Protein AF-0000000085157077 (afdb_homodimer)

Radius of gyration: 26.85 Å; Cα contacts (8 Å, |Δi|>4): 1158; chains: 2; bounding box: 66×74×63 Å

Sequence (680 aa):
MRDFTCPKCGQRLTFENSTCLNCGSALGFSIEQMALLVISEDETSGHAGFVPASEYQLCANLLLAECNWLVPVNEPRLLCASCVLTTERPNDADSVGLAEFARAEAAKRRLIAELHELRLPIVGRDQDPDYGLAFRLLSSAHENVLTGHQNGVITLDLAEGDDVHREQLRVEMDEPYRTLLGHFRHEIGHYYFYRLIAPHPDHLRRFNELFGDPDADYQQALDRHYSEGAPEGWQENFVSSYATMHASEDWAETFAHYLHIRDTLDTSAWCGLAPASATIDRPALGPSAFQTIIDTWLPLSWSLNMVNRSMGHDDLYPFVLPAAVLEKMQFIHAVVDGAGMRDFTCPKCGQRLTFENSTCLNCGSALGFSIEQMALLVISEDETSGHAGFVPASEYQLCANLLLAECNWLVPVNEPRLLCASCVLTTERPNDADSVGLAEFARAEAAKRRLIAELHELRLPIVGRDQDPDYGLAFRLLSSAHENVLTGHQNGVITLDLAEGDDVHREQLRVEMDEPYRTLLGHFRHEIGHYYFYRLIAPHPDHLRRFNELFGDPDADYQQALDRHYSEGAPEGWQENFVSSYATMHASEDWAETFAHYLHIRDTLDTSAWCGLAPASATIDRPALGPSAFQTIIDTWLPLSWSLNMVNRSMGHDDLYPFVLPAAVLEKMQFIHAVVDGAG

Solvent-accessible surface area (backbone atoms only — not comparable to full-atom values): 35948 Å² total; per-residue (Å²): 76,76,70,40,45,39,63,87,79,58,47,80,49,59,95,70,47,42,54,39,87,86,80,62,45,42,33,22,29,34,80,92,73,64,41,55,24,32,51,31,82,57,74,84,46,82,43,90,43,43,40,32,48,85,51,37,38,61,14,57,40,34,78,67,31,60,36,30,34,46,27,62,61,51,90,73,62,41,63,23,90,58,58,62,32,49,78,41,66,55,57,90,84,36,63,69,41,37,56,23,44,19,54,48,45,50,32,47,43,54,49,50,52,50,39,53,67,55,40,47,88,82,52,38,38,90,80,30,74,75,55,17,39,31,32,34,45,38,46,45,88,84,41,92,60,74,61,46,76,55,65,28,31,36,33,43,40,31,57,56,57,36,67,44,54,35,44,42,50,24,60,76,66,69,45,87,72,84,36,63,33,48,49,49,37,28,54,50,27,53,41,44,41,63,69,65,24,68,80,32,69,69,47,37,53,52,42,40,72,72,52,36,61,71,79,52,63,58,67,61,28,51,52,45,34,75,74,68,43,60,62,87,70,47,65,57,57,33,81,45,64,67,24,70,40,38,24,57,39,29,48,9,50,46,45,20,49,51,51,42,51,51,34,29,37,14,22,27,14,53,57,67,67,39,58,69,66,46,22,69,89,47,62,64,71,71,90,54,24,60,56,52,52,49,65,54,42,55,63,47,43,52,37,46,22,53,34,30,42,46,60,43,42,70,53,74,61,82,69,69,79,34,71,52,35,50,52,50,41,45,52,49,50,52,53,47,63,69,62,72,78,76,71,38,43,38,62,85,80,59,47,80,48,61,95,72,47,41,54,40,86,86,82,62,46,42,33,20,29,33,80,90,74,66,41,53,26,33,50,31,83,58,75,83,48,83,44,91,44,42,42,32,47,86,51,37,40,59,14,58,40,35,76,68,30,61,36,31,35,46,27,61,61,51,90,72,61,39,62,23,90,59,58,62,32,48,78,40,66,54,58,90,85,37,63,68,40,38,56,25,45,19,53,49,45,48,34,47,43,53,50,49,53,50,38,53,65,55,39,46,88,82,53,38,37,90,80,30,75,74,57,18,39,33,32,33,45,38,48,45,88,84,41,93,59,75,62,45,73,56,64,28,32,35,32,41,39,32,57,57,56,36,67,45,54,34,44,43,49,25,60,76,66,69,44,88,72,81,36,63,33,48,47,50,37,28,54,50,25,52,41,45,40,63,69,64,23,69,79,32,68,68,47,37,53,52,43,39,72,72,50,36,59,71,80,53,63,59,67,61,29,50,51,44,34,74,75,68,44,62,61,88,70,47,65,56,57,33,81,46,64,68,25,68,40,38,24,56,41,30,46,10,50,47,44,21,48,51,48,42,50,50,34,29,38,14,22,26,15,53,56,67,67,38,59,69,66,47,22,68,88,47,62,64,69,72,90,54,23,59,56,52,50,51,64,53,41,54,64,48,44,51,37,48,22,52,33,30,43,46,60,41,42,71,54,75,59,81,70,70,80,33,70,50,35,49,52,49,41,45,53,49,50,50,52,47,62,70,62,72

Structure (mmCIF, N/CA/C/O backbone):
data_AF-0000000085157077-model_v1
#
loop_
_entity.id
_entity.type
_entity.pdbx_description
1 polymer 'Zinc-ribbon domain-containing protein'
#
loop_
_atom_site.group_PDB
_atom_site.id
_atom_site.type_symbol
_atom_site.label_atom_id
_atom_site.label_alt_id
_atom_site.label_comp_id
_atom_site.label_asym_id
_atom_site.label_entity_id
_atom_site.label_seq_id
_atom_site.pdbx_PDB_ins_code
_atom_site.Cartn_x
_atom_site.Cartn_y
_atom_site.Cartn_z
_atom_site.occupancy
_atom_site.B_iso_or_equiv
_atom_site.auth_seq_id
_atom_site.auth_comp_id
_atom_site.auth_asym_id
_atom_site.auth_atom_id
_atom_site.pdbx_PDB_model_num
ATOM 1 N N . MET A 1 1 ? -2.258 7.496 13.258 1 76.94 1 MET A N 1
ATOM 2 C CA . MET A 1 1 ? -3.689 7.406 13.531 1 76.94 1 MET A CA 1
ATOM 3 C C . MET A 1 1 ? -3.977 6.344 14.586 1 76.94 1 MET A C 1
ATOM 5 O O . MET A 1 1 ? -3.111 5.523 14.898 1 76.94 1 MET A O 1
ATOM 9 N N . ARG A 1 2 ? -5.266 6.5 15.273 1 82.88 2 ARG A N 1
ATOM 10 C CA . ARG A 1 2 ? -5.676 5.723 16.438 1 82.88 2 ARG A CA 1
ATOM 11 C C . ARG A 1 2 ? -6.344 4.418 16.016 1 82.88 2 ARG A C 1
ATOM 13 O O . ARG A 1 2 ? -6.574 4.188 14.828 1 82.88 2 ARG A O 1
ATOM 20 N N . ASP A 1 3 ? -6.258 3.504 16.891 1 86.69 3 ASP A N 1
ATOM 21 C CA . ASP A 1 3 ? -7.117 2.328 16.781 1 86.69 3 ASP A CA 1
ATOM 22 C C . ASP A 1 3 ? -8.523 2.631 17.281 1 86.69 3 ASP A C 1
ATOM 24 O O . ASP A 1 3 ? -8.82 2.441 18.469 1 86.69 3 ASP A O 1
ATOM 28 N N . PHE A 1 4 ? -9.461 2.963 16.391 1 93.06 4 PHE A N 1
ATOM 29 C CA . PHE A 1 4 ? -10.797 3.41 16.766 1 93.06 4 PHE A CA 1
ATOM 30 C C . PHE A 1 4 ? -11.719 2.221 17 1 93.06 4 PHE A C 1
ATOM 32 O O . PHE A 1 4 ? -11.711 1.255 16.234 1 93.06 4 PHE A O 1
ATOM 39 N N . THR A 1 5 ? -12.469 2.328 18.094 1 94 5 THR A N 1
ATOM 40 C CA . THR A 1 5 ? -13.477 1.331 18.422 1 94 5 THR A CA 1
ATOM 41 C C . THR A 1 5 ? -14.789 2.004 18.844 1 94 5 THR A C 1
ATOM 43 O O . THR A 1 5 ? -14.773 3.061 19.469 1 94 5 THR A O 1
ATOM 46 N N . CYS A 1 6 ? -15.867 1.374 18.438 1 95.94 6 CYS A N 1
ATOM 47 C CA . CYS A 1 6 ? -17.172 1.894 18.844 1 95.94 6 CYS A CA 1
ATOM 48 C C . CYS A 1 6 ? -17.328 1.815 20.359 1 95.94 6 CYS A C 1
ATOM 50 O O . CYS A 1 6 ? -17.297 0.727 20.938 1 95.94 6 CYS A O 1
ATOM 52 N N . PRO A 1 7 ? -17.547 2.914 20.938 1 94.25 7 PRO A N 1
ATOM 53 C CA . PRO A 1 7 ? -17.672 2.904 22.391 1 94.25 7 PRO A CA 1
ATOM 54 C C . PRO A 1 7 ? -18.859 2.074 22.875 1 94.25 7 PRO A C 1
ATOM 56 O O . PRO A 1 7 ? -18.859 1.582 24.016 1 94.25 7 PRO A O 1
ATOM 59 N N . LYS A 1 8 ? -19.797 1.888 22.094 1 93.56 8 LYS A N 1
ATOM 60 C CA . LYS A 1 8 ? -21.016 1.189 22.5 1 93.56 8 LYS A CA 1
ATOM 61 C C . LYS A 1 8 ? -20.859 -0.322 22.344 1 93.56 8 LYS A C 1
ATOM 63 O O . LYS A 1 8 ? -21.188 -1.077 23.266 1 93.56 8 LYS A O 1
ATOM 68 N N . CYS A 1 9 ? -20.359 -0.799 21.266 1 96.31 9 CYS A N 1
ATOM 69 C CA . CYS A 1 9 ? -20.438 -2.236 21.016 1 96.31 9 CYS A CA 1
ATOM 70 C C . CYS A 1 9 ? -19.047 -2.83 20.828 1 96.31 9 CYS A C 1
ATOM 72 O O . CYS A 1 9 ? -18.891 -4.047 20.703 1 96.31 9 CYS A O 1
ATOM 74 N N . GLY A 1 10 ? -18.047 -1.995 20.656 1 94.38 10 GLY A N 1
ATOM 75 C CA . GLY A 1 10 ? -16.672 -2.488 20.578 1 94.38 10 GLY A CA 1
ATOM 76 C C . GLY A 1 10 ? -16.219 -2.766 19.156 1 94.38 10 GLY A C 1
ATOM 77 O O . GLY A 1 10 ? -15.07 -3.146 18.938 1 94.38 10 GLY A O 1
ATOM 78 N N . GLN A 1 11 ? -17.047 -2.514 18.203 1 94.31 11 GLN A N 1
ATOM 79 C CA . GLN A 1 11 ? -16.703 -2.723 16.797 1 94.31 11 GLN A CA 1
ATOM 80 C C . GLN A 1 11 ? -15.492 -1.875 16.391 1 94.31 11 GLN A C 1
ATOM 82 O O . GLN A 1 11 ? -15.398 -0.704 16.766 1 94.31 11 GLN A O 1
ATOM 87 N N . ARG A 1 12 ? -14.555 -2.461 15.625 1 93 12 ARG A N 1
ATOM 88 C CA . ARG A 1 12 ? -13.445 -1.686 15.078 1 93 12 ARG A CA 1
ATOM 89 C C . ARG A 1 12 ? -13.945 -0.675 14.047 1 93 12 ARG A C 1
ATOM 91 O O . ARG A 1 12 ? -14.805 -0.993 13.227 1 93 12 ARG A O 1
ATOM 98 N N . LEU A 1 13 ? -13.445 0.552 14.125 1 94.5 13 LEU A N 1
ATOM 99 C CA . LEU A 1 13 ? -13.852 1.651 13.258 1 94.5 13 LEU A CA 1
ATOM 100 C C . LEU A 1 13 ? -12.648 2.252 12.539 1 94.5 13 LEU A C 1
ATOM 102 O O . LEU A 1 13 ? -11.508 1.99 12.906 1 94.5 13 LEU A O 1
ATOM 106 N N . THR A 1 14 ? -12.945 2.934 11.492 1 93.75 14 THR A N 1
ATOM 107 C CA . THR A 1 14 ? -11.938 3.744 10.82 1 93.75 14 THR A CA 1
ATOM 108 C C . THR A 1 14 ? -12.164 5.23 11.086 1 93.75 14 THR A C 1
ATOM 110 O O . THR A 1 14 ? -13.242 5.621 11.547 1 93.75 14 THR A O 1
ATOM 113 N N . PHE A 1 15 ? -11.203 5.996 10.805 1 95 15 PHE A N 1
ATOM 114 C CA . PHE A 1 15 ? -11.148 7.43 11.078 1 95 15 PHE A CA 1
ATOM 115 C C . PHE A 1 15 ? -12.328 8.148 10.445 1 95 15 PHE A C 1
ATOM 117 O O . PHE A 1 15 ? -12.82 9.148 10.984 1 95 15 PHE A O 1
ATOM 124 N N . GLU A 1 16 ? -12.938 7.543 9.406 1 94.5 16 GLU A N 1
ATOM 125 C CA . GLU A 1 16 ? -13.922 8.25 8.594 1 94.5 16 GLU A CA 1
ATOM 126 C C . GLU A 1 16 ? -15.344 7.82 8.945 1 94.5 16 GLU A C 1
ATOM 128 O O . GLU A 1 16 ? -16.312 8.398 8.453 1 94.5 16 GLU A O 1
ATOM 133 N N . ASN A 1 17 ? -15.508 6.918 9.805 1 95.38 17 ASN A N 1
ATOM 134 C CA . ASN A 1 17 ? -16.828 6.383 10.086 1 95.38 17 ASN A CA 1
ATOM 135 C C . ASN A 1 17 ? -17.719 7.41 10.789 1 95.38 17 ASN A C 1
ATOM 137 O O . ASN A 1 17 ? -17.266 8.109 11.695 1 95.38 17 ASN A O 1
ATOM 141 N N . SER A 1 18 ? -18.938 7.473 10.312 1 97 18 SER A N 1
ATOM 142 C CA . SER A 1 18 ? -19.922 8.32 10.977 1 97 18 SER A CA 1
ATOM 143 C C . SER A 1 18 ? -21.047 7.484 11.586 1 97 18 SER A C 1
ATOM 145 O O . SER A 1 18 ? -21.922 8.016 12.258 1 97 18 SER A O 1
ATOM 147 N N . THR A 1 19 ? -21.078 6.234 11.289 1 96.81 19 THR A N 1
ATOM 148 C CA . THR A 1 19 ? -22.031 5.285 11.828 1 96.81 19 THR A CA 1
ATOM 149 C C . THR A 1 19 ? -21.375 3.934 12.094 1 96.81 19 THR A C 1
ATOM 151 O O . THR A 1 19 ? -20.562 3.471 11.297 1 96.81 19 THR A O 1
ATOM 154 N N . CYS A 1 20 ? -21.656 3.355 13.188 1 96.75 20 CYS A N 1
ATOM 155 C CA . CYS A 1 20 ? -21.234 1.989 13.461 1 96.75 20 CYS A CA 1
ATOM 156 C C . CYS A 1 20 ? -22.141 0.983 12.766 1 96.75 20 CYS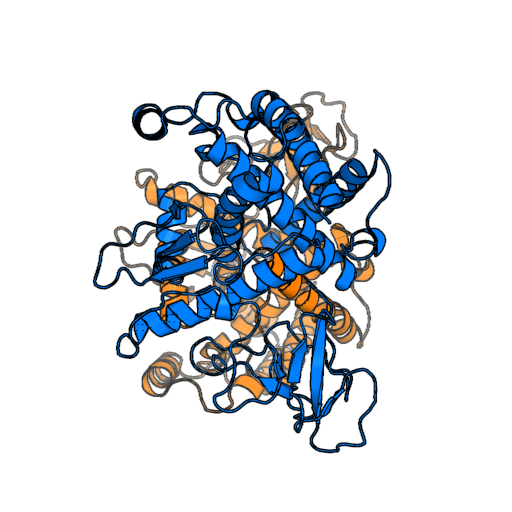 A C 1
ATOM 158 O O . CYS A 1 20 ? -23.328 0.894 13.078 1 96.75 20 CYS A O 1
ATOM 160 N N . LEU A 1 21 ? -21.688 0.228 11.945 1 93.38 21 LEU A N 1
ATOM 161 C CA . LEU A 1 21 ? -22.5 -0.672 11.148 1 93.38 21 LEU A CA 1
ATOM 162 C C . LEU A 1 21 ? -22.922 -1.892 11.961 1 93.38 21 LEU A C 1
ATOM 164 O O . LEU A 1 21 ? -23.844 -2.625 11.562 1 93.38 21 LEU A O 1
ATOM 168 N N . ASN A 1 22 ? -22.25 -2.072 13.047 1 94 22 ASN A N 1
ATOM 169 C CA . ASN A 1 22 ? -22.594 -3.193 13.906 1 94 22 ASN A CA 1
ATOM 170 C C . ASN A 1 22 ? -23.797 -2.861 14.789 1 94 22 ASN A C 1
ATOM 172 O O . ASN A 1 22 ? -24.75 -3.639 14.867 1 94 22 ASN A O 1
ATOM 176 N N . CYS A 1 23 ? -23.859 -1.713 15.453 1 96.44 23 CYS A N 1
ATOM 177 C CA . CYS A 1 23 ? -24.922 -1.417 16.406 1 96.44 23 CYS A CA 1
ATOM 178 C C . CYS A 1 23 ? -25.781 -0.255 15.922 1 96.44 23 CYS A C 1
ATOM 180 O O . CYS A 1 23 ? -26.781 0.089 16.562 1 96.44 23 CYS A O 1
ATOM 182 N N . GLY A 1 24 ? -25.359 0.378 14.875 1 96.12 24 GLY A N 1
ATOM 183 C CA . GLY A 1 24 ? -26.172 1.415 14.266 1 96.12 24 GLY A CA 1
ATOM 184 C C . GLY A 1 24 ? -25.969 2.779 14.898 1 96.12 24 GLY A C 1
ATOM 185 O O . GLY A 1 24 ? -26.562 3.768 14.453 1 96.12 24 GLY A O 1
ATOM 186 N N . SER A 1 25 ? -25.109 2.934 15.805 1 95.44 25 SER A N 1
ATOM 187 C CA . SER A 1 25 ? -24.922 4.188 16.531 1 95.44 25 SER A CA 1
ATOM 188 C C . SER A 1 25 ? -24.328 5.262 15.609 1 95.44 25 SER A C 1
ATOM 190 O O . SER A 1 25 ? -23.484 4.965 14.766 1 95.44 25 SER A O 1
ATOM 192 N N . ALA A 1 26 ? -24.859 6.496 15.859 1 96.94 26 ALA A N 1
ATOM 193 C CA . ALA A 1 26 ? -24.25 7.648 15.203 1 96.94 26 ALA A CA 1
ATOM 194 C C . ALA A 1 26 ? -22.906 7.996 15.836 1 96.94 26 ALA A C 1
ATOM 196 O O . ALA A 1 26 ? -22.781 8.039 17.062 1 96.94 26 ALA A O 1
ATOM 197 N N . LEU A 1 27 ? -21.875 8.172 14.992 1 97.56 27 LEU A N 1
ATOM 198 C CA . LEU A 1 27 ? -20.531 8.43 15.477 1 97.56 27 LEU A CA 1
ATOM 199 C C . LEU A 1 27 ? -20.031 9.789 14.992 1 97.56 27 LEU A C 1
ATOM 201 O O . LEU A 1 27 ? -20.469 10.273 13.945 1 97.56 27 LEU A O 1
ATOM 205 N N . GLY A 1 28 ? -19.188 10.398 15.766 1 98.19 28 GLY A N 1
ATOM 206 C CA . GLY A 1 28 ? -18.438 11.578 15.375 1 98.19 28 GLY A CA 1
ATOM 207 C C . GLY A 1 28 ? -17.031 11.602 15.93 1 98.19 28 GLY A C 1
ATOM 208 O O . GLY A 1 28 ? -16.781 11.094 17.016 1 98.19 28 GLY A O 1
ATOM 209 N N . PHE A 1 29 ? -16.141 12.195 15.219 1 98.06 29 PHE A N 1
ATOM 210 C CA . PHE A 1 29 ? -14.758 12.289 15.664 1 98.06 29 PHE A CA 1
ATOM 211 C C . PHE A 1 29 ? -14.539 13.539 16.5 1 98.06 29 PHE A C 1
ATOM 213 O O . PHE A 1 29 ? -14.914 14.641 16.094 1 98.06 29 PHE A O 1
ATOM 220 N N . SER A 1 30 ? -13.984 13.344 17.625 1 96.94 30 SER A N 1
ATOM 221 C CA . SER A 1 30 ? -13.57 14.438 18.484 1 96.94 30 SER A CA 1
ATOM 222 C C . SER A 1 30 ? -12.07 14.68 18.406 1 96.94 30 SER A C 1
ATOM 224 O O . SER A 1 30 ? -11.281 13.852 18.891 1 96.94 30 SER A O 1
ATOM 226 N N . ILE A 1 31 ? -11.688 15.781 17.859 1 96.31 31 ILE A N 1
ATOM 227 C CA . ILE A 1 31 ? -10.266 16.078 17.734 1 96.31 31 ILE A CA 1
ATOM 228 C C . ILE A 1 31 ? -9.648 16.266 19.125 1 96.31 31 ILE A C 1
ATOM 230 O O . ILE A 1 31 ? -8.5 15.891 19.344 1 96.31 31 ILE A O 1
ATOM 234 N N . GLU A 1 32 ? -10.414 16.75 20.109 1 93.88 32 GLU A N 1
ATOM 235 C CA . GLU A 1 32 ? -9.93 16.953 21.469 1 93.88 32 GLU A CA 1
ATOM 236 C C . GLU A 1 32 ? -9.594 15.625 22.141 1 93.88 32 GLU A C 1
ATOM 238 O O . GLU A 1 32 ? -8.562 15.508 22.812 1 93.88 32 GLU A O 1
ATOM 243 N N . GLN A 1 33 ? -10.484 14.711 21.891 1 93 33 GLN A N 1
ATOM 244 C CA . GLN A 1 33 ? -10.289 13.414 22.531 1 93 33 GLN A CA 1
ATOM 245 C C . GLN A 1 33 ? -9.562 12.445 21.594 1 93 33 GLN A C 1
ATOM 247 O O . GLN A 1 33 ? -9.188 11.344 22.016 1 93 33 GLN A O 1
ATOM 252 N N . MET A 1 34 ? -9.352 12.828 20.359 1 94.06 34 MET A N 1
ATOM 253 C CA . MET A 1 34 ? -8.758 11.977 19.344 1 94.06 34 MET A CA 1
ATOM 254 C C . MET A 1 34 ? -9.422 10.602 19.312 1 94.06 34 MET A C 1
ATOM 256 O O . MET A 1 34 ? -8.75 9.578 19.328 1 94.06 34 MET A O 1
ATOM 260 N N . ALA A 1 35 ? -10.758 10.633 19.25 1 95.25 35 ALA A N 1
ATOM 261 C CA . ALA A 1 35 ? -11.547 9.398 19.297 1 95.25 35 ALA A CA 1
ATOM 262 C C . ALA A 1 35 ? -12.875 9.578 18.562 1 95.25 35 ALA A C 1
ATOM 264 O O . ALA A 1 35 ? -13.336 10.703 18.359 1 95.25 35 ALA A O 1
ATOM 265 N N . LEU A 1 36 ? -13.406 8.5 18.109 1 97.12 36 LEU A N 1
ATOM 266 C CA . LEU A 1 36 ? -14.797 8.484 17.656 1 97.12 36 LEU A CA 1
ATOM 267 C C . LEU A 1 36 ? -15.75 8.281 18.828 1 97.12 36 LEU A C 1
ATOM 269 O O . LEU A 1 36 ? -15.586 7.348 19.609 1 97.12 36 LEU A O 1
ATOM 273 N N . LEU A 1 37 ? -16.703 9.156 18.953 1 96.81 37 LEU A N 1
ATOM 274 C CA . LEU A 1 37 ? -17.656 9.125 20.047 1 96.81 37 LEU A CA 1
ATOM 275 C C . LEU A 1 37 ? -19.078 8.859 19.547 1 96.81 37 LEU A C 1
ATOM 277 O O . LEU A 1 37 ? -19.422 9.242 18.422 1 96.81 37 LEU A O 1
ATOM 281 N N . VAL A 1 38 ? -19.828 8.219 20.359 1 96.62 38 VAL A N 1
ATOM 282 C CA . VAL A 1 38 ? -21.219 7.973 20.047 1 96.62 38 VAL A CA 1
ATOM 283 C C . VAL A 1 38 ? -22.047 9.219 20.344 1 96.62 38 VAL A C 1
ATOM 285 O O . VAL A 1 38 ? -21.969 9.781 21.438 1 96.62 38 VAL A O 1
ATOM 288 N N . ILE A 1 39 ? -22.766 9.688 19.359 1 96.38 39 ILE A N 1
ATOM 289 C CA . ILE A 1 39 ? -23.719 10.766 19.578 1 96.38 39 ILE A CA 1
ATOM 290 C C . ILE A 1 39 ? -25.047 10.188 20.078 1 96.38 39 ILE A C 1
ATOM 292 O O . ILE A 1 39 ? -25.797 9.586 19.312 1 96.38 39 ILE A O 1
ATOM 296 N N . SER A 1 40 ? -25.344 10.352 21.312 1 94.06 40 SER A N 1
ATOM 297 C CA . SER A 1 40 ? -26.469 9.68 21.953 1 94.06 40 SER A CA 1
ATOM 298 C C . SER A 1 40 ? -27.625 10.648 22.188 1 94.06 40 SER A C 1
ATOM 300 O O . SER A 1 40 ? -27.406 11.82 22.516 1 94.06 40 SER A O 1
ATOM 302 N N . GLU A 1 41 ? -28.812 10.148 22.031 1 89.19 41 GLU A N 1
ATOM 303 C CA . GLU A 1 41 ? -30 10.922 22.328 1 89.19 41 GLU A CA 1
ATOM 304 C C . GLU A 1 41 ? -30.266 10.969 23.828 1 89.19 41 GLU A C 1
ATOM 306 O O . GLU A 1 41 ? -30.984 11.852 24.312 1 89.19 41 GLU A O 1
ATOM 311 N N . ASP A 1 42 ? -29.828 9.891 24.5 1 76.56 42 ASP A N 1
ATOM 312 C CA . ASP A 1 42 ? -30.062 9.828 25.938 1 76.56 42 ASP A CA 1
ATOM 313 C C . ASP A 1 42 ? -29.109 10.758 26.688 1 76.56 42 ASP A C 1
ATOM 315 O O . ASP A 1 42 ? -27.891 10.648 26.562 1 76.56 42 ASP A O 1
ATOM 319 N N . GLU A 1 43 ? -29.594 11.875 27.234 1 64.88 43 GLU A N 1
ATOM 320 C CA . GLU A 1 43 ? -28.859 12.93 27.922 1 64.88 43 GLU A CA 1
ATOM 321 C C . GLU A 1 43 ? -28.062 12.359 29.094 1 64.88 43 GLU A C 1
ATOM 323 O O . GLU A 1 43 ? -27.109 12.992 29.562 1 64.88 43 GLU A O 1
ATOM 328 N N . THR A 1 44 ? -28.5 11.289 29.688 1 58.34 44 THR A N 1
ATOM 329 C CA . THR A 1 44 ? -27.875 10.766 30.891 1 58.34 44 THR A CA 1
ATOM 330 C C . THR A 1 44 ? -26.5 10.156 30.578 1 58.34 44 THR A C 1
ATOM 332 O O . THR A 1 44 ? -25.875 9.562 31.453 1 58.34 44 THR A O 1
ATOM 335 N N . SER A 1 45 ? -26.047 10.195 29.344 1 57.47 45 SER A N 1
ATOM 336 C CA . SER A 1 45 ? -24.938 9.375 28.891 1 57.47 45 SER A CA 1
ATOM 337 C C . SER A 1 45 ? -23.594 10.039 29.172 1 57.47 45 SER A C 1
ATOM 339 O O . SER A 1 45 ? -22.953 10.586 28.281 1 57.47 45 SER A O 1
ATOM 341 N N . GLY A 1 46 ? -23.406 10.555 30.328 1 62.97 46 GLY A N 1
ATOM 342 C CA . GLY A 1 46 ? -22.125 11.062 30.812 1 62.97 46 GLY A CA 1
ATOM 343 C C . GLY A 1 46 ? -21.016 10.047 30.734 1 62.97 46 GLY A C 1
ATOM 344 O O . GLY A 1 46 ? -20.016 10.148 31.453 1 62.97 46 GLY A O 1
ATOM 345 N N . HIS A 1 47 ? -21.156 9.008 29.938 1 76.88 47 HIS A N 1
ATOM 346 C CA . HIS A 1 47 ? -20.141 7.973 29.906 1 76.88 47 HIS A CA 1
ATOM 347 C C . HIS A 1 47 ? -19.047 8.297 28.891 1 76.88 47 HIS A C 1
ATOM 349 O O . HIS A 1 47 ? -19.328 8.906 27.859 1 76.88 47 HIS A O 1
ATOM 355 N N . ALA A 1 48 ? -17.891 8.008 29.422 1 85.38 48 ALA A N 1
ATOM 356 C CA . ALA A 1 48 ? -16.766 8.117 28.484 1 85.38 48 ALA A CA 1
ATOM 357 C C . ALA A 1 48 ? -17.094 7.438 27.156 1 85.38 48 ALA A C 1
ATOM 359 O O . ALA A 1 48 ? -17.688 6.348 27.141 1 85.38 48 ALA A O 1
ATOM 360 N N . GLY A 1 49 ? -16.969 8.195 26 1 92.75 49 GLY A N 1
ATOM 361 C CA . GLY A 1 49 ? -17.219 7.633 24.688 1 92.75 49 GLY A CA 1
ATOM 362 C C . GLY A 1 49 ? -18.531 8.094 24.078 1 92.75 49 GLY A C 1
ATOM 363 O O . GLY A 1 49 ? -18.844 7.762 22.938 1 92.75 49 GLY A O 1
ATOM 364 N N . PHE A 1 50 ? -19.219 8.852 24.875 1 94.12 50 PHE A N 1
ATOM 365 C CA . PHE A 1 50 ? -20.516 9.328 24.406 1 94.12 50 PHE A CA 1
ATOM 366 C C . PHE A 1 50 ? -20.609 10.844 24.531 1 94.12 50 PHE A C 1
ATOM 368 O O . PHE A 1 50 ? -20.047 11.438 25.453 1 94.12 50 PHE A O 1
ATOM 375 N N . VAL A 1 51 ? -21.297 11.508 23.594 1 94.88 51 VAL A N 1
ATOM 376 C CA . VAL A 1 51 ? -21.688 12.914 23.688 1 94.88 51 VAL A CA 1
ATOM 377 C C . VAL A 1 51 ? -23.172 13.062 23.406 1 94.88 51 VAL A C 1
ATOM 379 O O . VAL A 1 51 ? -23.734 12.359 22.562 1 94.88 51 VAL A O 1
ATOM 382 N N . PRO A 1 52 ? -23.844 13.906 24.188 1 94.56 52 PRO A N 1
ATOM 383 C CA . PRO A 1 52 ? -25.281 14.062 23.953 1 94.56 52 PRO A CA 1
ATOM 384 C C . PRO A 1 52 ? -25.594 14.773 22.641 1 94.56 52 PRO A C 1
ATOM 386 O O . PRO A 1 52 ? -24.922 15.75 22.297 1 94.56 52 PRO A O 1
ATOM 389 N N . ALA A 1 53 ? -26.547 14.336 21.984 1 94.88 53 ALA A N 1
ATOM 390 C CA . ALA A 1 53 ? -27 14.93 20.734 1 94.88 53 ALA A CA 1
ATOM 391 C C . ALA A 1 53 ? -27.484 16.359 20.938 1 94.88 53 ALA A C 1
ATOM 393 O O . ALA A 1 53 ? -27.594 17.141 19.984 1 94.88 53 ALA A O 1
ATOM 394 N N . SER A 1 54 ? -27.812 16.734 22.156 1 94.31 54 SER A N 1
ATOM 395 C CA . SER A 1 54 ? -28.25 18.094 22.469 1 94.31 54 SER A CA 1
ATOM 396 C C . SER A 1 54 ? -27.078 19.062 22.484 1 94.31 54 SER A C 1
ATOM 398 O O . SER A 1 54 ? -27.266 20.281 22.406 1 94.31 54 SER A O 1
ATOM 400 N N . GLU A 1 55 ? -25.906 18.531 22.531 1 94.56 55 GLU A N 1
ATOM 401 C CA . GLU A 1 55 ? -24.75 19.406 22.703 1 94.56 55 GLU A CA 1
ATOM 402 C C . GLU A 1 55 ? -23.797 19.297 21.5 1 94.56 55 GLU A C 1
ATOM 404 O O . GLU A 1 55 ? -23.062 20.25 21.219 1 94.56 55 GLU A O 1
ATOM 409 N N . TYR A 1 56 ? -23.844 18.156 20.828 1 96.38 56 TYR A N 1
ATOM 410 C CA . TYR A 1 56 ? -22.891 17.953 19.734 1 96.38 56 TYR A CA 1
ATOM 411 C C . TYR A 1 56 ? -23.578 17.422 18.5 1 96.38 56 TYR A C 1
ATOM 413 O O . TYR A 1 56 ? -24.578 16.703 18.594 1 96.38 56 TYR A O 1
ATOM 421 N N . GLN A 1 57 ? -23.062 17.766 17.391 1 97.25 57 GLN A N 1
ATOM 422 C CA . GLN A 1 57 ? -23.5 17.312 16.078 1 97.25 57 GLN A CA 1
ATOM 423 C C . GLN A 1 57 ? -22.312 17.234 15.109 1 97.25 57 GLN A C 1
ATOM 425 O O . GLN A 1 57 ? -21.188 17.609 15.461 1 97.25 57 GLN A O 1
ATOM 430 N N . LEU A 1 58 ? -22.562 16.656 13.945 1 97.88 58 LEU A N 1
ATOM 431 C CA . LEU A 1 58 ? -21.5 16.562 12.953 1 97.88 58 LEU A CA 1
ATOM 432 C C . LEU A 1 58 ? -21.297 17.891 12.227 1 97.88 58 LEU A C 1
ATOM 434 O O . LEU A 1 58 ? -22.203 18.719 12.172 1 97.88 58 LEU A O 1
ATOM 438 N N . CYS A 1 59 ? -20.203 18.125 11.711 1 98.5 59 CYS A N 1
ATOM 439 C CA . CYS A 1 59 ? -19.734 19.281 10.969 1 98.5 59 CYS A CA 1
ATOM 440 C C . CYS A 1 59 ? -20.703 19.656 9.859 1 98.5 59 CYS A C 1
ATOM 442 O O . CYS A 1 59 ? -21.328 18.781 9.258 1 98.5 59 CYS A O 1
ATOM 444 N N . ALA A 1 60 ? -20.828 20.922 9.562 1 97.88 60 ALA A N 1
ATOM 445 C CA . ALA A 1 60 ? -21.688 21.422 8.492 1 97.88 60 ALA A CA 1
ATOM 446 C C . ALA A 1 60 ? -21.312 20.781 7.152 1 97.88 60 ALA A C 1
ATOM 448 O O . ALA A 1 60 ? -22.156 20.719 6.246 1 97.88 60 ALA A O 1
ATOM 449 N N . ASN A 1 61 ? -20.094 20.359 6.988 1 97.25 61 ASN A N 1
ATOM 450 C CA . ASN A 1 61 ? -19.609 19.766 5.738 1 97.25 61 ASN A CA 1
ATOM 451 C C . ASN A 1 61 ? -19.828 18.25 5.711 1 97.25 61 ASN A C 1
ATOM 453 O O . ASN A 1 61 ? -19.172 17.547 4.949 1 97.25 61 ASN A O 1
ATOM 457 N N . LEU A 1 62 ? -20.703 17.766 6.539 1 95.69 62 LEU A N 1
ATOM 458 C CA . LEU A 1 62 ? -20.984 16.344 6.617 1 95.69 62 LEU A CA 1
ATOM 459 C C . LEU A 1 62 ? -21.266 15.766 5.234 1 95.69 62 LEU A C 1
ATOM 461 O O . LEU A 1 62 ? -20.75 14.695 4.887 1 95.69 62 LEU A O 1
ATOM 465 N N . LEU A 1 63 ? -22.047 16.469 4.395 1 93.56 63 LEU A N 1
ATOM 466 C CA . LEU A 1 63 ? -22.438 15.93 3.1 1 93.56 63 LEU A CA 1
ATOM 467 C C . LEU A 1 63 ? -21.453 16.344 2.012 1 93.56 63 LEU A C 1
ATOM 469 O O . LEU A 1 63 ? -20.969 15.508 1.253 1 93.56 63 LEU A O 1
ATOM 473 N N . LEU A 1 64 ? -21.062 17.609 2.006 1 94.25 64 LEU A N 1
ATOM 474 C CA . LEU A 1 64 ? -20.25 18.156 0.938 1 94.25 64 LEU A CA 1
ATOM 475 C C . LEU A 1 64 ? -18.828 17.594 0.988 1 94.25 64 LEU A C 1
ATOM 477 O O . LEU A 1 64 ? -18.234 17.297 -0.052 1 94.25 64 LEU A O 1
ATOM 481 N N . ALA A 1 65 ? -18.25 17.438 2.182 1 95.94 65 ALA A N 1
ATOM 482 C CA . ALA A 1 65 ? -16.859 16.984 2.346 1 95.94 65 ALA A CA 1
ATOM 483 C C . ALA A 1 65 ? -16.812 15.648 3.068 1 95.94 65 ALA A C 1
ATOM 485 O O . ALA A 1 65 ? -15.734 15.18 3.445 1 95.94 65 ALA A O 1
ATOM 486 N N . GLU A 1 66 ? -17.969 15.078 3.324 1 96.12 66 GLU A N 1
ATOM 487 C CA . GLU A 1 66 ? -18.062 13.812 4.055 1 96.12 66 GLU A CA 1
ATOM 488 C C . GLU A 1 66 ? -17.328 13.898 5.391 1 96.12 66 GLU A C 1
ATOM 490 O O . GLU A 1 66 ? -16.562 13 5.734 1 96.12 66 GLU A O 1
ATOM 495 N N . CYS A 1 67 ? -17.531 14.969 6.059 1 98.31 67 CYS A N 1
ATOM 496 C CA . CYS A 1 67 ? -16.812 15.227 7.305 1 98.31 67 CYS A CA 1
ATOM 497 C C . CYS A 1 67 ? -17.578 14.664 8.492 1 98.31 67 CYS A C 1
ATOM 499 O O . CYS A 1 67 ? -18.75 14.984 8.703 1 98.31 67 CYS A O 1
ATOM 501 N N . ASN A 1 68 ? -16.906 13.852 9.297 1 98.31 68 ASN A N 1
ATOM 502 C CA . ASN A 1 68 ? -17.547 13.227 10.445 1 98.31 68 ASN A CA 1
ATOM 503 C C . ASN A 1 68 ? -17.062 13.852 11.758 1 98.31 68 ASN A C 1
ATOM 505 O O . ASN A 1 68 ? -17.188 13.242 12.82 1 98.31 68 ASN A O 1
ATOM 509 N N . TRP A 1 69 ? -16.438 15 11.719 1 98.69 69 TRP A N 1
ATOM 510 C CA . TRP A 1 69 ? -15.914 15.609 12.938 1 98.69 69 TRP A CA 1
ATOM 511 C C . TRP A 1 69 ? -17.031 16.25 13.75 1 98.69 69 TRP A C 1
ATOM 513 O O . TRP A 1 69 ? -17.969 16.812 13.18 1 98.69 69 TRP A O 1
ATOM 523 N N . LEU A 1 70 ? -16.938 16.234 15.031 1 98.19 70 LEU A N 1
ATOM 524 C CA . LEU A 1 70 ? -17.938 16.781 15.938 1 98.19 70 LEU A CA 1
ATOM 525 C C . LEU A 1 70 ? -17.797 18.281 16.078 1 98.19 70 LEU A C 1
ATOM 527 O O . LEU A 1 70 ? -16.672 18.797 16.141 1 98.19 70 LEU A O 1
ATOM 531 N N . VAL A 1 71 ? -18.922 18.969 16.172 1 98.38 71 VAL A N 1
ATOM 532 C CA . VAL A 1 71 ? -19 20.391 16.516 1 98.38 71 VAL A CA 1
ATOM 533 C C . VAL A 1 71 ? -20.141 20.609 17.5 1 98.38 71 VAL A C 1
ATOM 535 O O . VAL A 1 71 ? -21.078 19.812 17.578 1 98.38 71 VAL A O 1
ATOM 538 N N . PRO A 1 72 ? -20.047 21.656 18.312 1 97.5 72 PRO A N 1
ATOM 539 C CA . PRO A 1 72 ? -21.188 21.984 19.156 1 97.5 72 PRO A CA 1
ATOM 540 C C . PRO A 1 72 ? -22.453 22.297 18.359 1 97.5 72 PRO A C 1
ATOM 542 O O . PRO A 1 72 ? -22.375 22.844 17.266 1 97.5 72 PRO A O 1
ATOM 545 N N . VAL A 1 73 ? -23.562 21.938 18.938 1 97.06 73 VAL A N 1
ATOM 546 C CA . VAL A 1 73 ? -24.828 22.25 18.297 1 97.06 73 VAL A CA 1
ATOM 547 C C . VAL A 1 73 ? -24.969 23.766 18.156 1 97.06 73 VAL A C 1
ATOM 549 O O . VAL A 1 73 ? -24.766 24.516 19.109 1 97.06 73 VAL A O 1
ATOM 552 N N . ASN A 1 74 ? -25.234 24.125 16.953 1 96.19 74 ASN A N 1
ATOM 553 C CA . ASN A 1 74 ? -25.422 25.516 16.578 1 96.19 74 ASN A CA 1
ATOM 554 C C . ASN A 1 74 ? -26.328 25.672 15.359 1 96.19 74 ASN A C 1
ATOM 556 O O . ASN A 1 74 ? -26.5 24.719 14.594 1 96.19 74 ASN A O 1
ATOM 560 N N . GLU A 1 75 ? -27.062 26.828 15.258 1 94.19 75 GLU A N 1
ATOM 561 C CA . GLU A 1 75 ? -27.844 27.172 14.078 1 94.19 75 GLU A CA 1
ATOM 562 C C . GLU A 1 75 ? -27.422 28.531 13.508 1 94.19 75 GLU A C 1
ATOM 564 O O . GLU A 1 75 ? -27.625 29.562 14.148 1 94.19 75 GLU A O 1
ATOM 569 N N . PRO A 1 76 ? -26.797 28.531 12.375 1 95.25 76 PRO A N 1
ATOM 570 C CA . PRO A 1 76 ? -26.578 27.391 11.477 1 95.25 76 PRO A CA 1
ATOM 571 C C . PRO A 1 76 ? -25.453 26.469 11.969 1 95.25 76 PRO A C 1
ATOM 573 O O . PRO A 1 76 ? -24.656 26.859 12.812 1 95.25 76 PRO A O 1
ATOM 576 N N . ARG A 1 77 ? -25.391 25.312 11.406 1 94.5 77 ARG A N 1
ATOM 577 C CA . ARG A 1 77 ? -24.406 24.328 11.797 1 94.5 77 ARG A CA 1
ATOM 578 C C . ARG A 1 77 ? -22.984 24.859 11.578 1 94.5 77 ARG A C 1
ATOM 580 O O . ARG A 1 77 ? -22.703 25.484 10.555 1 94.5 77 ARG A O 1
ATOM 587 N N . LEU A 1 78 ? -22.094 24.5 12.461 1 97.31 78 LEU A N 1
ATOM 588 C CA . LEU A 1 78 ? -20.719 25.031 12.438 1 97.31 78 LEU A CA 1
ATOM 589 C C . LEU A 1 78 ? -19.812 24.125 11.609 1 97.31 78 LEU A C 1
ATOM 591 O O . LEU A 1 78 ? -20.109 22.953 11.414 1 97.31 78 LEU A O 1
ATOM 595 N N . LEU A 1 79 ? -18.781 24.719 11.07 1 97.94 79 LEU A N 1
ATOM 596 C CA . LEU A 1 79 ? -17.688 23.969 10.5 1 97.94 79 LEU A CA 1
ATOM 597 C C . LEU A 1 79 ? -16.719 23.5 11.578 1 97.94 79 LEU A C 1
ATOM 599 O O . LEU A 1 79 ? -16.5 24.203 12.57 1 97.94 79 LEU A O 1
ATOM 603 N N . CYS A 1 80 ? -16.156 22.328 11.383 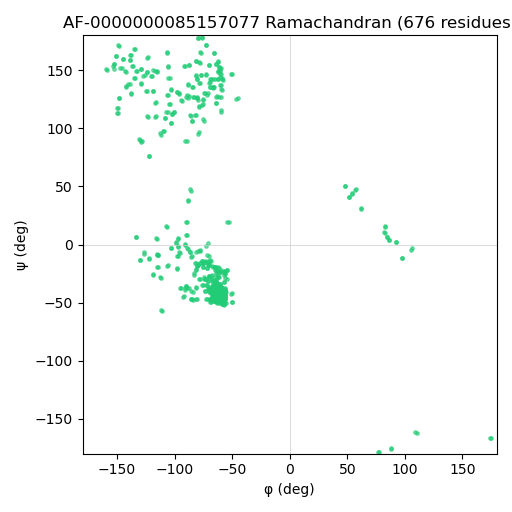1 98.25 80 CYS A N 1
ATOM 604 C CA . CYS A 1 80 ? -15.211 21.781 12.359 1 98.25 80 CYS A CA 1
ATOM 605 C C . CYS A 1 80 ? -13.852 22.469 12.242 1 98.25 80 CYS A C 1
ATOM 607 O O . CYS A 1 80 ? -13.641 23.281 11.344 1 98.25 80 CYS A O 1
ATOM 609 N N . ALA A 1 81 ? -12.914 22.062 13.133 1 97.31 81 ALA A N 1
ATOM 610 C CA . ALA A 1 81 ? -11.586 22.656 13.234 1 97.31 81 ALA A CA 1
ATOM 611 C C . ALA A 1 81 ? -10.805 22.484 11.938 1 97.31 81 ALA A C 1
ATOM 613 O O . ALA A 1 81 ? -9.898 23.266 11.641 1 97.31 81 ALA A O 1
ATOM 614 N N . SER A 1 82 ? -11.062 21.438 11.141 1 98.25 82 SER A N 1
ATOM 615 C CA . SER A 1 82 ? -10.391 21.219 9.859 1 98.25 82 SER A CA 1
ATOM 616 C C . SER A 1 82 ? -11.07 22 8.742 1 98.25 82 SER A C 1
ATOM 618 O O . SER A 1 82 ? -10.414 22.734 8 1 98.25 82 SER A O 1
ATOM 620 N N . CYS A 1 83 ? -12.352 21.922 8.656 1 98.25 83 CYS A N 1
ATOM 621 C CA . CYS A 1 83 ? -13.102 22.469 7.523 1 98.25 83 CYS A CA 1
ATOM 622 C C . CYS A 1 83 ? -13.07 24 7.535 1 98.25 83 CYS A C 1
ATOM 624 O O . CYS A 1 83 ? -13.125 24.625 6.477 1 98.25 83 CYS A O 1
ATOM 626 N N . VAL A 1 84 ? -12.938 24.578 8.734 1 97.88 84 VAL A N 1
ATOM 627 C CA . VAL A 1 84 ? -12.953 26.031 8.852 1 97.88 84 VAL A CA 1
ATOM 628 C C . VAL A 1 84 ? -11.719 26.625 8.164 1 97.88 84 VAL A C 1
ATOM 630 O O . VAL A 1 84 ? -11.727 27.781 7.766 1 97.88 84 VAL A O 1
ATOM 633 N N . LEU A 1 85 ? -10.727 25.797 7.965 1 98.31 85 LEU A N 1
ATOM 634 C CA . LEU A 1 85 ? -9.477 26.281 7.391 1 98.31 85 LEU A CA 1
ATOM 635 C C . LEU A 1 85 ? -9.578 26.375 5.871 1 98.31 85 LEU A C 1
ATOM 637 O O . LEU A 1 85 ? -8.719 26.984 5.227 1 98.31 85 LEU A O 1
ATOM 641 N N . THR A 1 86 ? -10.547 25.75 5.266 1 97.94 86 THR A N 1
ATOM 642 C CA . THR A 1 86 ? -10.766 25.875 3.83 1 97.94 86 THR A CA 1
ATOM 643 C C . THR A 1 86 ? -11.539 27.156 3.516 1 97.94 86 THR A C 1
ATOM 645 O O . THR A 1 86 ? -12.734 27.25 3.814 1 97.94 86 THR A O 1
ATOM 648 N N . THR A 1 87 ? -10.891 28.078 2.889 1 96.38 87 THR A N 1
ATOM 649 C CA . THR A 1 87 ? -11.508 29.375 2.66 1 96.38 87 THR A CA 1
ATOM 650 C C . THR A 1 87 ? -12.094 29.469 1.255 1 96.38 87 THR A C 1
ATOM 652 O O . THR A 1 87 ? -12.914 30.344 0.971 1 96.38 87 THR A O 1
ATOM 655 N N . GLU A 1 88 ? -11.609 28.625 0.406 1 95.06 88 GLU A N 1
ATOM 656 C CA . GLU A 1 88 ? -12.148 28.578 -0.952 1 95.06 88 GLU A CA 1
ATOM 657 C C . GLU A 1 88 ? -12.32 27.141 -1.421 1 95.06 88 GLU A C 1
ATOM 659 O O . GLU A 1 88 ? -11.43 26.297 -1.224 1 95.06 88 GLU A O 1
ATOM 664 N N . ARG A 1 89 ? -13.484 26.812 -1.938 1 94.81 89 ARG A N 1
ATOM 665 C CA . ARG A 1 89 ? -13.828 25.484 -2.459 1 94.81 89 ARG A CA 1
ATOM 666 C C . ARG A 1 89 ? -14.547 25.594 -3.799 1 94.81 89 ARG A C 1
ATOM 668 O O . ARG A 1 89 ? -14.906 26.703 -4.227 1 94.81 89 ARG A O 1
ATOM 675 N N . PRO A 1 90 ? -14.734 24.516 -4.539 1 92.69 90 PRO A N 1
ATOM 676 C CA . PRO A 1 90 ? -15.43 24.578 -5.828 1 92.69 90 PRO A CA 1
ATOM 677 C C . PRO A 1 90 ? -16.875 25.047 -5.703 1 92.69 90 PRO A C 1
ATOM 679 O O . PRO 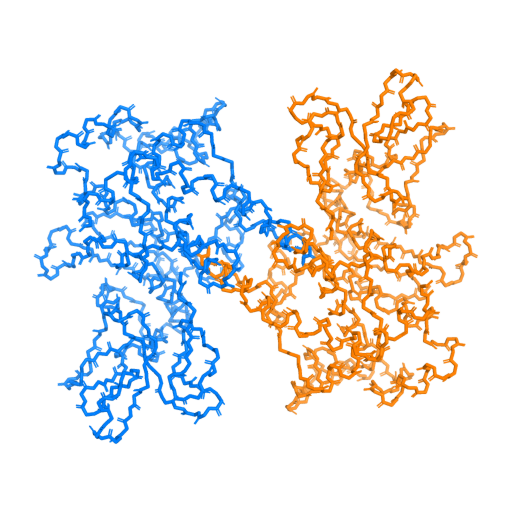A 1 90 ? -17.484 24.906 -4.641 1 92.69 90 PRO A O 1
ATOM 682 N N . ASN A 1 91 ? -17.344 25.562 -6.84 1 91.25 91 ASN A N 1
ATOM 683 C CA . ASN A 1 91 ? -18.75 25.953 -6.926 1 91.25 91 ASN A CA 1
ATOM 684 C C . ASN A 1 91 ? -19.672 24.75 -6.738 1 91.25 91 ASN A C 1
ATOM 686 O O . ASN A 1 91 ? -19.359 23.641 -7.188 1 91.25 91 ASN A O 1
ATOM 690 N N . ASP A 1 92 ? -20.844 25.016 -6.172 1 91.25 92 ASP A N 1
ATOM 691 C CA . ASP A 1 92 ? -21.797 23.953 -5.875 1 91.25 92 ASP A CA 1
ATOM 692 C C . ASP A 1 92 ? -22.297 23.297 -7.156 1 91.25 92 ASP A C 1
ATOM 694 O O . ASP A 1 92 ? -22.797 22.172 -7.125 1 91.25 92 ASP A O 1
ATOM 698 N N . ALA A 1 93 ? -22.172 23.938 -8.289 1 91.25 93 ALA A N 1
ATOM 699 C CA . ALA A 1 93 ? -22.656 23.406 -9.555 1 91.25 93 ALA A CA 1
ATOM 700 C C . ALA A 1 93 ? -21.609 22.484 -10.195 1 91.25 93 ALA A C 1
ATOM 702 O O . ALA A 1 93 ? -21.906 21.781 -11.156 1 91.25 93 ALA A O 1
ATOM 703 N N . ASP A 1 94 ? -20.422 22.516 -9.641 1 91 94 ASP A N 1
ATOM 704 C CA . ASP A 1 94 ? -19.344 21.703 -10.172 1 91 94 ASP A CA 1
ATOM 705 C C . ASP A 1 94 ? -19.312 20.312 -9.516 1 91 94 ASP A C 1
ATOM 707 O O . ASP A 1 94 ? -18.5 20.078 -8.617 1 91 94 ASP A O 1
ATOM 711 N N . SER A 1 95 ? -20.016 19.375 -10.078 1 89.44 95 SER A N 1
ATOM 712 C CA . SER A 1 95 ? -20.172 18.062 -9.461 1 89.44 95 SER A CA 1
ATOM 713 C C . SER A 1 95 ? -18.844 17.328 -9.398 1 89.44 95 SER A C 1
ATOM 715 O O . SER A 1 95 ? -18.531 16.688 -8.398 1 89.44 95 SER A O 1
ATOM 717 N N . VAL A 1 96 ? -18.094 17.375 -10.422 1 88 96 VAL A N 1
ATOM 718 C CA . VAL A 1 96 ? -16.797 16.703 -10.469 1 88 96 VAL A CA 1
ATOM 719 C C . VAL A 1 96 ? -15.867 17.312 -9.422 1 88 96 VAL A C 1
ATOM 721 O O . VAL A 1 96 ? -15.211 16.594 -8.664 1 88 96 VAL A O 1
ATOM 724 N N . GLY A 1 97 ? -15.859 18.625 -9.406 1 90.56 97 GLY A N 1
ATOM 725 C CA . GLY A 1 97 ? -15.031 19.328 -8.43 1 90.56 97 GLY A CA 1
ATOM 726 C C . GLY A 1 97 ? -15.414 19.016 -6.996 1 90.56 97 GLY A C 1
ATOM 727 O O . GLY A 1 97 ? -14.539 18.906 -6.125 1 90.56 97 GLY A O 1
ATOM 728 N N . LEU A 1 98 ? -16.641 18.844 -6.793 1 92.94 98 LEU A N 1
ATOM 729 C CA . LEU A 1 98 ? -17.109 18.609 -5.43 1 92.94 98 LEU A CA 1
ATOM 730 C C . LEU A 1 98 ? -16.719 17.203 -4.969 1 92.94 98 LEU A C 1
ATOM 732 O O . LEU A 1 98 ? -16.438 16.984 -3.789 1 92.94 98 LEU A O 1
ATOM 736 N N . ALA A 1 99 ? -16.734 16.297 -5.875 1 92.5 99 ALA A N 1
ATOM 737 C CA . ALA A 1 99 ? -16.281 14.953 -5.523 1 92.5 99 ALA A CA 1
ATOM 738 C C . ALA A 1 99 ? -14.797 14.969 -5.156 1 92.5 99 ALA A C 1
ATOM 740 O O . ALA A 1 99 ? -14.383 14.328 -4.184 1 92.5 99 ALA A O 1
ATOM 741 N N . GLU A 1 100 ? -14.078 15.633 -5.93 1 93.75 100 GLU A N 1
ATOM 742 C CA . GLU A 1 100 ? -12.648 15.758 -5.656 1 93.75 100 GLU A CA 1
ATOM 743 C C . GLU A 1 100 ? -12.398 16.562 -4.383 1 93.75 100 GLU A C 1
ATOM 745 O O . GLU A 1 100 ? -11.438 16.297 -3.654 1 93.75 100 GLU A O 1
ATOM 750 N N . PHE A 1 101 ? -13.25 17.531 -4.152 1 96.06 101 PHE A N 1
ATOM 751 C CA . PHE A 1 101 ? -13.195 18.328 -2.932 1 96.06 101 PHE A CA 1
ATOM 752 C C . PHE A 1 101 ? -13.344 17.438 -1.702 1 96.06 101 PHE A C 1
ATOM 754 O O . PHE A 1 101 ? -12.586 17.578 -0.737 1 96.06 101 PHE A O 1
ATOM 761 N N . ALA A 1 102 ? -14.242 16.516 -1.74 1 96.5 102 ALA A N 1
ATOM 762 C CA . ALA A 1 102 ? -14.461 15.594 -0.625 1 96.5 102 ALA A CA 1
ATOM 763 C C . ALA A 1 102 ? -13.219 14.75 -0.354 1 96.5 102 ALA A C 1
ATOM 765 O O . ALA A 1 102 ? -12.844 14.547 0.801 1 96.5 102 ALA A O 1
ATOM 766 N N . ARG A 1 103 ? -12.594 14.289 -1.378 1 95.5 103 ARG A N 1
ATOM 767 C CA . ARG A 1 103 ? -11.383 13.492 -1.24 1 95.5 103 ARG A CA 1
ATOM 768 C C . ARG A 1 103 ? -10.242 14.32 -0.645 1 95.5 103 ARG A C 1
ATOM 770 O O . ARG A 1 103 ? -9.508 13.836 0.217 1 95.5 103 ARG A O 1
ATOM 777 N N . ALA A 1 104 ? -10.109 15.477 -1.113 1 96.88 104 ALA A N 1
ATOM 778 C CA . ALA A 1 104 ? -9.07 16.359 -0.608 1 96.88 104 ALA A CA 1
ATOM 779 C C . ALA A 1 104 ? -9.297 16.688 0.865 1 96.88 104 ALA A C 1
ATOM 781 O O . ALA A 1 104 ? -8.352 16.688 1.658 1 96.88 104 ALA A O 1
ATOM 782 N N . GLU A 1 105 ? -10.539 16.969 1.196 1 98 105 GLU A N 1
ATOM 783 C CA . GLU A 1 105 ? -10.852 17.297 2.584 1 98 105 GLU A CA 1
ATOM 784 C C . GLU A 1 105 ? -10.594 16.109 3.502 1 98 105 GLU A C 1
ATOM 786 O O . GLU A 1 105 ? -10.195 16.281 4.656 1 98 105 GLU A O 1
ATOM 791 N N . ALA A 1 106 ? -10.859 14.945 3.021 1 97.06 106 ALA A N 1
ATOM 792 C CA . ALA A 1 106 ? -10.562 13.75 3.809 1 97.06 106 ALA A CA 1
ATOM 793 C C . ALA A 1 106 ? -9.07 13.648 4.109 1 97.06 106 ALA A C 1
ATOM 795 O O . ALA A 1 106 ? -8.68 13.367 5.246 1 97.06 106 ALA A O 1
ATOM 796 N N . ALA A 1 107 ? -8.25 13.828 3.105 1 97.56 107 ALA A N 1
ATOM 797 C CA . ALA A 1 107 ? -6.801 13.82 3.299 1 97.56 107 ALA A CA 1
ATOM 798 C C . ALA A 1 107 ? -6.359 14.938 4.238 1 97.56 107 ALA A C 1
ATOM 800 O O . ALA A 1 107 ? -5.492 14.734 5.09 1 97.56 107 ALA A O 1
ATOM 801 N N . LYS A 1 108 ? -6.938 16.078 4.051 1 98.06 108 LYS A N 1
ATOM 802 C CA . LYS A 1 108 ? -6.605 17.219 4.898 1 98.06 108 LYS A CA 1
ATOM 803 C C . LYS A 1 108 ? -6.941 16.938 6.359 1 98.06 108 LYS A C 1
ATOM 805 O O . LYS A 1 108 ? -6.195 17.328 7.262 1 98.06 108 LYS A O 1
ATOM 810 N N . ARG A 1 109 ? -8.094 16.297 6.668 1 97.94 109 ARG A N 1
ATOM 811 C CA . ARG A 1 109 ? -8.461 15.977 8.039 1 97.94 109 ARG A CA 1
ATOM 812 C C . ARG A 1 109 ? -7.422 15.07 8.688 1 97.94 109 ARG A C 1
ATOM 814 O O . ARG A 1 109 ? -7.137 15.195 9.883 1 97.94 109 ARG A O 1
ATOM 821 N N . ARG A 1 110 ? -6.871 14.172 7.914 1 97.44 110 ARG A N 1
ATOM 822 C CA . ARG A 1 110 ? -5.801 13.336 8.453 1 97.44 110 ARG A CA 1
ATOM 823 C C . ARG A 1 110 ? -4.582 14.18 8.82 1 97.44 110 ARG A C 1
ATOM 825 O O . ARG A 1 110 ? -3.953 13.945 9.852 1 97.44 110 ARG A O 1
ATOM 832 N N . LEU A 1 111 ? -4.234 15.086 7.949 1 98.44 111 LEU A N 1
ATOM 833 C CA . LEU A 1 111 ? -3.127 15.984 8.25 1 98.44 111 LEU A CA 1
ATOM 834 C C . LEU A 1 111 ? -3.393 16.766 9.531 1 98.44 111 LEU A C 1
ATOM 836 O O . LEU A 1 111 ? -2.547 16.797 10.43 1 98.44 111 LEU A O 1
ATOM 840 N N . ILE A 1 112 ? -4.582 17.375 9.625 1 98.31 112 ILE A N 1
ATOM 841 C CA . ILE A 1 112 ? -4.91 18.234 10.75 1 98.31 112 ILE A CA 1
ATOM 842 C C . ILE A 1 112 ? -4.895 17.422 12.047 1 98.31 112 ILE A C 1
ATOM 844 O O . ILE A 1 112 ? -4.402 17.891 13.078 1 98.31 112 ILE A O 1
ATOM 848 N N . ALA A 1 113 ? -5.441 16.219 12 1 97.31 113 ALA A N 1
ATOM 849 C CA . ALA A 1 113 ? -5.402 15.344 13.164 1 97.31 113 ALA A CA 1
ATOM 850 C C . ALA A 1 113 ? -3.967 15.055 13.594 1 97.31 113 ALA A C 1
ATOM 852 O O . ALA A 1 113 ? -3.652 15.07 14.781 1 97.31 113 ALA A O 1
ATOM 853 N N . GLU A 1 114 ? -3.102 14.797 12.656 1 97 114 GLU A N 1
ATOM 854 C CA . GLU A 1 114 ? -1.694 14.539 12.938 1 97 114 GLU A CA 1
ATOM 855 C C . GLU A 1 114 ? -1.024 15.758 13.562 1 97 114 GLU A C 1
ATOM 857 O O . GLU A 1 114 ? -0.295 15.633 14.547 1 97 114 GLU A O 1
ATOM 862 N N . LEU A 1 115 ? -1.25 16.938 12.977 1 97.69 115 LEU A N 1
ATOM 863 C CA . LEU A 1 115 ? -0.666 18.172 13.492 1 97.69 115 LEU A CA 1
ATOM 864 C C . LEU A 1 115 ? -1.124 18.422 14.93 1 97.69 115 LEU A C 1
ATOM 866 O O . LEU A 1 115 ? -0.329 18.828 15.773 1 97.69 115 LEU A O 1
ATOM 870 N N . HIS A 1 116 ? -2.385 18.172 15.133 1 96.44 116 HIS A N 1
ATOM 871 C CA . HIS A 1 116 ? -2.932 18.328 16.469 1 96.44 116 HIS A CA 1
ATOM 872 C C . HIS A 1 116 ? -2.24 17.391 17.469 1 96.44 116 HIS A C 1
ATOM 874 O O . HIS A 1 116 ? -1.891 17.797 18.578 1 96.44 116 HIS A O 1
ATOM 880 N N . GLU A 1 117 ? -2.07 16.188 17.078 1 94.06 117 GLU A N 1
ATOM 881 C CA . GLU A 1 117 ? -1.427 15.211 17.938 1 94.06 117 GLU A CA 1
ATOM 882 C C . GLU A 1 117 ? 0.016 15.602 18.25 1 94.06 117 GLU A C 1
ATOM 884 O O . GLU A 1 117 ? 0.521 15.344 19.344 1 94.06 117 GLU A O 1
ATOM 889 N N . LEU A 1 118 ? 0.651 16.172 17.297 1 95.06 118 LEU A N 1
ATOM 890 C CA . LEU A 1 118 ? 2.033 16.609 17.453 1 95.06 118 LEU A CA 1
ATOM 891 C C . LEU A 1 118 ? 2.098 17.922 18.234 1 95.06 118 LEU A C 1
ATOM 893 O O . LEU A 1 118 ? 3.188 18.422 18.516 1 95.06 118 LEU A O 1
ATOM 897 N N . ARG A 1 119 ? 0.965 18.531 18.578 1 95.12 119 ARG A N 1
ATOM 898 C CA . ARG A 1 119 ? 0.822 19.781 19.328 1 95.12 119 ARG A CA 1
ATOM 899 C C . ARG A 1 119 ? 1.462 20.953 18.578 1 95.12 119 ARG A C 1
ATOM 901 O O . ARG A 1 119 ? 2.047 21.844 19.203 1 95.12 119 ARG A O 1
ATOM 908 N N . LEU A 1 120 ? 1.396 20.781 17.25 1 97.12 120 LEU A N 1
ATOM 909 C CA . LEU A 1 120 ? 1.848 21.891 16.422 1 97.12 120 LEU A CA 1
ATOM 910 C C . LEU A 1 120 ? 0.786 22.984 16.359 1 97.12 120 LEU A C 1
ATOM 912 O O . LEU A 1 120 ? -0.409 22.688 16.281 1 97.12 120 LEU A O 1
ATOM 916 N N . PRO A 1 121 ? 1.224 24.219 16.438 1 96.38 121 PRO A N 1
ATOM 917 C CA . PRO A 1 121 ? 0.229 25.297 16.391 1 96.38 121 PRO A CA 1
ATOM 918 C C . PRO A 1 121 ? -0.52 25.344 15.055 1 96.38 121 PRO A C 1
ATOM 920 O O . PRO A 1 121 ? 0.104 25.328 13.992 1 96.38 121 PRO A O 1
ATOM 923 N N . ILE A 1 122 ? -1.783 25.328 15.078 1 97.31 122 ILE A N 1
ATOM 924 C CA . ILE A 1 122 ? -2.658 25.531 13.938 1 97.31 122 ILE A CA 1
ATOM 925 C C . ILE A 1 122 ? -3.412 26.844 14.094 1 97.31 122 ILE A C 1
ATOM 927 O O . ILE A 1 122 ? -4.445 26.906 14.766 1 97.31 122 ILE A O 1
ATOM 931 N N . VAL A 1 123 ? -2.9 27.891 13.539 1 96.81 123 VAL A N 1
ATOM 932 C CA . VAL A 1 123 ? -3.453 29.234 13.664 1 96.81 123 VAL A CA 1
ATOM 933 C C . VAL A 1 123 ? -4.148 29.641 12.367 1 96.81 123 VAL A C 1
ATOM 935 O O . VAL A 1 123 ? -3.496 29.797 11.328 1 96.81 123 VAL A O 1
ATOM 938 N N . GLY A 1 124 ? -5.406 29.797 12.461 1 95.69 124 GLY A N 1
ATOM 939 C CA . GLY A 1 124 ? -6.164 30.172 11.281 1 95.69 124 GLY A CA 1
ATOM 940 C C . GLY A 1 124 ? -6.074 31.656 10.969 1 95.69 124 GLY A C 1
ATOM 941 O O . GLY A 1 124 ? -5.469 32.406 11.727 1 95.69 124 GLY A O 1
ATOM 942 N N . ARG A 1 125 ? -6.715 32.031 9.883 1 94.75 125 ARG A N 1
ATOM 943 C CA . ARG A 1 125 ? -6.664 33.406 9.438 1 94.75 125 ARG A CA 1
ATOM 944 C C . ARG A 1 125 ? -7.543 34.312 10.305 1 94.75 125 ARG A C 1
ATOM 946 O O . ARG A 1 125 ? -7.383 35.531 10.312 1 94.75 125 ARG A O 1
ATOM 953 N N . ASP A 1 126 ? -8.43 33.719 10.977 1 93 126 ASP A N 1
ATOM 954 C CA . ASP A 1 126 ? -9.25 34.469 11.93 1 93 126 ASP A CA 1
ATOM 955 C C . ASP A 1 126 ? -8.398 35.062 13.055 1 93 126 ASP A C 1
ATOM 957 O O . ASP A 1 126 ? -8.672 36.156 13.547 1 93 126 ASP A O 1
ATOM 961 N N . GLN A 1 127 ? -7.41 34.375 13.43 1 94.44 127 GLN A N 1
ATOM 962 C CA . GLN A 1 127 ? -6.508 34.781 14.5 1 94.44 127 GLN A CA 1
ATOM 963 C C . GLN A 1 127 ? -5.332 35.594 13.938 1 94.44 127 GLN A C 1
ATOM 965 O O . GLN A 1 127 ? -4.855 36.531 14.57 1 94.44 127 GLN A O 1
ATOM 970 N N . ASP A 1 128 ? -4.871 35.188 12.844 1 95.25 128 ASP A N 1
ATOM 971 C CA . ASP A 1 128 ? -3.768 35.844 12.148 1 95.25 128 ASP A CA 1
ATOM 972 C C . ASP A 1 128 ? -4.109 36.094 10.688 1 95.25 128 ASP A C 1
ATOM 974 O O . ASP A 1 128 ? -3.752 35.312 9.812 1 95.25 128 ASP A O 1
ATOM 978 N N . PRO A 1 129 ? -4.668 37.188 10.406 1 93.88 129 PRO A N 1
ATOM 979 C CA . PRO A 1 129 ? -5.176 37.5 9.062 1 93.88 129 PRO A CA 1
ATOM 980 C C . PRO A 1 129 ? -4.07 37.531 8.016 1 93.88 129 PRO A C 1
ATOM 982 O O . PRO A 1 129 ? -4.328 37.312 6.832 1 93.88 129 PRO A O 1
ATOM 985 N N . ASP A 1 130 ? -2.881 37.844 8.414 1 91.81 130 ASP A N 1
ATOM 986 C CA . ASP A 1 130 ? -1.803 38.031 7.457 1 91.81 130 ASP A CA 1
ATOM 987 C C . ASP A 1 130 ? -1.089 36.719 7.133 1 91.81 130 ASP A C 1
ATOM 989 O O . ASP A 1 130 ? -0.711 36.5 5.984 1 91.81 130 ASP A O 1
ATOM 993 N N . TYR A 1 131 ? -0.922 35.812 8.195 1 92.38 131 TYR A N 1
ATOM 994 C CA . TYR A 1 131 ? -0.069 34.656 7.973 1 92.38 131 TYR A CA 1
ATOM 995 C C . TYR A 1 131 ? -0.735 33.375 8.484 1 92.38 131 TYR A C 1
ATOM 997 O O . TYR A 1 131 ? -0.127 32.312 8.469 1 92.38 131 TYR A O 1
ATOM 1005 N N . GLY A 1 132 ? -1.97 33.531 8.891 1 96.12 132 GLY A N 1
ATOM 1006 C CA . GLY A 1 132 ? -2.678 32.375 9.367 1 96.12 132 GLY A CA 1
ATOM 1007 C C . GLY A 1 132 ? -2.9 31.328 8.289 1 96.12 132 GLY A C 1
ATOM 1008 O O . GLY A 1 132 ? -2.891 31.641 7.098 1 96.12 132 GLY A O 1
ATOM 1009 N N . LEU A 1 133 ? -3.074 30.078 8.695 1 98 133 LEU A N 1
ATOM 1010 C CA . LEU A 1 133 ? -3.232 28.938 7.809 1 98 133 LEU A CA 1
ATOM 1011 C C . LEU A 1 133 ? -4.594 28.953 7.125 1 98 133 LEU A C 1
ATOM 1013 O O . LEU A 1 133 ? -5.617 29.188 7.773 1 98 133 LEU A O 1
ATOM 1017 N N . ALA A 1 134 ? -4.605 28.828 5.871 1 98.12 134 ALA A N 1
ATOM 1018 C CA . ALA A 1 134 ? -5.824 28.656 5.086 1 98.12 134 ALA A CA 1
ATOM 1019 C C . ALA A 1 134 ? -5.574 27.75 3.875 1 98.12 134 ALA A C 1
ATOM 1021 O O . ALA A 1 134 ? -4.453 27.688 3.365 1 98.12 134 ALA A O 1
ATOM 1022 N N . PHE A 1 135 ? -6.617 27.078 3.443 1 98.06 135 PHE A N 1
ATOM 1023 C CA . PHE A 1 135 ? -6.535 26.203 2.271 1 98.06 135 PHE A CA 1
ATOM 1024 C C . PHE A 1 135 ? -7.488 26.688 1.181 1 98.06 135 PHE A C 1
ATOM 1026 O O . PHE A 1 135 ? -8.633 27.031 1.46 1 98.06 135 PHE A O 1
ATOM 1033 N N . ARG A 1 136 ? -7 26.781 0.006 1 96.5 136 ARG A N 1
ATOM 1034 C CA . ARG A 1 136 ? -7.805 26.938 -1.201 1 96.5 136 ARG A CA 1
ATOM 1035 C C . ARG A 1 136 ? -7.805 25.656 -2.033 1 96.5 136 ARG A C 1
ATOM 1037 O O . ARG A 1 136 ? -6.777 25.281 -2.596 1 96.5 136 ARG A O 1
ATOM 1044 N N . LEU A 1 137 ? -8.891 25.016 -2.041 1 96.38 137 LEU A N 1
ATOM 1045 C CA . LEU A 1 137 ? -9.047 23.781 -2.793 1 96.38 137 LEU A CA 1
ATOM 1046 C C . LEU A 1 137 ? -9.836 24.016 -4.074 1 96.38 137 LEU A C 1
ATOM 1048 O O . LEU A 1 137 ? -11.07 24.094 -4.047 1 96.38 137 LEU A O 1
ATOM 1052 N N . LEU A 1 138 ? -9.125 24.031 -5.172 1 93.19 138 LEU A N 1
ATOM 1053 C CA . LEU A 1 138 ? -9.719 24.562 -6.391 1 93.19 138 LEU A CA 1
ATOM 1054 C C . LEU A 1 138 ? -9.672 23.531 -7.516 1 93.19 138 LEU A C 1
ATOM 1056 O O . LEU A 1 138 ? -8.766 22.703 -7.559 1 93.19 138 LEU A O 1
ATOM 1060 N N . SER A 1 139 ? -10.648 23.578 -8.383 1 89.38 139 SER A N 1
ATOM 1061 C CA . SER A 1 139 ? -10.727 22.688 -9.547 1 89.38 139 SER A CA 1
ATOM 1062 C C . SER A 1 139 ? -10.164 23.359 -10.789 1 89.38 139 SER A C 1
ATOM 1064 O O . SER A 1 139 ? -10.555 24.484 -11.133 1 89.38 139 SER A O 1
ATOM 1066 N N . SER A 1 140 ? -9.32 22.688 -11.43 1 81.12 140 SER A N 1
ATOM 1067 C CA . SER A 1 140 ? -8.734 23.234 -12.656 1 81.12 140 SER A CA 1
ATOM 1068 C C . SER A 1 140 ? -9.562 22.859 -13.875 1 81.12 140 SER A C 1
ATOM 1070 O O . SER A 1 140 ? -9.117 23.047 -15.016 1 81.12 140 SER A O 1
ATOM 1072 N N . ALA A 1 141 ? -10.68 22.297 -13.617 1 74 141 ALA A N 1
ATOM 1073 C CA . ALA A 1 141 ? -11.539 21.922 -14.742 1 74 141 ALA A CA 1
ATOM 1074 C C . ALA A 1 141 ? -11.875 23.125 -15.609 1 74 141 ALA A C 1
ATOM 1076 O O . ALA A 1 141 ? -11.984 23.016 -16.828 1 74 141 ALA A O 1
ATOM 1077 N N . HIS A 1 142 ? -11.969 24.281 -14.938 1 70.81 142 HIS A N 1
ATOM 1078 C CA . HIS A 1 142 ? -12.43 25.406 -15.734 1 70.81 142 HIS A CA 1
ATOM 1079 C C . HIS A 1 142 ? -11.461 26.578 -15.625 1 70.81 142 HIS A C 1
ATOM 1081 O O . HIS A 1 142 ? -11.656 27.609 -16.281 1 70.81 142 HIS A O 1
ATOM 1087 N N . GLU A 1 143 ? -10.523 26.391 -14.766 1 76.44 143 GLU A N 1
ATOM 1088 C CA . GLU A 1 143 ? -9.523 27.453 -14.633 1 76.44 143 GLU A CA 1
ATOM 1089 C C . GLU A 1 143 ? -8.141 26.875 -14.336 1 76.44 143 GLU A C 1
ATOM 1091 O O . GLU A 1 143 ? -8.023 25.719 -13.945 1 76.44 143 GLU A O 1
ATOM 1096 N N . ASN A 1 144 ? -7.23 27.703 -14.617 1 81.75 144 ASN A N 1
ATOM 1097 C CA . ASN A 1 144 ? -5.871 27.297 -14.289 1 81.75 144 ASN A CA 1
ATOM 1098 C C . ASN A 1 144 ? -5.598 27.406 -12.789 1 81.75 144 ASN A C 1
ATOM 1100 O O . ASN A 1 144 ? -5.895 28.438 -12.18 1 81.75 144 ASN A O 1
ATOM 1104 N N . VAL A 1 145 ? -5.262 26.344 -12.164 1 85.62 145 VAL A N 1
ATOM 1105 C CA . VAL A 1 145 ? -4.934 26.328 -10.742 1 85.62 145 VAL A CA 1
ATOM 1106 C C . VAL A 1 145 ? -3.477 25.922 -10.555 1 85.62 145 VAL A C 1
ATOM 1108 O O . VAL A 1 145 ? -3.039 24.906 -11.094 1 85.62 145 VAL A O 1
ATOM 1111 N N . LEU A 1 146 ? -2.713 26.734 -9.93 1 81.38 146 LEU A N 1
ATOM 1112 C CA . LEU A 1 146 ? -1.342 26.406 -9.555 1 81.38 146 LEU A CA 1
ATOM 1113 C C . LEU A 1 146 ? -1.261 26.016 -8.086 1 81.38 146 LEU A C 1
ATOM 1115 O O . LEU A 1 146 ? -1.536 26.828 -7.203 1 81.38 146 LEU A O 1
ATOM 1119 N N . THR A 1 147 ? -0.936 24.812 -7.887 1 85.69 147 THR A N 1
ATOM 1120 C CA . THR A 1 147 ? -0.728 24.359 -6.516 1 85.69 147 THR A CA 1
ATOM 1121 C C . THR A 1 147 ? 0.488 25.031 -5.895 1 85.69 147 THR A C 1
ATOM 1123 O O . THR A 1 147 ? 1.511 25.219 -6.562 1 85.69 147 THR A O 1
ATOM 1126 N N . GLY A 1 148 ? 0.315 25.484 -4.652 1 89.19 148 GLY A N 1
ATOM 1127 C CA . GLY A 1 148 ? 1.427 26.156 -4.008 1 89.19 148 GLY A CA 1
ATOM 1128 C C . GLY A 1 148 ? 1.067 26.734 -2.65 1 89.19 148 GLY A C 1
ATOM 1129 O O . GLY A 1 148 ? 0.146 26.25 -1.989 1 89.19 148 GLY A O 1
ATOM 1130 N N . HIS A 1 149 ? 1.949 27.578 -2.182 1 90.81 149 HIS A N 1
ATOM 1131 C CA . HIS A 1 149 ? 1.801 28.203 -0.872 1 90.81 149 HIS A CA 1
ATOM 1132 C C . HIS A 1 149 ? 2.203 29.688 -0.915 1 90.81 149 HIS A C 1
ATOM 1134 O O . HIS A 1 149 ? 3.121 30.062 -1.648 1 90.81 149 HIS A O 1
ATOM 1140 N N . GLN A 1 150 ? 1.364 30.469 -0.219 1 90.44 150 GLN A N 1
ATOM 1141 C CA . GLN A 1 150 ? 1.699 31.891 -0.099 1 90.44 150 GLN A CA 1
ATOM 1142 C C . GLN A 1 150 ? 1.178 32.469 1.213 1 90.44 150 GLN A C 1
ATOM 1144 O O . GLN A 1 150 ? -0.03 32.469 1.458 1 90.44 150 GLN A O 1
ATOM 1149 N N . ASN A 1 151 ? 2.064 32.938 2.09 1 90.75 151 ASN A N 1
ATOM 1150 C CA . ASN A 1 151 ? 1.74 33.625 3.33 1 90.75 151 ASN A CA 1
ATOM 1151 C C . ASN A 1 151 ? 0.736 32.844 4.168 1 90.75 151 ASN A C 1
ATOM 1153 O O . ASN A 1 151 ? -0.254 33.406 4.645 1 90.75 151 ASN A O 1
ATOM 1157 N N . GLY A 1 152 ? 0.932 31.594 4.191 1 92.81 152 GLY A N 1
ATOM 1158 C CA . GLY A 1 152 ? 0.09 30.766 5.031 1 92.81 152 GLY A CA 1
ATOM 1159 C C . GLY A 1 152 ? -1.051 30.109 4.273 1 92.81 152 GLY A C 1
ATOM 1160 O O . GLY A 1 152 ? -1.676 29.172 4.77 1 92.81 152 GLY A O 1
ATOM 1161 N N . VAL A 1 153 ? -1.253 30.547 3.074 1 96.06 153 VAL A N 1
ATOM 1162 C CA . VAL A 1 153 ? -2.336 30 2.266 1 96.06 153 VAL A CA 1
ATOM 1163 C C . VAL A 1 153 ? -1.802 28.875 1.386 1 96.06 153 VAL A C 1
ATOM 1165 O O . VAL A 1 153 ? -0.853 29.062 0.623 1 96.06 153 VAL A O 1
ATOM 1168 N N . ILE A 1 154 ? -2.404 27.75 1.514 1 96.75 154 ILE A N 1
ATOM 1169 C CA . ILE A 1 154 ? -2.062 26.578 0.702 1 96.75 154 ILE A CA 1
ATOM 1170 C C . ILE A 1 154 ? -3.135 26.359 -0.362 1 96.75 154 ILE A C 1
ATOM 1172 O O . ILE A 1 154 ? -4.316 26.219 -0.041 1 96.75 154 ILE A O 1
ATOM 1176 N N . THR A 1 155 ? -2.744 26.391 -1.582 1 95.19 155 THR A N 1
ATOM 1177 C CA . THR A 1 155 ? -3.645 26.141 -2.701 1 95.19 155 THR A CA 1
ATOM 1178 C C . THR A 1 155 ? -3.373 24.766 -3.309 1 95.19 155 THR A C 1
ATOM 1180 O O . THR A 1 155 ? -2.223 24.422 -3.59 1 95.19 155 THR A O 1
ATOM 1183 N N . LEU A 1 156 ? -4.387 23.984 -3.469 1 94.31 156 LEU A N 1
ATOM 1184 C CA . LEU A 1 156 ? -4.254 22.656 -4.082 1 94.31 156 LEU A CA 1
ATOM 1185 C C . LEU A 1 156 ? -5.203 22.516 -5.27 1 94.31 156 LEU A C 1
ATOM 1187 O O . LEU A 1 156 ? -6.363 22.922 -5.195 1 94.31 156 LEU A O 1
ATOM 1191 N N . ASP A 1 157 ? -4.688 22.047 -6.348 1 93.19 157 ASP A N 1
ATOM 1192 C CA . ASP A 1 157 ? -5.527 21.656 -7.473 1 93.19 157 ASP A CA 1
ATOM 1193 C C . ASP A 1 157 ? -6.227 20.328 -7.207 1 93.19 157 ASP A C 1
ATOM 1195 O O . ASP A 1 157 ? -5.57 19.297 -7.043 1 93.19 157 ASP A O 1
ATOM 1199 N N . LEU A 1 158 ? -7.5 20.344 -7.32 1 93.12 158 LEU A N 1
ATOM 1200 C CA . LEU A 1 158 ? -8.312 19.172 -6.98 1 93.12 158 LEU A CA 1
ATOM 1201 C C . LEU A 1 158 ? -8.141 18.062 -8.016 1 93.12 158 LEU A C 1
ATOM 1203 O O . LEU A 1 158 ? -8.508 16.922 -7.773 1 93.12 158 LEU A O 1
ATOM 1207 N N . ALA A 1 159 ? -7.582 18.422 -9.18 1 87.31 159 ALA A N 1
ATOM 1208 C CA . ALA A 1 159 ? -7.312 17.406 -10.188 1 87.31 159 ALA A CA 1
ATOM 1209 C C . ALA A 1 159 ? -6.41 16.312 -9.633 1 87.31 159 ALA A C 1
ATOM 1211 O O . ALA A 1 159 ? -6.449 15.164 -10.094 1 87.31 159 ALA A O 1
ATOM 1212 N N . GLU A 1 160 ? -5.648 16.641 -8.609 1 85.06 160 GLU A N 1
ATOM 1213 C CA . GLU A 1 160 ? -4.789 15.664 -7.945 1 85.06 160 GLU A CA 1
ATOM 1214 C C . GLU A 1 160 ? -5.609 14.578 -7.266 1 85.06 160 GLU A C 1
ATOM 1216 O O . GLU A 1 160 ? -5.09 13.5 -6.953 1 85.06 160 GLU A O 1
ATOM 1221 N N . GLY A 1 161 ? -6.836 14.883 -7.039 1 86.38 161 GLY A N 1
ATOM 1222 C CA . GLY A 1 161 ? -7.715 13.898 -6.422 1 86.38 161 GLY A CA 1
ATOM 1223 C C . GLY A 1 161 ? -8.164 12.812 -7.379 1 86.38 161 GLY A C 1
ATOM 1224 O O . GLY A 1 161 ? -8.68 11.781 -6.957 1 86.38 161 GLY A O 1
ATOM 1225 N N . ASP A 1 162 ? -7.965 13.023 -8.641 1 88.69 162 ASP A N 1
ATOM 1226 C CA . ASP A 1 162 ? -8.266 12.016 -9.656 1 88.69 162 ASP A CA 1
ATOM 1227 C C . ASP A 1 162 ? -7.148 10.977 -9.742 1 88.69 162 ASP A C 1
ATOM 1229 O O . ASP A 1 162 ? -6.004 11.312 -10.055 1 88.69 162 ASP A O 1
ATOM 1233 N N . ASP A 1 163 ? -7.52 9.75 -9.633 1 89.62 163 ASP A N 1
ATOM 1234 C CA . ASP A 1 163 ? -6.531 8.688 -9.539 1 89.62 163 ASP A CA 1
ATOM 1235 C C . ASP A 1 163 ? -5.691 8.602 -10.812 1 89.62 163 ASP A C 1
ATOM 1237 O O . ASP A 1 163 ? -4.469 8.484 -10.742 1 89.62 163 ASP A O 1
ATOM 1241 N N . VAL A 1 164 ? -6.309 8.594 -11.938 1 90.81 164 VAL A N 1
ATOM 1242 C CA . VAL A 1 164 ? -5.609 8.438 -13.203 1 90.81 164 VAL A CA 1
ATOM 1243 C C . VAL A 1 164 ? -4.688 9.633 -13.438 1 90.81 164 VAL A C 1
ATOM 1245 O O . VAL A 1 164 ? -3.525 9.469 -13.805 1 90.81 164 VAL A O 1
ATOM 1248 N N . HIS A 1 165 ? -5.23 10.805 -13.141 1 89.44 165 HIS A N 1
ATOM 1249 C CA . HIS A 1 165 ? -4.43 12.008 -13.305 1 89.44 165 HIS A CA 1
ATOM 1250 C C . HIS A 1 165 ? -3.23 12.008 -12.359 1 89.44 165 HIS A C 1
ATOM 1252 O O . HIS A 1 165 ? -2.113 12.328 -12.773 1 89.44 165 HIS A O 1
ATOM 1258 N N . ARG A 1 166 ? -3.477 11.664 -11.227 1 89.19 166 ARG A N 1
ATOM 1259 C CA . ARG A 1 166 ? -2.406 11.609 -10.242 1 89.19 166 ARG A CA 1
ATOM 1260 C C . ARG A 1 166 ? -1.313 10.641 -10.672 1 89.19 166 ARG A C 1
ATOM 1262 O O . ARG A 1 166 ? -0.125 10.953 -10.578 1 89.19 166 ARG A O 1
ATOM 1269 N N . GLU A 1 167 ? -1.718 9.469 -11.133 1 91 167 GLU A N 1
ATOM 1270 C CA . GLU A 1 167 ? -0.749 8.477 -11.594 1 91 167 GLU A CA 1
ATOM 1271 C C . GLU A 1 167 ? 0.011 8.977 -12.82 1 91 167 GLU A C 1
ATOM 1273 O O . GLU A 1 167 ? 1.21 8.727 -12.961 1 91 167 GLU A O 1
ATOM 1278 N N . GLN A 1 168 ? -0.65 9.641 -13.648 1 89.62 168 GLN A N 1
ATOM 1279 C CA . GLN A 1 168 ? -0.001 10.234 -14.812 1 89.62 168 GLN A CA 1
ATOM 1280 C C . GLN A 1 168 ? 1.091 11.211 -14.391 1 89.62 168 GLN A C 1
ATOM 1282 O O . GLN A 1 168 ? 2.209 11.164 -14.906 1 89.62 168 GLN A O 1
ATOM 1287 N N . LEU A 1 169 ? 0.751 12.039 -13.414 1 87.75 169 LEU A N 1
ATOM 1288 C CA . LEU A 1 169 ? 1.724 13.008 -12.914 1 87.75 169 LEU A CA 1
ATOM 1289 C C . LEU A 1 169 ? 2.889 12.305 -12.227 1 87.75 169 LEU A C 1
ATOM 1291 O O . LEU A 1 169 ? 4.047 12.688 -12.398 1 87.75 169 LEU A O 1
ATOM 1295 N N . ARG A 1 170 ? 2.568 11.32 -11.477 1 88.81 170 ARG A N 1
ATOM 1296 C CA . ARG A 1 170 ? 3.602 10.555 -10.781 1 88.81 170 ARG A CA 1
ATOM 1297 C C . ARG A 1 170 ? 4.629 10 -11.758 1 88.81 170 ARG A C 1
ATOM 1299 O O . ARG A 1 170 ? 5.836 10.117 -11.539 1 88.81 170 ARG A O 1
ATOM 1306 N N . VAL A 1 171 ? 4.164 9.422 -12.836 1 87.44 171 VAL A N 1
ATOM 1307 C CA . VAL A 1 171 ? 5.031 8.828 -13.852 1 87.44 171 VAL A CA 1
ATOM 1308 C C . VAL A 1 171 ? 5.789 9.93 -14.586 1 87.44 171 VAL A C 1
ATOM 1310 O O . VAL A 1 171 ? 7.012 9.859 -14.742 1 87.44 171 VAL A O 1
ATOM 1313 N N . GLU A 1 172 ? 5.059 10.945 -14.977 1 84.81 172 GLU A N 1
ATOM 1314 C CA . GLU A 1 172 ? 5.652 12.039 -15.742 1 84.81 172 GLU A CA 1
ATOM 1315 C C . GLU A 1 172 ? 6.766 12.727 -14.945 1 84.81 172 GLU A C 1
ATOM 1317 O O . GLU A 1 172 ? 7.789 13.117 -15.516 1 84.81 172 GLU A O 1
ATOM 1322 N N . MET A 1 173 ? 6.566 12.773 -13.664 1 83.44 173 MET A N 1
ATOM 1323 C CA . MET A 1 173 ? 7.516 13.492 -12.82 1 83.44 173 MET A CA 1
ATOM 1324 C C . MET A 1 173 ? 8.531 12.539 -12.203 1 83.44 173 MET A C 1
ATOM 1326 O O . MET A 1 173 ? 9.383 12.953 -11.422 1 83.44 173 MET A O 1
ATOM 1330 N N . ASP A 1 174 ? 8.375 11.305 -12.484 1 85.5 174 ASP A N 1
ATOM 1331 C CA . ASP A 1 174 ? 9.258 10.258 -11.984 1 85.5 174 ASP A CA 1
ATOM 1332 C C . ASP A 1 174 ? 9.312 10.266 -10.461 1 85.5 174 ASP A C 1
ATOM 1334 O O . ASP A 1 174 ? 10.398 10.289 -9.875 1 85.5 174 ASP A O 1
ATOM 1338 N N . GLU A 1 175 ? 8.148 10.336 -9.883 1 88.88 175 GLU A N 1
ATOM 1339 C CA . GLU A 1 175 ? 8.031 10.344 -8.43 1 88.88 175 GLU A CA 1
ATOM 1340 C C . GLU A 1 175 ? 7.711 8.945 -7.898 1 88.88 175 GLU A C 1
ATOM 1342 O O . GLU A 1 175 ? 6.801 8.281 -8.406 1 88.88 175 GLU A O 1
ATOM 1347 N N . PRO A 1 176 ? 8.453 8.539 -6.906 1 90.81 176 PRO A N 1
ATOM 1348 C CA . PRO A 1 176 ? 8.164 7.207 -6.367 1 90.81 176 PRO A CA 1
ATOM 1349 C C . PRO A 1 176 ? 6.902 7.184 -5.504 1 90.81 176 PRO A C 1
ATOM 1351 O O . PRO A 1 176 ? 6.371 6.109 -5.211 1 90.81 176 PRO A O 1
ATOM 1354 N N . TYR A 1 177 ? 6.469 8.297 -5.117 1 93.31 177 TYR A N 1
ATOM 1355 C CA . TYR A 1 177 ? 5.336 8.445 -4.211 1 93.31 177 TYR A CA 1
ATOM 1356 C C . TYR A 1 177 ? 4.562 9.727 -4.504 1 93.31 177 TYR A C 1
ATOM 1358 O O . TYR A 1 177 ? 5.141 10.812 -4.52 1 93.31 177 TYR A O 1
ATOM 1366 N N . ARG A 1 178 ? 3.26 9.539 -4.707 1 92.81 178 ARG A N 1
ATOM 1367 C CA . ARG A 1 178 ? 2.391 10.703 -4.887 1 92.81 178 ARG A CA 1
ATOM 1368 C C . ARG A 1 178 ? 0.983 10.414 -4.375 1 92.81 178 ARG A C 1
ATOM 1370 O O . ARG A 1 178 ? 0.303 9.516 -4.879 1 92.81 178 ARG A O 1
ATOM 1377 N N . THR A 1 179 ? 0.577 11.094 -3.307 1 95.88 179 THR A N 1
ATOM 1378 C CA . THR A 1 179 ? -0.757 11.031 -2.719 1 95.88 179 THR A CA 1
ATOM 1379 C C . THR A 1 179 ? -1.236 12.422 -2.32 1 95.88 179 THR A C 1
ATOM 1381 O O . THR A 1 179 ? -0.435 13.352 -2.209 1 95.88 179 THR A O 1
ATOM 1384 N N . LEU A 1 180 ? -2.506 12.562 -2.102 1 95.94 180 LEU A N 1
ATOM 1385 C CA . LEU A 1 180 ? -3.059 13.82 -1.621 1 95.94 180 LEU A CA 1
ATOM 1386 C C . LEU A 1 180 ? -2.502 14.172 -0.246 1 95.94 180 LEU A C 1
ATOM 1388 O O . LEU A 1 180 ? -2.086 15.305 -0.01 1 95.94 180 LEU A O 1
ATOM 1392 N N . LEU A 1 181 ? -2.51 13.219 0.63 1 97.44 181 LEU A N 1
ATOM 1393 C CA . LEU A 1 181 ? -1.994 13.438 1.977 1 97.44 181 LEU A CA 1
ATOM 1394 C C . LEU A 1 181 ? -0.525 13.844 1.938 1 97.44 181 LEU A C 1
ATOM 1396 O O . LEU A 1 181 ? -0.111 14.766 2.648 1 97.44 181 LEU A O 1
ATOM 1400 N N . GLY A 1 182 ? 0.241 13.141 1.097 1 96.88 182 GLY A N 1
ATOM 1401 C CA . GLY A 1 182 ? 1.638 13.516 0.928 1 96.88 182 GLY A CA 1
ATOM 1402 C C . GLY A 1 182 ? 1.825 14.938 0.452 1 96.88 182 GLY A C 1
ATOM 1403 O O . GLY A 1 182 ? 2.73 15.641 0.911 1 96.88 182 GLY A O 1
ATOM 1404 N N . HIS A 1 183 ? 0.979 15.336 -0.453 1 95.56 183 HIS A N 1
ATOM 1405 C CA . HIS A 1 183 ? 1.04 16.703 -0.955 1 95.56 183 HIS A CA 1
ATOM 1406 C C . HIS A 1 183 ? 0.719 17.719 0.146 1 95.56 183 HIS A C 1
ATOM 1408 O O . HIS A 1 183 ? 1.395 18.734 0.274 1 95.56 183 HIS A O 1
ATOM 1414 N N . PHE A 1 184 ? -0.288 17.438 0.893 1 97.31 184 PHE A N 1
ATOM 1415 C CA . PHE A 1 184 ? -0.637 18.297 2.012 1 97.31 184 PHE A CA 1
ATOM 1416 C C . PHE A 1 184 ? 0.515 18.391 3.006 1 97.31 184 PHE A C 1
ATOM 1418 O O . PHE A 1 184 ? 0.804 19.469 3.531 1 97.31 184 PHE A O 1
ATOM 1425 N N . ARG A 1 185 ? 1.155 17.25 3.236 1 98.06 185 ARG A N 1
ATOM 1426 C CA . ARG A 1 185 ? 2.27 17.234 4.176 1 98.06 185 ARG A CA 1
ATOM 1427 C C . ARG A 1 185 ? 3.438 18.062 3.664 1 98.06 185 ARG A C 1
ATOM 1429 O O . ARG A 1 185 ? 4.137 18.719 4.445 1 98.06 185 ARG A O 1
ATOM 1436 N N . HIS A 1 186 ? 3.6 18.094 2.355 1 97.12 186 HIS A N 1
ATOM 1437 C CA . HIS A 1 186 ? 4.625 18.938 1.746 1 97.12 186 HIS A CA 1
ATOM 1438 C C . HIS A 1 186 ? 4.285 20.406 1.897 1 97.12 186 HIS A C 1
ATOM 1440 O O . HIS A 1 186 ? 5.105 21.188 2.387 1 97.12 186 HIS A O 1
ATOM 1446 N N . GLU A 1 187 ? 3.084 20.75 1.548 1 97 187 GLU A N 1
ATOM 1447 C CA . GLU A 1 187 ? 2.68 22.141 1.559 1 97 187 GLU A CA 1
ATOM 1448 C C . GLU A 1 187 ? 2.654 22.703 2.979 1 97 187 GLU A C 1
ATOM 1450 O O . GLU A 1 187 ? 2.965 23.875 3.197 1 97 187 GLU A O 1
ATOM 1455 N N . ILE A 1 188 ? 2.268 21.891 3.938 1 98 188 ILE A N 1
ATOM 1456 C CA . ILE A 1 188 ? 2.176 22.375 5.312 1 98 188 ILE A CA 1
ATOM 1457 C C . ILE A 1 188 ? 3.572 22.688 5.84 1 98 188 ILE A C 1
ATOM 1459 O O . ILE A 1 188 ? 3.727 23.469 6.781 1 98 188 ILE A O 1
ATOM 1463 N N . GLY A 1 189 ? 4.59 21.969 5.262 1 98.12 189 GLY A N 1
ATOM 1464 C CA . GLY A 1 189 ? 5.965 22.281 5.605 1 98.12 189 GLY A CA 1
ATOM 1465 C C . GLY A 1 189 ? 6.32 23.734 5.367 1 98.12 189 GLY A C 1
ATOM 1466 O O . GLY A 1 189 ? 7.008 24.359 6.184 1 98.12 189 GLY A O 1
ATOM 1467 N N . HIS A 1 190 ? 5.863 24.266 4.309 1 97.12 190 HIS A N 1
ATOM 1468 C CA . HIS A 1 190 ? 6.113 25.672 4.016 1 97.12 190 HIS A CA 1
ATOM 1469 C C . HIS A 1 190 ? 5.477 26.578 5.066 1 97.12 190 HIS A C 1
ATOM 1471 O O . HIS A 1 190 ? 6.078 27.562 5.48 1 97.12 190 HIS A O 1
ATOM 1477 N N . TYR A 1 191 ? 4.305 26.297 5.488 1 97.38 191 TYR A N 1
ATOM 1478 C CA . TYR A 1 191 ? 3.627 27.047 6.535 1 97.38 191 TYR A CA 1
ATOM 1479 C C . TYR A 1 191 ? 4.438 27.047 7.828 1 97.38 191 TYR A C 1
ATOM 1481 O O . TYR A 1 191 ? 4.602 28.078 8.469 1 97.38 191 TYR A O 1
ATOM 1489 N N . TYR A 1 192 ? 4.977 25.922 8.172 1 97.56 192 TYR A N 1
ATOM 1490 C CA . TYR A 1 192 ? 5.641 25.797 9.469 1 97.56 192 TYR A CA 1
ATOM 1491 C C . TYR A 1 192 ? 7.039 26.391 9.422 1 97.56 192 TYR A C 1
ATOM 1493 O O . TYR A 1 192 ? 7.648 26.641 10.461 1 97.56 192 TYR A O 1
ATOM 1501 N N . PHE A 1 193 ? 7.598 26.594 8.195 1 96.88 193 PHE A N 1
ATOM 1502 C CA . PHE A 1 193 ? 8.789 27.438 8.133 1 96.88 193 PHE A CA 1
ATOM 1503 C C . PHE A 1 193 ? 8.5 28.828 8.68 1 96.88 193 PHE A C 1
ATOM 1505 O O . PHE A 1 193 ? 9.258 29.344 9.492 1 96.88 193 PHE A O 1
ATOM 1512 N N . TYR A 1 194 ? 7.34 29.359 8.297 1 93.81 194 TYR A N 1
ATOM 1513 C CA . TYR A 1 194 ? 6.965 30.719 8.68 1 93.81 194 TYR A CA 1
ATOM 1514 C C . TYR A 1 194 ? 6.602 30.781 10.164 1 93.81 194 TYR A C 1
ATOM 1516 O O . TYR A 1 194 ? 6.816 31.812 10.812 1 93.81 194 TYR A O 1
ATOM 1524 N N . ARG A 1 195 ? 6.09 29.656 10.656 1 94.38 195 ARG A N 1
ATOM 1525 C CA . ARG A 1 195 ? 5.566 29.656 12.016 1 94.38 195 ARG A CA 1
ATOM 1526 C C . ARG A 1 195 ? 6.648 29.297 13.023 1 94.38 195 ARG A C 1
ATOM 1528 O O . ARG A 1 195 ? 6.695 29.844 14.125 1 94.38 195 ARG A O 1
ATOM 1535 N N . LEU A 1 196 ? 7.555 28.375 12.609 1 96.31 196 LEU A N 1
ATOM 1536 C CA . LEU A 1 196 ? 8.422 27.766 13.609 1 96.31 196 LEU A CA 1
ATOM 1537 C C . LEU A 1 196 ? 9.875 28.156 13.383 1 96.31 196 LEU A C 1
ATOM 1539 O O . LEU A 1 196 ? 10.711 28.016 14.281 1 96.31 196 LEU A O 1
ATOM 1543 N N . ILE A 1 197 ? 10.242 28.609 12.203 1 97.31 197 ILE A N 1
ATOM 1544 C CA . ILE A 1 197 ? 11.648 28.828 11.891 1 97.31 197 ILE A CA 1
ATOM 1545 C C . ILE A 1 197 ? 11.93 30.328 11.758 1 97.31 197 ILE A C 1
ATOM 1547 O O . ILE A 1 197 ? 12.695 30.891 12.547 1 97.31 197 ILE A O 1
ATOM 1551 N N . ALA A 1 198 ? 11.258 31.016 10.898 1 95.19 198 ALA A N 1
ATOM 1552 C CA . ALA A 1 198 ? 11.539 32.375 10.5 1 95.19 198 ALA A CA 1
ATOM 1553 C C . ALA A 1 198 ? 11.523 33.344 11.695 1 95.19 198 ALA A C 1
ATOM 1555 O O . ALA A 1 198 ? 12.359 34.219 11.805 1 95.19 198 ALA A O 1
ATOM 1556 N N . PRO A 1 199 ? 10.609 33.125 12.656 1 94.19 199 PRO A N 1
ATOM 1557 C CA . PRO A 1 199 ? 10.539 34.094 13.766 1 94.19 199 PRO A CA 1
ATOM 1558 C C . PRO A 1 199 ? 11.602 33.844 14.828 1 94.19 199 PRO A C 1
ATOM 1560 O O . PRO A 1 199 ? 11.766 34.625 15.758 1 94.19 199 PRO A O 1
ATOM 1563 N N . HIS A 1 200 ? 12.352 32.781 14.734 1 96.31 200 HIS A N 1
ATOM 1564 C CA . HIS A 1 200 ? 13.336 32.406 15.75 1 96.31 200 HIS A CA 1
ATOM 1565 C C . HIS A 1 200 ? 14.75 32.438 15.18 1 96.31 200 HIS A C 1
ATOM 1567 O O . HIS A 1 200 ? 15.156 31.516 14.477 1 96.31 200 HIS A O 1
ATOM 1573 N N . PRO A 1 201 ? 15.539 33.344 15.578 1 97.5 201 PRO A N 1
ATOM 1574 C CA . PRO A 1 201 ? 16.859 33.531 14.992 1 97.5 201 PRO A CA 1
ATOM 1575 C C . PRO A 1 201 ? 17.734 32.281 15.109 1 97.5 201 PRO A C 1
ATOM 1577 O O . PRO A 1 201 ? 18.484 31.953 14.172 1 97.5 201 PRO A O 1
ATOM 1580 N N . ASP A 1 202 ? 17.625 31.625 16.188 1 97.31 202 ASP A N 1
ATOM 1581 C CA . ASP A 1 202 ? 18.438 30.422 16.375 1 97.31 202 ASP A CA 1
ATOM 1582 C C . ASP A 1 202 ? 18 29.312 15.422 1 97.31 202 ASP A C 1
ATOM 1584 O O . ASP A 1 202 ? 18.844 28.609 14.859 1 97.31 202 ASP A O 1
ATOM 1588 N N . HIS A 1 203 ? 16.703 29.156 15.266 1 97.81 203 HIS A N 1
ATOM 1589 C CA . HIS A 1 203 ? 16.203 28.172 14.32 1 97.81 203 HIS A CA 1
ATOM 1590 C C . HIS A 1 203 ? 16.578 28.547 12.883 1 97.81 203 HIS A C 1
ATOM 1592 O O . HIS A 1 203 ? 16.953 27.672 12.094 1 97.81 203 HIS A O 1
ATOM 1598 N N . LEU A 1 204 ? 16.5 29.781 12.609 1 98.12 204 LEU A N 1
ATOM 1599 C CA . LEU A 1 204 ? 16.812 30.234 11.266 1 98.12 204 LEU A CA 1
ATOM 1600 C C . LEU A 1 204 ? 18.281 30 10.938 1 98.12 204 LEU A C 1
ATOM 1602 O O . LEU A 1 204 ? 18.609 29.594 9.82 1 98.12 204 LEU A O 1
ATOM 1606 N N . ARG A 1 205 ? 19.141 30.281 11.867 1 98.19 205 ARG A N 1
ATOM 1607 C CA . ARG A 1 205 ? 20.562 30.016 11.68 1 98.19 205 ARG A CA 1
ATOM 1608 C C . ARG A 1 205 ? 20.828 28.547 11.383 1 98.19 205 ARG A C 1
ATOM 1610 O O . ARG A 1 205 ? 21.562 28.219 10.453 1 98.19 205 ARG A O 1
ATOM 1617 N N . ARG A 1 206 ? 20.234 27.703 12.203 1 98.25 206 ARG A N 1
ATOM 1618 C CA . ARG A 1 206 ? 20.406 26.266 12.008 1 98.25 206 ARG A CA 1
ATOM 1619 C C . ARG A 1 206 ? 19.812 25.812 10.688 1 98.25 206 ARG A C 1
ATOM 1621 O O . ARG A 1 206 ? 20.375 24.953 10.008 1 98.25 206 ARG A O 1
ATOM 1628 N N . PHE A 1 207 ? 18.656 26.391 10.32 1 98.56 207 PHE A N 1
ATOM 1629 C CA . PHE A 1 207 ? 18.047 26.125 9.016 1 98.56 207 PHE A CA 1
ATOM 1630 C C . PHE A 1 207 ? 19.031 26.469 7.895 1 98.56 207 PHE A C 1
ATOM 1632 O O . PHE A 1 207 ? 19.234 25.656 6.984 1 98.56 207 PHE A O 1
ATOM 1639 N N . ASN A 1 208 ? 19.641 27.625 8.008 1 98.38 208 ASN A N 1
ATOM 1640 C CA . ASN A 1 208 ? 20.562 28.078 6.973 1 98.38 208 ASN A CA 1
ATOM 1641 C C . ASN A 1 208 ? 21.766 27.141 6.855 1 98.38 208 ASN A C 1
ATOM 1643 O O . ASN A 1 208 ? 22.25 26.891 5.75 1 98.38 208 ASN A O 1
ATOM 1647 N N . GLU A 1 209 ? 22.156 26.594 7.926 1 98.31 209 GLU A N 1
ATOM 1648 C CA . GLU A 1 209 ? 23.281 25.672 7.949 1 98.31 209 GLU A CA 1
ATOM 1649 C C . GLU A 1 209 ? 22.938 24.344 7.27 1 98.31 209 GLU A C 1
ATOM 1651 O O . GLU A 1 209 ? 23.75 23.766 6.559 1 98.31 209 GLU A O 1
ATOM 1656 N N . LEU A 1 210 ? 21.734 23.906 7.441 1 98.38 210 LEU A N 1
ATOM 1657 C CA . LEU A 1 210 ? 21.359 22.562 7.035 1 98.38 210 LEU A CA 1
ATOM 1658 C C . LEU A 1 210 ? 20.734 22.562 5.641 1 98.38 210 LEU A C 1
ATOM 1660 O O . LEU A 1 210 ? 20.953 21.641 4.855 1 98.38 210 LEU A O 1
ATOM 1664 N N . PHE A 1 211 ? 19.938 23.609 5.336 1 98.31 211 PHE A N 1
ATOM 1665 C CA . PHE A 1 211 ? 19.109 23.578 4.133 1 98.31 211 PHE A CA 1
ATOM 1666 C C . PHE A 1 211 ? 19.609 24.609 3.119 1 98.31 211 PHE A C 1
ATOM 1668 O O . PHE A 1 211 ? 19.391 24.453 1.914 1 98.31 211 PHE A O 1
ATOM 1675 N N . GLY A 1 212 ? 20.203 25.672 3.611 1 97.75 212 GLY A N 1
ATOM 1676 C CA . GLY A 1 212 ? 20.656 26.734 2.727 1 97.75 212 GLY A CA 1
ATOM 1677 C C . GLY A 1 212 ? 19.844 28 2.865 1 97.75 212 GLY A C 1
ATOM 1678 O O . GLY A 1 212 ? 19.234 28.25 3.908 1 97.75 212 GLY A O 1
ATOM 1679 N N . ASP A 1 213 ? 19.922 28.891 1.887 1 97.5 213 ASP A N 1
ATOM 1680 C CA . ASP A 1 213 ? 19.359 30.219 1.944 1 97.5 213 ASP A CA 1
ATOM 1681 C C . ASP A 1 213 ? 17.891 30.219 1.507 1 97.5 213 ASP A C 1
ATOM 1683 O O . ASP A 1 213 ? 17.594 30.047 0.323 1 97.5 213 ASP A O 1
ATOM 1687 N N . PRO A 1 214 ? 17.016 30.453 2.441 1 95.94 214 PRO A N 1
ATOM 1688 C CA . PRO A 1 214 ? 15.602 30.469 2.068 1 95.94 214 PRO A CA 1
ATOM 1689 C C . PRO A 1 214 ? 15.219 31.672 1.223 1 95.94 214 PRO A C 1
ATOM 1691 O O . PRO A 1 214 ? 14.156 31.688 0.599 1 95.94 214 PRO A O 1
ATOM 1694 N N . ASP A 1 215 ? 16.109 32.688 1.195 1 95.5 215 ASP A N 1
ATOM 1695 C CA . ASP A 1 215 ? 15.797 33.906 0.489 1 95.5 215 ASP A CA 1
ATOM 1696 C C . ASP A 1 215 ? 16.406 33.906 -0.909 1 95.5 215 ASP A C 1
ATOM 1698 O O . ASP A 1 215 ? 16.297 34.906 -1.636 1 95.5 215 ASP A O 1
ATOM 1702 N N . ALA A 1 216 ? 16.969 32.844 -1.26 1 96.31 216 ALA A N 1
ATOM 1703 C CA . ALA A 1 216 ? 17.5 32.75 -2.617 1 96.31 216 ALA A CA 1
ATOM 1704 C C . ALA A 1 216 ? 16.391 32.938 -3.65 1 96.31 216 ALA A C 1
ATOM 1706 O O . ALA A 1 216 ? 15.234 32.594 -3.389 1 96.31 216 ALA A O 1
ATOM 1707 N N . ASP A 1 217 ? 16.766 33.438 -4.812 1 96.38 217 ASP A N 1
ATOM 1708 C CA . ASP A 1 217 ? 15.781 33.656 -5.871 1 96.38 217 ASP A CA 1
ATOM 1709 C C . ASP A 1 217 ? 15.086 32.375 -6.27 1 96.38 217 ASP A C 1
ATOM 1711 O O . ASP A 1 217 ? 15.695 31.5 -6.895 1 96.38 217 ASP A O 1
ATOM 1715 N N . TYR A 1 218 ? 13.883 32.344 -6.012 1 93.38 218 TYR A N 1
ATOM 1716 C CA . TYR A 1 218 ? 13.117 31.109 -6.227 1 93.38 218 TYR A CA 1
ATOM 1717 C C . TYR A 1 218 ? 12.984 30.812 -7.715 1 93.38 218 TYR A C 1
ATOM 1719 O O . TYR A 1 218 ? 13.133 29.656 -8.141 1 93.38 218 TYR A O 1
ATOM 1727 N N . GLN A 1 219 ? 12.625 31.812 -8.469 1 93.75 219 GLN A N 1
ATOM 1728 C CA . GLN A 1 219 ? 12.422 31.609 -9.898 1 93.75 219 GLN A CA 1
ATOM 1729 C C . GLN A 1 219 ? 13.711 31.156 -10.578 1 93.75 219 GLN A C 1
ATOM 1731 O O . GLN A 1 219 ? 13.688 30.281 -11.445 1 93.75 219 GLN A O 1
ATOM 1736 N N . GLN A 1 220 ? 14.773 31.75 -10.203 1 95.56 220 GLN A N 1
ATOM 1737 C CA . GLN A 1 220 ? 16.062 31.328 -10.758 1 95.56 220 GLN A CA 1
ATOM 1738 C C . GLN A 1 220 ? 16.359 29.875 -10.406 1 95.56 220 GLN A C 1
ATOM 1740 O O . GLN A 1 220 ? 16.859 29.125 -11.242 1 95.56 220 GLN A O 1
ATOM 1745 N N . ALA A 1 221 ? 16.047 29.531 -9.203 1 94.88 221 ALA A N 1
ATOM 1746 C CA . ALA A 1 221 ? 16.25 28.156 -8.758 1 94.88 221 ALA A CA 1
ATOM 1747 C C . ALA A 1 221 ? 15.383 27.188 -9.547 1 94.88 221 ALA A C 1
ATOM 1749 O O . ALA A 1 221 ? 15.836 26.109 -9.93 1 94.88 221 ALA A O 1
ATOM 1750 N N . LEU A 1 222 ? 14.172 27.562 -9.742 1 93.12 222 LEU A N 1
ATOM 1751 C CA . LEU A 1 222 ? 13.219 26.75 -10.5 1 93.12 222 LEU A CA 1
ATOM 1752 C C . LEU A 1 222 ? 13.703 26.547 -11.93 1 93.12 222 LEU A C 1
ATOM 1754 O O . LEU A 1 222 ? 13.68 25.422 -12.438 1 93.12 222 LEU A O 1
ATOM 1758 N N . ASP A 1 223 ? 14.148 27.609 -12.57 1 93.69 223 ASP A N 1
ATOM 1759 C CA . ASP A 1 223 ? 14.648 27.547 -13.938 1 93.69 223 ASP A CA 1
ATOM 1760 C C . ASP A 1 223 ? 15.867 26.625 -14.039 1 93.69 223 ASP A C 1
ATOM 1762 O O . ASP A 1 223 ? 15.977 25.828 -14.977 1 93.69 223 ASP A O 1
ATOM 1766 N N . ARG A 1 224 ? 16.688 26.781 -13.148 1 94 224 ARG A N 1
ATOM 1767 C CA . ARG A 1 224 ? 17.891 25.953 -13.133 1 94 224 ARG A CA 1
ATOM 1768 C C . ARG A 1 224 ? 17.516 24.484 -12.984 1 94 224 ARG A C 1
ATOM 1770 O O . ARG A 1 224 ? 18.078 23.625 -13.68 1 94 224 ARG A O 1
ATOM 1777 N N . HIS A 1 225 ? 16.625 24.156 -12.078 1 91.12 225 HIS A N 1
ATOM 1778 C CA . HIS A 1 225 ? 16.219 22.781 -11.82 1 91.12 225 HIS A CA 1
ATOM 1779 C C . HIS A 1 225 ? 15.641 22.141 -13.07 1 91.12 225 HIS A C 1
ATOM 1781 O O . HIS A 1 225 ? 15.922 20.969 -13.367 1 91.12 225 HIS A O 1
ATOM 1787 N N . TYR A 1 226 ? 14.867 22.828 -13.805 1 88.69 226 TYR A N 1
ATOM 1788 C CA . TYR A 1 226 ? 14.195 22.234 -14.961 1 88.69 226 TYR A CA 1
ATOM 1789 C C . TYR A 1 226 ? 15.117 22.219 -16.172 1 88.69 226 TYR A C 1
ATOM 1791 O O . TYR A 1 226 ? 14.977 21.359 -17.047 1 88.69 226 TYR A O 1
ATOM 1799 N N . SER A 1 227 ? 16.094 23.078 -16.266 1 92.88 227 SER A N 1
ATOM 1800 C CA . SER A 1 227 ? 17.031 23.125 -17.391 1 92.88 227 SER A CA 1
ATOM 1801 C C . SER A 1 227 ? 18.188 22.156 -17.188 1 92.88 227 SER A C 1
ATOM 1803 O O . SER A 1 227 ? 18.578 21.453 -18.125 1 92.88 227 SER A O 1
ATOM 1805 N N . GLU A 1 228 ? 18.641 22.109 -15.961 1 93.75 228 GLU A N 1
ATOM 1806 C CA . GLU A 1 228 ? 19.859 21.344 -15.703 1 93.75 228 GLU A CA 1
ATOM 1807 C C . GLU A 1 228 ? 19.547 20.031 -14.977 1 93.75 228 GLU A C 1
ATOM 1809 O O . GLU A 1 228 ? 20.375 19.125 -14.969 1 93.75 228 GLU A O 1
ATOM 1814 N N . GLY A 1 229 ? 18.375 19.938 -14.375 1 91.56 229 GLY A N 1
ATOM 1815 C CA . GLY A 1 229 ? 18.078 18.781 -13.555 1 91.56 229 GLY A CA 1
ATOM 1816 C C . GLY A 1 229 ? 18.734 18.828 -12.188 1 91.56 229 GLY A C 1
ATOM 1817 O O . GLY A 1 229 ? 19.391 19.812 -11.844 1 91.56 229 GLY A O 1
ATOM 1818 N N . ALA A 1 230 ? 18.5 17.75 -11.406 1 92.5 230 ALA A N 1
ATOM 1819 C CA . ALA A 1 230 ? 19.109 17.672 -10.086 1 92.5 230 ALA A CA 1
ATOM 1820 C C . ALA A 1 230 ? 20.609 17.391 -10.188 1 92.5 230 ALA A C 1
ATOM 1822 O O . ALA A 1 230 ? 21.062 16.734 -11.125 1 92.5 230 ALA A O 1
ATOM 1823 N N . PRO A 1 231 ? 21.406 17.922 -9.281 1 93.38 231 PRO A N 1
ATOM 1824 C CA . PRO A 1 231 ? 22.859 17.688 -9.305 1 93.38 231 PRO A CA 1
ATOM 1825 C C . PRO A 1 231 ? 23.203 16.203 -9.141 1 93.38 231 PRO A C 1
ATOM 1827 O O . PRO A 1 231 ? 22.469 15.453 -8.5 1 93.38 231 PRO A O 1
ATOM 1830 N N . GLU A 1 232 ? 24.266 15.852 -9.742 1 93.31 232 GLU A N 1
ATOM 1831 C CA . GLU A 1 232 ? 24.75 14.477 -9.586 1 93.31 232 GLU A CA 1
ATOM 1832 C C . GLU A 1 232 ? 25.016 14.148 -8.125 1 93.31 232 GLU A C 1
ATOM 1834 O O . GLU A 1 232 ? 25.609 14.961 -7.398 1 93.31 232 GLU A O 1
ATOM 1839 N N . GLY A 1 233 ? 24.562 13.039 -7.656 1 93.88 233 GLY A N 1
ATOM 1840 C CA . GLY A 1 233 ? 24.812 12.594 -6.297 1 93.88 233 GLY A CA 1
ATOM 1841 C C . GLY A 1 233 ? 23.875 13.211 -5.281 1 93.88 233 GLY A C 1
ATOM 1842 O O . GLY A 1 233 ? 24.078 13.094 -4.074 1 93.88 233 GLY A O 1
ATOM 1843 N N . TRP A 1 234 ? 22.844 13.883 -5.754 1 94.38 234 TRP A N 1
ATOM 1844 C CA . TRP A 1 234 ? 21.922 14.594 -4.871 1 94.38 234 TRP A CA 1
ATOM 1845 C C . TRP A 1 234 ? 21.359 13.656 -3.807 1 94.38 234 TRP A C 1
ATOM 1847 O O . TRP A 1 234 ? 21.016 14.094 -2.707 1 94.38 234 TRP A O 1
ATOM 1857 N N . GLN A 1 235 ? 21.375 12.344 -4.047 1 94.31 235 GLN A N 1
ATOM 1858 C CA . GLN A 1 235 ? 20.75 11.359 -3.168 1 94.31 235 GLN A CA 1
ATOM 1859 C C . GLN A 1 235 ? 21.5 11.258 -1.839 1 94.31 235 GLN A C 1
ATOM 1861 O O . GLN A 1 235 ? 20.969 10.727 -0.863 1 94.31 235 GLN A O 1
ATOM 1866 N N . GLU A 1 236 ? 22.625 11.75 -1.729 1 95.19 236 GLU A N 1
ATOM 1867 C CA . GLU A 1 236 ? 23.406 11.695 -0.507 1 95.19 236 GLU A CA 1
ATOM 1868 C C . GLU A 1 236 ? 22.969 12.75 0.494 1 95.19 236 GLU A C 1
ATOM 1870 O O . GLU A 1 236 ? 23.25 12.641 1.69 1 95.19 236 GLU A O 1
ATOM 1875 N N . ASN A 1 237 ? 22.266 13.734 -0.054 1 96.19 237 ASN A N 1
ATOM 1876 C CA . ASN A 1 237 ? 22.031 14.875 0.826 1 96.19 237 ASN A CA 1
ATOM 1877 C C . ASN A 1 237 ? 20.562 15.281 0.854 1 96.19 237 ASN A C 1
ATOM 1879 O O . ASN A 1 237 ? 20.156 16.094 1.689 1 96.19 237 ASN A O 1
ATOM 1883 N N . PHE A 1 238 ? 19.812 14.734 -0.097 1 96.56 238 PHE A N 1
ATOM 1884 C CA . PHE A 1 238 ? 18.438 15.188 -0.23 1 96.56 238 PHE A CA 1
ATOM 1885 C C . PHE A 1 238 ? 17.484 14 -0.267 1 96.56 238 PHE A C 1
ATOM 1887 O O . PHE A 1 238 ? 17.859 12.898 -0.672 1 96.56 238 PHE A O 1
ATOM 1894 N N . VAL A 1 239 ? 16.297 14.172 0.17 1 94.38 239 VAL A N 1
ATOM 1895 C CA . VAL A 1 239 ? 15.305 13.094 0.242 1 94.38 239 VAL A CA 1
ATOM 1896 C C . VAL A 1 239 ? 14.664 12.891 -1.128 1 94.38 239 VAL A C 1
ATOM 1898 O O . VAL A 1 239 ? 14.125 11.82 -1.415 1 94.38 239 VAL A O 1
ATOM 1901 N N . SER A 1 240 ? 14.711 13.906 -2.008 1 93.56 240 SER A N 1
ATOM 1902 C CA . SER A 1 240 ? 14.18 13.852 -3.367 1 93.56 240 SER A CA 1
ATOM 1903 C C . SER A 1 240 ? 14.953 14.773 -4.301 1 93.56 240 SER A C 1
ATOM 1905 O O . SER A 1 240 ? 15.68 15.656 -3.846 1 93.56 240 SER A O 1
ATOM 1907 N N . SER A 1 241 ? 14.797 14.531 -5.602 1 92.69 241 SER A N 1
ATOM 1908 C CA . SER A 1 241 ? 15.438 15.414 -6.574 1 92.69 241 SER A CA 1
ATOM 1909 C C . SER A 1 241 ? 14.883 16.828 -6.484 1 92.69 241 SER A C 1
ATOM 1911 O O . SER A 1 241 ? 15.617 17.812 -6.637 1 92.69 241 SER A O 1
ATOM 1913 N N . TYR A 1 242 ? 13.617 16.953 -6.188 1 92.56 242 TYR A N 1
ATOM 1914 C CA . TYR A 1 242 ? 12.969 18.25 -6.121 1 92.56 242 TYR A CA 1
ATOM 1915 C C . TYR A 1 242 ? 13.461 19.047 -4.918 1 92.56 242 TYR A C 1
ATOM 1917 O O . TYR A 1 242 ? 13.484 20.281 -4.945 1 92.56 242 TYR A O 1
ATOM 1925 N N . ALA A 1 243 ? 13.883 18.359 -3.877 1 95.56 243 ALA A N 1
ATOM 1926 C CA . ALA A 1 243 ? 14.43 19.016 -2.693 1 95.56 243 ALA A CA 1
ATOM 1927 C C . ALA A 1 243 ? 15.68 19.828 -3.041 1 95.56 243 ALA A C 1
ATOM 1929 O O . ALA A 1 243 ? 16.016 20.781 -2.34 1 95.56 243 ALA A O 1
ATOM 1930 N N . THR A 1 244 ? 16.344 19.453 -4.129 1 96.06 244 THR A N 1
ATOM 1931 C CA . THR A 1 244 ? 17.562 20.141 -4.531 1 96.06 244 THR A CA 1
ATOM 1932 C C . THR A 1 244 ? 17.25 21.516 -5.121 1 96.06 244 THR A C 1
ATOM 1934 O O . THR A 1 244 ? 18.141 22.344 -5.281 1 96.06 244 THR A O 1
ATOM 1937 N N . MET A 1 245 ? 16.062 21.766 -5.441 1 95.81 245 MET A N 1
ATOM 1938 C CA . MET A 1 245 ? 15.656 22.938 -6.215 1 95.81 245 MET A CA 1
ATOM 1939 C C . MET A 1 245 ? 15.867 24.219 -5.41 1 95.81 245 MET A C 1
ATOM 1941 O O . MET A 1 245 ? 16.359 25.203 -5.938 1 95.81 245 MET A O 1
ATOM 1945 N N . HIS A 1 246 ? 15.492 24.219 -4.152 1 96.94 246 HIS A N 1
ATOM 1946 C CA . HIS A 1 246 ? 15.523 25.375 -3.27 1 96.94 246 HIS A CA 1
ATOM 1947 C C . HIS A 1 246 ? 15.523 24.953 -1.804 1 96.94 246 HIS A C 1
ATOM 1949 O O . HIS A 1 246 ? 14.945 23.922 -1.45 1 96.94 246 HIS A O 1
ATOM 1955 N N . ALA A 1 247 ? 16.141 25.781 -0.933 1 97.88 247 ALA A N 1
ATOM 1956 C CA . ALA A 1 247 ? 16.203 25.469 0.494 1 97.88 247 ALA A CA 1
ATOM 1957 C C . ALA A 1 247 ? 14.797 25.266 1.066 1 97.88 247 ALA A C 1
ATOM 1959 O O . ALA A 1 247 ? 14.578 24.391 1.906 1 97.88 247 ALA A O 1
ATOM 1960 N N . SER A 1 248 ? 13.859 26.062 0.614 1 97.06 248 SER A N 1
ATOM 1961 C CA . SER A 1 248 ? 12.477 25.969 1.081 1 97.06 248 SER A CA 1
ATOM 1962 C C . SER A 1 248 ? 11.852 24.641 0.688 1 97.06 248 SER A C 1
ATOM 1964 O O . SER A 1 248 ? 11.039 24.078 1.433 1 97.06 248 SER A O 1
ATOM 1966 N N . GLU A 1 249 ? 12.219 24.141 -0.509 1 97.19 249 GLU A N 1
ATOM 1967 C CA . GLU A 1 249 ? 11.703 22.859 -0.963 1 97.19 249 GLU A CA 1
ATOM 1968 C C . GLU A 1 249 ? 12.344 21.703 -0.203 1 97.19 249 GLU A C 1
ATOM 1970 O O . GLU A 1 249 ? 11.688 20.703 0.107 1 97.19 249 GLU A O 1
ATOM 1975 N N . ASP A 1 250 ? 13.609 21.875 0.01 1 98.25 250 ASP A N 1
ATOM 1976 C CA . ASP A 1 250 ? 14.312 20.875 0.811 1 98.25 250 ASP A CA 1
ATOM 1977 C C . ASP A 1 250 ? 13.68 20.734 2.195 1 98.25 250 ASP A C 1
ATOM 1979 O O . ASP A 1 250 ? 13.438 19.625 2.672 1 98.25 250 ASP A O 1
ATOM 1983 N N . TRP A 1 251 ? 13.391 21.891 2.773 1 98.5 251 TRP A N 1
ATOM 1984 C CA . TRP A 1 251 ? 12.727 21.922 4.074 1 98.5 251 TRP A CA 1
ATOM 1985 C C . TRP A 1 251 ? 11.352 21.25 4 1 98.5 251 TRP A C 1
ATOM 1987 O O . TRP A 1 251 ? 11.047 20.375 4.801 1 98.5 251 TRP A O 1
ATOM 1997 N N . ALA A 1 252 ? 10.547 21.641 3.041 1 98.06 252 ALA A N 1
ATOM 1998 C CA . ALA A 1 252 ? 9.18 21.141 2.924 1 98.06 252 ALA A CA 1
ATOM 1999 C C . ALA A 1 252 ? 9.164 19.625 2.672 1 98.06 252 ALA A C 1
ATOM 2001 O O . ALA A 1 252 ? 8.359 18.906 3.268 1 98.06 252 ALA A O 1
ATOM 2002 N N . GLU A 1 253 ? 10.047 19.156 1.814 1 97.75 253 GLU A N 1
ATOM 2003 C CA . GLU A 1 253 ? 10.141 17.734 1.539 1 97.75 253 GLU A CA 1
ATOM 2004 C C . GLU A 1 253 ? 10.555 16.953 2.785 1 97.75 253 GLU A C 1
ATOM 2006 O O . GLU A 1 253 ? 9.992 15.898 3.088 1 97.75 253 GLU A O 1
ATOM 2011 N N . THR A 1 254 ? 11.547 17.453 3.469 1 98.62 254 THR A N 1
ATOM 2012 C CA . THR A 1 254 ? 12.047 16.781 4.664 1 98.62 254 THR A CA 1
ATOM 2013 C C . THR A 1 254 ? 10.992 16.797 5.77 1 98.62 254 THR A C 1
ATOM 2015 O O . THR A 1 254 ? 10.82 15.797 6.48 1 98.62 254 THR A O 1
ATOM 2018 N N . PHE A 1 255 ? 10.289 17.938 5.906 1 98.62 255 PHE A N 1
ATOM 2019 C CA . PHE A 1 255 ? 9.211 18.047 6.879 1 98.62 255 PHE A CA 1
ATOM 2020 C C . PHE A 1 255 ? 8.109 17.031 6.586 1 98.62 255 PHE A C 1
ATOM 2022 O O . PHE A 1 255 ? 7.598 16.391 7.504 1 98.62 255 PHE A O 1
ATOM 2029 N N . ALA A 1 256 ? 7.734 16.922 5.34 1 98.31 256 ALA A N 1
ATOM 2030 C CA . ALA A 1 256 ? 6.742 15.938 4.93 1 98.31 256 ALA A CA 1
ATOM 2031 C C . ALA A 1 256 ? 7.172 14.531 5.336 1 98.31 256 ALA A C 1
ATOM 2033 O O . ALA A 1 256 ? 6.355 13.742 5.824 1 98.31 256 ALA A O 1
ATOM 2034 N N . HIS A 1 257 ? 8.438 14.219 5.133 1 98.31 257 HIS A N 1
ATOM 2035 C CA . HIS A 1 257 ? 8.945 12.898 5.492 1 98.31 257 HIS A CA 1
ATOM 2036 C C . HIS A 1 257 ? 8.867 12.664 6.996 1 98.31 257 HIS A C 1
ATOM 2038 O O . HIS A 1 257 ? 8.555 11.555 7.438 1 98.31 257 HIS A O 1
ATOM 2044 N N . TYR A 1 258 ? 9.203 13.695 7.758 1 98.38 258 TYR A N 1
ATOM 2045 C CA . TYR A 1 258 ? 9.055 13.594 9.211 1 98.38 258 TYR A CA 1
ATOM 2046 C C . TYR A 1 258 ? 7.621 13.242 9.586 1 98.38 258 TYR A C 1
ATOM 2048 O O . TYR A 1 258 ? 7.387 12.367 10.422 1 98.38 258 TYR A O 1
ATOM 2056 N N . LEU A 1 259 ? 6.656 13.875 8.945 1 98.25 259 LEU A N 1
ATOM 2057 C CA . LEU A 1 259 ? 5.246 13.609 9.219 1 98.25 259 LEU A CA 1
ATOM 2058 C C . LEU A 1 259 ? 4.863 12.203 8.789 1 98.25 259 LEU A C 1
ATOM 2060 O O . LEU A 1 259 ? 4.121 11.516 9.492 1 98.25 259 LEU A O 1
ATOM 2064 N N . HIS A 1 260 ? 5.34 11.766 7.559 1 98.31 260 HIS A N 1
ATOM 2065 C CA . HIS A 1 260 ? 5.105 10.391 7.117 1 98.31 260 HIS A CA 1
ATOM 2066 C C . HIS A 1 260 ? 5.5 9.391 8.195 1 98.31 260 HIS A C 1
ATOM 2068 O O . HIS A 1 260 ? 4.707 8.516 8.562 1 98.31 260 HIS A O 1
ATOM 2074 N N . ILE A 1 261 ? 6.707 9.625 8.672 1 98 261 ILE A N 1
ATOM 2075 C CA . ILE A 1 261 ? 7.32 8.664 9.586 1 98 261 ILE A CA 1
ATOM 2076 C C . ILE A 1 261 ? 6.57 8.664 10.922 1 98 261 ILE A C 1
ATOM 2078 O O . ILE A 1 261 ? 6.188 7.609 11.422 1 98 261 ILE A O 1
ATOM 2082 N N . ARG A 1 262 ? 6.309 9.805 11.445 1 96.88 262 ARG A N 1
ATOM 2083 C CA . ARG A 1 262 ? 5.664 9.898 12.75 1 96.88 262 ARG A CA 1
ATOM 2084 C C . ARG A 1 262 ? 4.258 9.312 12.711 1 96.88 262 ARG A C 1
ATOM 2086 O O . ARG A 1 262 ? 3.873 8.547 13.602 1 96.88 262 ARG A O 1
ATOM 2093 N N . ASP A 1 263 ? 3.514 9.664 11.695 1 97.44 263 ASP A N 1
ATOM 2094 C CA . ASP A 1 263 ? 2.133 9.203 11.602 1 97.44 263 ASP A CA 1
ATOM 2095 C C . ASP A 1 263 ? 2.074 7.691 11.375 1 97.44 263 ASP A C 1
ATOM 2097 O O . ASP A 1 263 ? 1.256 7 11.992 1 97.44 263 ASP A O 1
ATOM 2101 N N . THR A 1 264 ? 2.871 7.215 10.492 1 97.94 264 THR A N 1
ATOM 2102 C CA . THR A 1 264 ? 2.846 5.793 10.164 1 97.94 264 THR A CA 1
ATOM 2103 C C . THR A 1 264 ? 3.309 4.957 11.359 1 97.94 264 THR A C 1
ATOM 2105 O O . THR A 1 264 ? 2.752 3.895 11.633 1 97.94 264 THR A O 1
ATOM 2108 N N . LEU A 1 265 ? 4.336 5.445 12.07 1 96.94 265 LEU A N 1
ATOM 2109 C CA . LEU A 1 265 ? 4.758 4.777 13.297 1 96.94 265 LEU A CA 1
ATOM 2110 C C . LEU A 1 265 ? 3.637 4.773 14.328 1 96.94 265 LEU A C 1
ATOM 2112 O O . LEU A 1 265 ? 3.373 3.746 14.961 1 96.94 265 LEU A O 1
ATOM 2116 N N . ASP A 1 266 ? 3.039 5.895 14.453 1 96.75 266 ASP A N 1
ATOM 2117 C CA . ASP A 1 266 ? 1.929 6.012 15.398 1 96.75 266 ASP A CA 1
ATOM 2118 C C . ASP A 1 266 ? 0.83 5 15.07 1 96.75 266 ASP A C 1
ATOM 2120 O O . ASP A 1 266 ? 0.374 4.27 15.953 1 96.75 266 ASP A O 1
ATOM 2124 N N . THR A 1 267 ? 0.388 4.977 13.812 1 97 267 THR A N 1
ATOM 2125 C CA . THR A 1 267 ? -0.654 4.059 13.375 1 97 267 THR A CA 1
ATOM 2126 C C . THR A 1 267 ? -0.223 2.609 13.586 1 97 267 THR A C 1
ATOM 2128 O O . THR A 1 267 ? -1.006 1.787 14.07 1 97 267 THR A O 1
ATOM 2131 N N . SER A 1 268 ? 1.035 2.291 13.234 1 97.56 268 SER A N 1
ATOM 2132 C CA . SER A 1 268 ? 1.551 0.936 13.398 1 97.56 268 SER A CA 1
ATOM 2133 C C . SER A 1 268 ? 1.521 0.504 14.867 1 97.56 268 SER A C 1
ATOM 2135 O O . SER A 1 268 ? 1.194 -0.645 15.172 1 97.56 268 SER A O 1
ATOM 2137 N N . ALA A 1 269 ? 1.884 1.408 15.742 1 96.06 269 ALA A N 1
ATOM 2138 C CA . ALA A 1 269 ? 1.877 1.093 17.172 1 96.06 269 ALA A CA 1
ATOM 2139 C C . ALA A 1 269 ? 0.458 0.832 17.656 1 96.06 269 ALA A C 1
ATOM 2141 O O . ALA A 1 269 ? 0.21 -0.152 18.359 1 96.06 269 ALA A O 1
ATOM 2142 N N . TRP A 1 270 ? -0.442 1.656 17.266 1 93.94 270 TRP A N 1
ATOM 2143 C CA . TRP A 1 270 ? -1.832 1.495 17.672 1 93.94 270 TRP A CA 1
ATOM 2144 C C . TRP A 1 270 ? -2.414 0.194 17.141 1 93.94 270 TRP A C 1
ATOM 2146 O O . TRP A 1 270 ? -3.279 -0.417 17.766 1 93.94 270 TRP A O 1
ATOM 2156 N N . CYS A 1 271 ? -1.902 -0.242 16.047 1 94.75 271 CYS A N 1
ATOM 2157 C CA . CYS A 1 271 ? -2.389 -1.474 15.445 1 94.75 271 CYS A CA 1
ATOM 2158 C C . CYS A 1 271 ? -1.599 -2.678 15.938 1 94.75 271 CYS A C 1
ATOM 2160 O O . CYS A 1 271 ? -1.819 -3.801 15.484 1 94.75 271 CYS A O 1
ATOM 2162 N N . GLY A 1 272 ? -0.647 -2.482 16.797 1 93.5 272 GLY A N 1
ATOM 2163 C CA . GLY A 1 272 ? 0.116 -3.574 17.375 1 93.5 272 GLY A CA 1
ATOM 2164 C C . GLY A 1 272 ? 1.253 -4.047 16.5 1 93.5 272 GLY A C 1
ATOM 2165 O O . GLY A 1 272 ? 1.79 -5.141 16.703 1 93.5 272 GLY A O 1
ATOM 2166 N N . LEU A 1 273 ? 1.639 -3.283 15.492 1 96.12 273 LEU A N 1
ATOM 2167 C CA . LEU A 1 273 ? 2.705 -3.656 14.57 1 96.12 273 LEU A CA 1
ATOM 2168 C C . LEU A 1 273 ? 4.027 -3.01 14.969 1 96.12 273 LEU A C 1
ATOM 2170 O O . LEU A 1 273 ? 5.066 -3.291 14.375 1 96.12 273 LEU A O 1
ATOM 2174 N N . ALA A 1 274 ? 4.012 -2.107 15.883 1 95.38 274 ALA A N 1
ATOM 2175 C CA . ALA A 1 274 ? 5.164 -1.468 16.516 1 95.38 274 ALA A CA 1
ATOM 2176 C C . ALA A 1 274 ? 4.949 -1.311 18.016 1 95.38 274 ALA A C 1
ATOM 2178 O O . ALA A 1 274 ? 3.824 -1.423 18.5 1 95.38 274 ALA A O 1
ATOM 2179 N N . PRO A 1 275 ? 6.039 -1.153 18.75 1 93.19 275 PRO A N 1
ATOM 2180 C CA . PRO A 1 275 ? 5.879 -0.986 20.203 1 93.19 275 PRO A CA 1
ATOM 2181 C C . PRO A 1 275 ? 5.074 0.26 20.562 1 93.19 275 PRO A C 1
ATOM 2183 O O . PRO A 1 275 ? 5.09 1.247 19.828 1 93.19 275 PRO A O 1
ATOM 2186 N N . ALA A 1 276 ? 4.449 0.173 21.688 1 90.69 276 ALA A N 1
ATOM 2187 C CA . ALA A 1 276 ? 3.625 1.277 22.172 1 90.69 276 ALA A CA 1
ATOM 2188 C C . ALA A 1 276 ? 4.449 2.551 22.344 1 90.69 276 ALA A C 1
ATOM 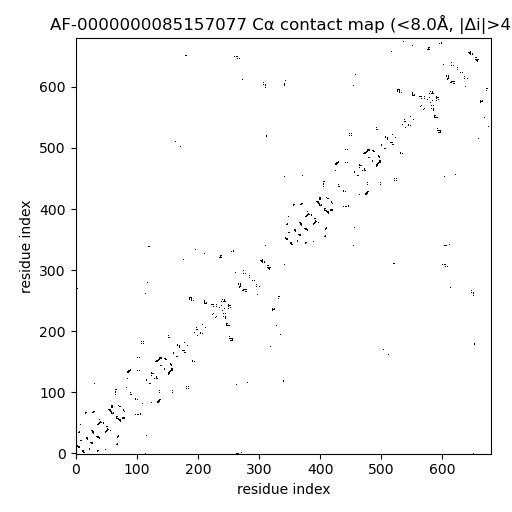2190 O O . ALA A 1 276 ? 3.918 3.658 22.25 1 90.69 276 ALA A O 1
ATOM 2191 N N . SER A 1 277 ? 5.719 2.404 22.484 1 90.31 277 SER A N 1
ATOM 2192 C CA . SER A 1 277 ? 6.605 3.549 22.672 1 90.31 277 SER A CA 1
ATOM 2193 C C . SER A 1 277 ? 6.742 4.348 21.375 1 90.31 277 SER A C 1
ATOM 2195 O O . SER A 1 277 ? 7.266 5.465 21.375 1 90.31 277 SER A O 1
ATOM 2197 N N . ALA A 1 278 ? 6.219 3.811 20.234 1 92.94 278 ALA A N 1
ATOM 2198 C CA . ALA A 1 278 ? 6.312 4.492 18.938 1 92.94 278 ALA A CA 1
ATOM 2199 C C . ALA A 1 278 ? 5.145 5.457 18.75 1 92.94 278 ALA A C 1
ATOM 2201 O O . ALA A 1 278 ? 5.113 6.211 17.766 1 92.94 278 ALA A O 1
ATOM 2202 N N . THR A 1 279 ? 4.168 5.5 19.625 1 92.94 279 THR A N 1
ATOM 2203 C CA . THR A 1 279 ? 3.033 6.406 19.5 1 92.94 279 THR A CA 1
ATOM 2204 C C . THR A 1 279 ? 3.461 7.848 19.75 1 92.94 279 THR A C 1
ATOM 2206 O O . THR A 1 279 ? 4.457 8.094 20.438 1 92.94 279 THR A O 1
ATOM 2209 N N . ILE A 1 280 ? 2.74 8.766 19.203 1 92.19 280 ILE A N 1
ATOM 2210 C CA . ILE A 1 280 ? 3.004 10.188 19.391 1 92.19 280 ILE A CA 1
ATOM 2211 C C . ILE A 1 280 ? 2.629 10.602 20.812 1 92.19 280 ILE A C 1
ATOM 2213 O O . ILE A 1 280 ? 3.215 11.531 21.375 1 92.19 280 ILE A O 1
ATOM 2217 N N . ASP A 1 281 ? 1.778 9.805 21.484 1 84.31 281 ASP A N 1
ATOM 2218 C CA . ASP A 1 281 ? 1.255 10.117 22.812 1 84.31 281 ASP A CA 1
ATOM 2219 C C . ASP A 1 281 ? 2.346 9.992 23.875 1 84.31 281 ASP A C 1
ATOM 2221 O O . ASP A 1 281 ? 2.287 10.656 24.922 1 84.31 281 ASP A O 1
ATOM 2225 N N . ARG A 1 282 ? 3.291 9.117 23.719 1 83.25 282 ARG A N 1
ATOM 2226 C CA . ARG A 1 282 ? 4.383 8.914 24.672 1 83.25 282 ARG A CA 1
ATOM 2227 C C . ARG A 1 282 ? 5.738 9.109 24 1 83.25 282 ARG A C 1
ATOM 2229 O O . ARG A 1 282 ? 6.438 8.141 23.703 1 83.25 282 ARG A O 1
ATOM 2236 N N . PRO A 1 283 ? 6.031 10.32 23.797 1 78.12 283 PRO A N 1
ATOM 2237 C CA . PRO A 1 283 ? 7.266 10.594 23.062 1 78.12 283 PRO A CA 1
ATOM 2238 C C . PRO A 1 283 ? 8.516 10.148 23.812 1 78.12 283 PRO A C 1
ATOM 2240 O O . PRO A 1 283 ? 8.539 10.18 25.047 1 78.12 283 PRO A O 1
ATOM 2243 N N . ALA A 1 284 ? 9.398 9.656 23 1 80.62 284 ALA A N 1
ATOM 2244 C CA . ALA A 1 284 ? 10.719 9.406 23.594 1 80.62 284 ALA A CA 1
ATOM 2245 C C . ALA A 1 284 ? 11.352 10.703 24.078 1 80.62 284 ALA A C 1
ATOM 2247 O O . ALA A 1 284 ? 11.203 11.75 23.453 1 80.62 284 ALA A O 1
ATOM 2248 N N . LEU A 1 285 ? 12 10.547 25.172 1 84.44 285 LEU A N 1
ATOM 2249 C CA . LEU A 1 285 ? 12.586 11.734 25.781 1 84.44 285 LEU A CA 1
ATOM 2250 C C . LEU A 1 285 ? 14.094 11.758 25.594 1 84.44 285 LEU A C 1
ATOM 2252 O O . LEU A 1 285 ? 14.711 10.711 25.375 1 84.44 285 LEU A O 1
ATOM 2256 N N . GLY A 1 286 ? 14.656 13.016 25.594 1 85.25 286 GLY A N 1
ATOM 2257 C CA . GLY A 1 286 ? 16.109 13.172 25.609 1 85.25 286 GLY A CA 1
ATOM 2258 C C . GLY A 1 286 ? 16.719 13.172 24.219 1 85.25 286 GLY A C 1
ATOM 2259 O O . GLY A 1 286 ? 16 13.133 23.219 1 85.25 286 GLY A O 1
ATOM 2260 N N . PRO A 1 287 ? 18 13.219 24.125 1 87.5 287 PRO A N 1
ATOM 2261 C CA . PRO A 1 287 ? 18.719 13.391 22.859 1 87.5 287 PRO A CA 1
ATOM 2262 C C . PRO A 1 287 ? 18.625 12.164 21.953 1 87.5 287 PRO A C 1
ATOM 2264 O O . PRO A 1 287 ? 18.859 12.258 20.75 1 87.5 287 PRO A O 1
ATOM 2267 N N . SER A 1 288 ? 18.266 11.086 22.578 1 92.31 288 SER A N 1
ATOM 2268 C CA . SER A 1 288 ? 18.203 9.852 21.797 1 92.31 288 SER A CA 1
ATOM 2269 C C . SER A 1 288 ? 16.828 9.664 21.156 1 92.31 288 SER A C 1
ATOM 2271 O O . SER A 1 288 ? 16.609 8.695 20.422 1 92.31 288 SER A O 1
ATOM 2273 N N . ALA A 1 289 ? 15.945 10.555 21.453 1 93.44 289 ALA A N 1
ATOM 2274 C CA . ALA A 1 289 ? 14.555 10.391 21.047 1 93.44 289 ALA A CA 1
ATOM 2275 C C . ALA A 1 289 ? 14.438 10.18 19.547 1 93.44 289 ALA A C 1
ATOM 2277 O O . ALA A 1 289 ? 13.82 9.219 19.078 1 93.44 289 ALA A O 1
ATOM 2278 N N . PHE A 1 290 ? 15.086 11.055 18.859 1 96.25 290 PHE A N 1
ATOM 2279 C CA . PHE A 1 290 ? 14.969 10.977 17.406 1 96.25 290 PHE A CA 1
ATOM 2280 C C . PHE A 1 290 ? 15.617 9.703 16.891 1 96.25 290 PHE A C 1
ATOM 2282 O O . PHE A 1 290 ? 15.07 9.055 15.984 1 96.25 290 PHE A O 1
ATOM 2289 N N . GLN A 1 291 ? 16.734 9.359 17.391 1 95.94 291 GLN A N 1
ATOM 2290 C CA . GLN A 1 291 ? 17.406 8.141 16.953 1 95.94 291 GLN A CA 1
ATOM 2291 C C . GLN A 1 291 ? 16.531 6.914 17.219 1 95.94 291 GLN A C 1
ATOM 2293 O O . GLN A 1 291 ? 16.5 5.98 16.422 1 95.94 291 GLN A O 1
ATOM 2298 N N . THR A 1 292 ? 15.875 6.91 18.328 1 95.44 292 THR A N 1
ATOM 2299 C CA . THR A 1 292 ? 14.977 5.812 18.656 1 95.44 292 THR A CA 1
ATOM 2300 C C . THR A 1 292 ? 13.859 5.695 17.625 1 95.44 292 THR A C 1
ATOM 2302 O O . THR A 1 292 ? 13.484 4.59 17.234 1 95.44 292 THR A O 1
ATOM 2305 N N . ILE A 1 293 ? 13.328 6.828 17.234 1 96.44 293 ILE A N 1
ATOM 2306 C CA . ILE A 1 293 ? 12.289 6.859 16.219 1 96.44 293 ILE A CA 1
ATOM 2307 C C . ILE A 1 293 ? 12.805 6.219 14.93 1 96.44 293 ILE A C 1
ATOM 2309 O O . ILE A 1 293 ? 12.148 5.344 14.359 1 96.44 293 ILE A O 1
ATOM 2313 N N . ILE A 1 294 ? 14 6.59 14.531 1 97.31 294 ILE A N 1
ATOM 2314 C CA . ILE A 1 294 ? 14.562 6.137 13.266 1 97.31 294 ILE A CA 1
ATOM 2315 C C . ILE A 1 294 ? 14.906 4.648 13.359 1 97.31 294 ILE A C 1
ATOM 2317 O O . ILE A 1 294 ? 14.672 3.895 12.406 1 97.31 294 ILE A O 1
ATOM 2321 N N . ASP A 1 295 ? 15.398 4.242 14.523 1 96.31 295 ASP A N 1
ATOM 2322 C CA . ASP A 1 295 ? 15.75 2.842 14.734 1 96.31 295 ASP A CA 1
ATOM 2323 C C . ASP A 1 295 ? 14.516 1.946 14.648 1 96.31 295 ASP A C 1
ATOM 2325 O O . ASP A 1 295 ? 14.617 0.787 14.234 1 96.31 295 ASP A O 1
ATOM 2329 N N . THR A 1 296 ? 13.414 2.447 15.016 1 96.25 296 THR A N 1
ATOM 2330 C CA . THR A 1 296 ? 12.164 1.703 14.93 1 96.25 296 THR A CA 1
ATOM 2331 C C . THR A 1 296 ? 11.586 1.76 13.523 1 96.25 296 THR A C 1
ATOM 2333 O O . THR A 1 296 ? 11.086 0.759 13.008 1 96.25 296 THR A O 1
ATOM 2336 N N . TRP A 1 297 ? 11.727 2.861 12.875 1 97.69 297 TRP A N 1
ATOM 2337 C CA . TRP A 1 297 ? 11.078 3.131 11.602 1 97.69 297 TRP A CA 1
ATOM 2338 C C . TRP A 1 297 ? 11.727 2.316 10.477 1 97.69 297 TRP A C 1
ATOM 2340 O O . TRP A 1 297 ? 11.023 1.72 9.656 1 97.69 297 TRP A O 1
ATOM 2350 N N . LEU A 1 298 ? 13.008 2.316 10.422 1 96.44 298 LEU A N 1
ATOM 2351 C CA . LEU A 1 298 ? 13.695 1.805 9.242 1 96.44 298 LEU A CA 1
ATOM 2352 C C . LEU A 1 298 ? 13.406 0.32 9.047 1 96.44 298 LEU A C 1
ATOM 2354 O O . LEU A 1 298 ? 12.969 -0.093 7.973 1 96.44 298 LEU A O 1
ATOM 2358 N N . PRO A 1 299 ? 13.57 -0.522 10.094 1 95.19 299 PRO A N 1
ATOM 2359 C CA . PRO A 1 299 ? 13.195 -1.924 9.891 1 95.19 299 PRO A CA 1
ATOM 2360 C C . PRO A 1 299 ? 11.703 -2.104 9.617 1 95.19 299 PRO A C 1
ATOM 2362 O O . PRO A 1 299 ? 11.312 -2.961 8.82 1 95.19 299 PRO A O 1
ATOM 2365 N N . LEU A 1 300 ? 10.875 -1.319 10.234 1 97.38 300 LEU A N 1
ATOM 2366 C CA . LEU A 1 300 ? 9.43 -1.429 10.047 1 97.38 300 LEU A CA 1
ATOM 2367 C C . LEU A 1 300 ? 9.039 -1.063 8.617 1 97.38 300 LEU A C 1
ATOM 2369 O O . LEU A 1 300 ? 8.25 -1.77 7.984 1 97.38 300 LEU A O 1
ATOM 2373 N N . SER A 1 301 ? 9.578 0.094 8.172 1 97.31 301 SER A N 1
ATOM 2374 C CA . SER A 1 301 ? 9.242 0.527 6.816 1 97.31 301 SER A CA 1
ATOM 2375 C C . SER A 1 301 ? 9.68 -0.508 5.785 1 97.31 301 SER A C 1
ATOM 2377 O O . SER A 1 301 ? 8.977 -0.737 4.797 1 97.31 301 SER A O 1
ATOM 2379 N N . TRP A 1 302 ? 10.797 -1.104 5.973 1 95.31 302 TRP A N 1
ATOM 2380 C CA . TRP A 1 302 ? 11.234 -2.182 5.09 1 95.31 302 TRP A CA 1
ATOM 2381 C C . TRP A 1 302 ? 10.227 -3.324 5.086 1 95.31 302 TRP A C 1
ATOM 2383 O O . TRP A 1 302 ? 9.82 -3.795 4.02 1 95.31 302 TRP A O 1
ATOM 2393 N N . SER A 1 303 ? 9.859 -3.779 6.262 1 96.69 303 SER A N 1
ATOM 2394 C CA . SER A 1 303 ? 8.898 -4.863 6.406 1 96.69 303 SER A CA 1
ATOM 2395 C C . SER A 1 303 ? 7.582 -4.531 5.707 1 96.69 303 SER A C 1
ATOM 2397 O O . SER A 1 303 ? 7.02 -5.367 5 1 96.69 303 SER A O 1
ATOM 2399 N N . LEU A 1 304 ? 7.102 -3.309 5.926 1 97.81 304 LEU A N 1
ATOM 2400 C CA . LEU A 1 304 ? 5.84 -2.885 5.328 1 97.81 304 LEU A CA 1
ATOM 2401 C C . LEU A 1 304 ? 5.945 -2.836 3.807 1 97.81 304 LEU A C 1
ATOM 2403 O O . LEU A 1 304 ? 4.98 -3.133 3.102 1 97.81 304 LEU A O 1
ATOM 2407 N N . ASN A 1 305 ? 7.121 -2.449 3.312 1 97.19 305 ASN A N 1
ATOM 2408 C CA . ASN A 1 305 ? 7.352 -2.518 1.872 1 97.19 305 ASN A CA 1
ATOM 2409 C C . ASN A 1 305 ? 7.23 -3.947 1.352 1 97.19 305 ASN A C 1
ATOM 2411 O O . ASN A 1 305 ? 6.602 -4.184 0.32 1 97.19 305 ASN A O 1
ATOM 2415 N N . MET A 1 306 ? 7.871 -4.91 2.047 1 96.81 306 MET A N 1
ATOM 2416 C CA . MET A 1 306 ? 7.797 -6.312 1.641 1 96.81 306 MET A CA 1
ATOM 2417 C C . MET A 1 306 ? 6.352 -6.801 1.642 1 96.81 306 MET A C 1
ATOM 2419 O O . MET A 1 306 ? 5.938 -7.523 0.731 1 96.81 306 MET A O 1
ATOM 2423 N N . VAL A 1 307 ? 5.609 -6.391 2.625 1 97.44 307 VAL A N 1
ATOM 2424 C CA . VAL A 1 307 ? 4.215 -6.805 2.732 1 97.44 307 VAL A CA 1
ATOM 2425 C C . VAL A 1 307 ? 3.414 -6.234 1.562 1 97.44 307 VAL A C 1
ATOM 2427 O O . VAL A 1 307 ? 2.605 -6.941 0.953 1 97.44 307 VAL A O 1
ATOM 2430 N N . ASN A 1 308 ? 3.596 -4.945 1.257 1 97.62 308 ASN A N 1
ATOM 2431 C CA . ASN A 1 308 ? 2.932 -4.363 0.093 1 97.62 308 ASN A CA 1
ATOM 2432 C C . ASN A 1 308 ? 3.264 -5.137 -1.183 1 97.62 308 ASN A C 1
ATOM 2434 O O . ASN A 1 308 ? 2.379 -5.414 -1.992 1 97.62 308 ASN A O 1
ATOM 2438 N N . ARG A 1 309 ? 4.492 -5.555 -1.322 1 96.25 309 ARG A N 1
ATOM 2439 C CA . ARG A 1 309 ? 4.934 -6.277 -2.512 1 96.25 309 ARG A CA 1
ATOM 2440 C C . ARG A 1 309 ? 4.273 -7.648 -2.6 1 96.25 309 ARG A C 1
ATOM 2442 O O . ARG A 1 309 ? 4.031 -8.156 -3.697 1 96.25 309 ARG A O 1
ATOM 2449 N N . SER A 1 310 ? 3.988 -8.203 -1.481 1 96.56 310 SER A N 1
ATOM 2450 C CA . SER A 1 310 ? 3.346 -9.516 -1.473 1 96.56 310 SER A CA 1
ATOM 2451 C C . SER A 1 310 ? 1.953 -9.445 -2.092 1 96.56 310 SER A C 1
ATOM 2453 O O . SER A 1 310 ? 1.416 -10.469 -2.533 1 96.56 310 SER A O 1
ATOM 2455 N N . MET A 1 311 ? 1.381 -8.266 -2.109 1 97 311 MET A N 1
ATOM 2456 C CA . MET A 1 311 ? 0.081 -8.062 -2.742 1 97 311 MET A CA 1
ATOM 2457 C C . MET A 1 311 ? 0.242 -7.488 -4.145 1 97 311 MET A C 1
ATOM 2459 O O . MET A 1 311 ? -0.747 -7.18 -4.812 1 97 311 MET A O 1
ATOM 2463 N N . GLY A 1 312 ? 1.52 -7.297 -4.578 1 96 312 GLY A N 1
ATOM 2464 C CA . GLY A 1 312 ? 1.794 -6.746 -5.895 1 96 312 GLY A CA 1
ATOM 2465 C C . GLY A 1 312 ? 1.763 -5.23 -5.926 1 96 312 GLY A C 1
ATOM 2466 O O . GLY A 1 312 ? 1.82 -4.621 -6.996 1 96 312 GLY A O 1
ATOM 2467 N N . HIS A 1 313 ? 1.637 -4.586 -4.75 1 95.94 313 HIS A N 1
ATOM 2468 C CA . HIS A 1 313 ? 1.625 -3.129 -4.656 1 95.94 313 HIS A CA 1
ATOM 2469 C C . HIS A 1 313 ? 3.041 -2.564 -4.672 1 95.94 313 HIS A C 1
ATOM 2471 O O . HIS A 1 313 ? 4 -3.277 -4.367 1 95.94 313 HIS A O 1
ATOM 2477 N N . ASP A 1 314 ? 3.092 -1.294 -5.055 1 94.12 314 ASP A N 1
ATOM 2478 C CA . ASP A 1 314 ? 4.34 -0.562 -4.867 1 94.12 314 ASP A CA 1
ATOM 2479 C C . ASP A 1 314 ? 4.66 -0.393 -3.383 1 94.12 314 ASP A C 1
ATOM 2481 O O . ASP A 1 314 ? 3.793 -0.589 -2.529 1 94.12 314 ASP A O 1
ATOM 2485 N N . ASP A 1 315 ? 5.871 -0.048 -3.129 1 96.19 315 ASP A N 1
ATOM 2486 C CA . ASP A 1 315 ? 6.348 0.135 -1.762 1 96.19 315 ASP A CA 1
ATOM 2487 C C . ASP A 1 315 ? 5.527 1.196 -1.031 1 96.19 315 ASP A C 1
ATOM 2489 O O . ASP A 1 315 ? 5.152 2.211 -1.62 1 96.19 315 ASP A O 1
ATOM 2493 N N . LEU A 1 316 ? 5.293 0.927 0.274 1 97.62 316 LEU A N 1
ATOM 2494 C CA . LEU A 1 316 ? 4.641 1.905 1.135 1 97.62 316 LEU A CA 1
ATOM 2495 C C . LEU A 1 316 ? 5.5 3.152 1.293 1 97.62 316 LEU A C 1
ATOM 2497 O O . LEU A 1 316 ? 5.016 4.273 1.129 1 97.62 316 LEU A O 1
ATOM 2501 N N . TYR A 1 317 ? 6.688 2.982 1.583 1 97.69 317 TYR A N 1
ATOM 2502 C CA . TYR A 1 317 ? 7.684 4.027 1.782 1 97.69 317 TYR A CA 1
ATOM 2503 C C . TYR A 1 317 ? 8.938 3.758 0.953 1 97.69 317 TYR A C 1
ATOM 2505 O O . TYR A 1 317 ? 9.93 3.24 1.469 1 97.69 317 TYR A O 1
ATOM 2513 N N . PRO A 1 318 ? 8.961 4.238 -0.297 1 95.69 318 PRO A N 1
ATOM 2514 C CA . PRO A 1 318 ? 10.023 3.904 -1.246 1 95.69 318 PRO A CA 1
ATOM 2515 C C . PRO A 1 318 ? 11.211 4.855 -1.155 1 95.69 318 PRO A C 1
ATOM 2517 O O . PRO A 1 318 ? 11.797 5.223 -2.18 1 95.69 318 PRO A O 1
ATOM 2520 N N . PHE A 1 319 ? 11.609 5.293 0.073 1 94.75 319 PHE A N 1
ATOM 2521 C CA . PHE A 1 319 ? 12.648 6.312 0.199 1 94.75 319 PHE A CA 1
ATOM 2522 C C . PHE A 1 319 ? 13.836 5.785 1.001 1 94.75 319 PHE A C 1
ATOM 2524 O O . PHE A 1 319 ? 13.664 4.957 1.896 1 94.75 319 PHE A O 1
ATOM 2531 N N . VAL A 1 320 ? 14.953 6.203 0.637 1 91.5 320 VAL A N 1
ATOM 2532 C CA . VAL A 1 320 ? 16.188 5.992 1.393 1 91.5 320 VAL A CA 1
ATOM 2533 C C . VAL A 1 320 ? 16.562 7.277 2.129 1 91.5 320 VAL A C 1
ATOM 2535 O O . VAL A 1 320 ? 16.484 8.367 1.562 1 91.5 320 VAL A O 1
ATOM 2538 N N . LEU A 1 321 ? 16.891 7.176 3.354 1 96.56 321 LEU A N 1
ATOM 2539 C CA . LEU A 1 321 ? 17.234 8.336 4.176 1 96.56 321 LEU A CA 1
ATOM 2540 C C . LEU A 1 321 ? 18.719 8.359 4.5 1 96.56 321 LEU A C 1
ATOM 2542 O O . LEU A 1 321 ? 19.156 7.719 5.457 1 96.56 321 LEU A O 1
ATOM 2546 N N . PRO A 1 322 ? 19.469 9.141 3.727 1 96.31 322 PRO A N 1
ATOM 2547 C CA . PRO A 1 322 ? 20.906 9.234 4.031 1 96.31 322 PRO A CA 1
ATOM 2548 C C . PRO A 1 322 ? 21.188 10.039 5.293 1 96.31 322 PRO A C 1
ATOM 2550 O O . PRO A 1 322 ? 20.297 10.695 5.828 1 96.31 322 PRO A O 1
ATOM 2553 N N . ALA A 1 323 ? 22.422 10.031 5.723 1 96.94 323 ALA A N 1
ATOM 2554 C CA . ALA A 1 323 ? 22.828 10.641 6.988 1 96.94 323 ALA A CA 1
ATOM 2555 C C . ALA A 1 323 ? 22.5 12.133 7.012 1 96.94 323 ALA A C 1
ATOM 2557 O O . ALA A 1 323 ? 22.031 12.648 8.023 1 96.94 323 ALA A O 1
ATOM 2558 N N . ALA A 1 324 ? 22.734 12.797 5.918 1 97.75 324 ALA A N 1
ATOM 2559 C CA . ALA A 1 324 ? 22.484 14.234 5.855 1 97.75 324 ALA A CA 1
ATOM 2560 C C . ALA A 1 324 ? 21 14.547 6.043 1 97.75 324 ALA A C 1
ATOM 2562 O O . ALA A 1 324 ? 20.641 15.531 6.684 1 97.75 324 ALA A O 1
ATOM 2563 N N . VAL A 1 325 ? 20.172 13.758 5.457 1 98.12 325 VAL A N 1
ATOM 2564 C CA . VAL A 1 325 ? 18.719 13.938 5.574 1 98.12 325 VAL A CA 1
ATOM 2565 C C . VAL A 1 325 ? 18.281 13.656 7.008 1 98.12 325 VAL A C 1
ATOM 2567 O O . VAL A 1 325 ? 17.422 14.359 7.547 1 98.12 325 VAL A O 1
ATOM 2570 N N . LEU A 1 326 ? 18.891 12.648 7.633 1 98.31 326 LEU A N 1
ATOM 2571 C CA . LEU A 1 326 ? 18.562 12.32 9.016 1 98.31 326 LEU A CA 1
ATOM 2572 C C . LEU A 1 326 ? 18.938 13.469 9.953 1 98.31 326 LEU A C 1
ATOM 2574 O O . LEU A 1 326 ? 18.234 13.734 10.922 1 98.31 326 LEU A O 1
ATOM 2578 N N . GLU A 1 327 ? 20.016 14.094 9.641 1 98.25 327 GLU A N 1
ATOM 2579 C CA . GLU A 1 327 ? 20.406 15.258 10.438 1 98.25 327 GLU A CA 1
ATOM 2580 C C . GLU A 1 327 ? 19.375 16.375 10.305 1 98.25 327 GLU A C 1
ATOM 2582 O O . GLU A 1 327 ? 19.016 17.016 11.305 1 98.25 327 GLU A O 1
ATOM 2587 N N . LYS A 1 328 ? 18.953 16.625 9.086 1 98.56 328 LYS A N 1
ATOM 2588 C CA . LYS A 1 328 ? 17.906 17.609 8.852 1 98.56 328 LYS A CA 1
ATOM 2589 C C . LYS A 1 328 ? 16.641 17.25 9.602 1 98.56 328 LYS A C 1
ATOM 2591 O O . LYS A 1 328 ? 16 18.109 10.219 1 98.56 328 LYS A O 1
ATOM 2596 N N . MET A 1 329 ? 16.281 16.016 9.539 1 98.25 329 MET A N 1
ATOM 2597 C CA . MET A 1 329 ? 15.047 15.562 10.188 1 98.25 329 MET A CA 1
ATOM 2598 C C . MET A 1 329 ? 15.172 15.656 11.703 1 98.25 329 MET A C 1
ATOM 2600 O O . MET A 1 329 ? 14.188 15.914 12.398 1 98.25 329 MET A O 1
ATOM 2604 N N . GLN A 1 330 ? 16.359 15.398 12.211 1 97.75 330 GLN A N 1
ATOM 2605 C CA . GLN A 1 330 ? 16.594 15.562 13.641 1 97.75 330 GLN A CA 1
ATOM 2606 C C . GLN A 1 330 ? 16.344 17 14.078 1 97.75 330 GLN A C 1
ATOM 2608 O O . GLN A 1 330 ? 15.773 17.234 15.141 1 97.75 330 GLN A O 1
ATOM 2613 N N . PHE A 1 331 ? 16.844 17.938 13.305 1 98.12 331 PHE A N 1
ATOM 2614 C CA . PHE A 1 331 ? 16.578 19.359 13.57 1 98.12 331 PHE A CA 1
ATOM 2615 C C . PHE A 1 331 ? 15.086 19.625 13.586 1 98.12 331 PHE A C 1
ATOM 2617 O O . PHE A 1 331 ? 14.57 20.281 14.492 1 98.12 331 PHE A O 1
ATOM 2624 N N . ILE A 1 332 ? 14.312 19.047 12.602 1 98.19 332 ILE A N 1
ATOM 2625 C CA . ILE A 1 332 ? 12.867 19.203 12.516 1 98.19 332 ILE A CA 1
ATOM 2626 C C . ILE A 1 332 ? 12.211 18.625 13.766 1 98.19 332 ILE A C 1
ATOM 2628 O O . ILE A 1 332 ? 11.32 19.234 14.359 1 98.19 332 ILE A O 1
ATOM 2632 N N . HIS A 1 333 ? 12.656 17.484 14.133 1 97.19 333 HIS A N 1
ATOM 2633 C CA . HIS A 1 333 ? 12.141 16.844 15.336 1 97.19 333 HIS A CA 1
ATOM 2634 C C . HIS A 1 333 ? 12.305 17.75 16.547 1 97.19 333 HIS A C 1
ATOM 2636 O O . HIS A 1 333 ? 11.383 17.875 17.359 1 97.19 333 HIS A O 1
ATOM 2642 N N . ALA A 1 334 ? 13.461 18.328 16.672 1 95.81 334 ALA A N 1
ATOM 2643 C CA . ALA A 1 334 ? 13.734 19.203 17.812 1 95.81 334 ALA A CA 1
ATOM 2644 C C . ALA A 1 334 ? 12.812 20.422 17.797 1 95.81 334 ALA A C 1
ATOM 2646 O O . ALA A 1 334 ? 12.297 20.828 18.828 1 95.81 334 ALA A O 1
ATOM 2647 N N . VAL A 1 335 ? 12.664 20.969 16.641 1 96.62 335 VAL A N 1
ATOM 2648 C CA . VAL A 1 335 ? 11.812 22.156 16.484 1 96.62 335 VAL A CA 1
ATOM 2649 C C . VAL A 1 335 ? 10.367 21.797 16.844 1 96.62 335 VAL A C 1
ATOM 2651 O O . VAL A 1 335 ? 9.703 22.531 17.578 1 96.62 335 VAL A O 1
ATOM 2654 N N . VAL A 1 336 ? 9.875 20.641 16.328 1 95.12 336 VAL A N 1
ATOM 2655 C CA . VAL A 1 336 ? 8.5 20.203 16.531 1 95.12 336 VAL A CA 1
ATOM 2656 C C . VAL A 1 336 ? 8.281 19.891 18.016 1 95.12 336 VAL A C 1
ATOM 2658 O O . VAL A 1 336 ? 7.262 20.281 18.594 1 95.12 336 VAL A O 1
ATOM 2661 N N . ASP A 1 337 ? 9.25 19.234 18.625 1 90.94 337 ASP A N 1
ATOM 2662 C CA . ASP A 1 337 ? 9.164 18.875 20.047 1 90.94 337 ASP A CA 1
ATOM 2663 C C . ASP A 1 337 ? 9.141 20.125 20.922 1 90.94 337 ASP A C 1
ATOM 2665 O O . ASP A 1 337 ? 8.492 20.156 21.969 1 90.94 337 ASP A O 1
ATOM 2669 N N . GLY A 1 338 ? 9.898 21.125 20.531 1 89.06 338 GLY A N 1
ATOM 2670 C CA . GLY A 1 338 ? 9.953 22.359 21.297 1 89.06 338 GLY A CA 1
ATOM 2671 C C . GLY A 1 338 ? 8.711 23.203 21.141 1 89.06 338 GLY A C 1
ATOM 2672 O O . GLY A 1 338 ? 8.398 24.031 22.016 1 89.06 338 GLY A O 1
ATOM 2673 N N . ALA A 1 339 ? 8.094 23.109 20.031 1 84 339 ALA A N 1
ATOM 2674 C CA . ALA A 1 339 ? 6.898 23.891 19.75 1 84 339 ALA A CA 1
ATOM 2675 C C . ALA A 1 339 ? 5.688 23.344 20.484 1 84 339 ALA A C 1
ATOM 2677 O O . ALA A 1 339 ? 4.734 24.078 20.766 1 84 339 ALA A O 1
ATOM 2678 N N . GLY A 1 340 ? 5.656 22.078 20.609 1 73.94 340 GLY A N 1
ATOM 2679 C CA . GLY A 1 340 ? 4.535 21.453 21.297 1 73.94 340 GLY A CA 1
ATOM 2680 C C . GLY A 1 340 ? 4.625 21.547 22.797 1 73.94 340 GLY A C 1
ATOM 2681 O O . GLY A 1 340 ? 3.748 22.109 23.453 1 73.94 340 GLY A O 1
ATOM 2682 N N . MET B 1 1 ? 6.375 -14.234 1.114 1 76.75 1 MET B N 1
ATOM 2683 C CA . MET B 1 1 ? 7.785 -14.117 0.759 1 76.75 1 MET B CA 1
ATOM 2684 C C . MET B 1 1 ? 8.664 -14.109 2.008 1 76.75 1 MET B C 1
ATOM 2686 O O . MET B 1 1 ? 8.164 -13.953 3.121 1 76.75 1 MET B O 1
ATOM 2690 N N . ARG B 1 2 ? 10.062 -14.461 1.787 1 82.69 2 ARG B N 1
ATOM 2691 C CA . ARG B 1 2 ? 11.039 -14.703 2.844 1 82.69 2 ARG B CA 1
ATOM 2692 C C . ARG B 1 2 ? 11.703 -13.398 3.279 1 82.69 2 ARG B C 1
ATOM 2694 O O . ARG B 1 2 ? 11.477 -12.344 2.682 1 82.69 2 ARG B O 1
ATOM 2701 N N . ASP B 1 3 ? 12.148 -13.43 4.465 1 86.62 3 ASP B N 1
ATOM 2702 C CA . ASP B 1 3 ? 13.094 -12.406 4.918 1 86.62 3 ASP B CA 1
ATOM 2703 C C . ASP B 1 3 ? 14.508 -12.711 4.426 1 86.62 3 ASP B C 1
ATOM 2705 O O . ASP B 1 3 ? 15.289 -13.344 5.133 1 86.62 3 ASP B O 1
ATOM 2709 N N . PHE B 1 4 ? 14.914 -12.125 3.307 1 93.12 4 PHE B N 1
ATOM 2710 C CA . PHE B 1 4 ? 16.188 -12.445 2.656 1 93.12 4 PHE B CA 1
ATOM 2711 C C . PHE B 1 4 ? 17.328 -11.656 3.277 1 93.12 4 PHE B C 1
ATOM 2713 O O . PHE B 1 4 ? 17.188 -10.461 3.561 1 93.12 4 PHE B O 1
ATOM 2720 N N . THR B 1 5 ? 18.422 -12.375 3.506 1 94.06 5 THR B N 1
ATOM 2721 C CA . THR B 1 5 ? 19.641 -11.766 4.008 1 94.06 5 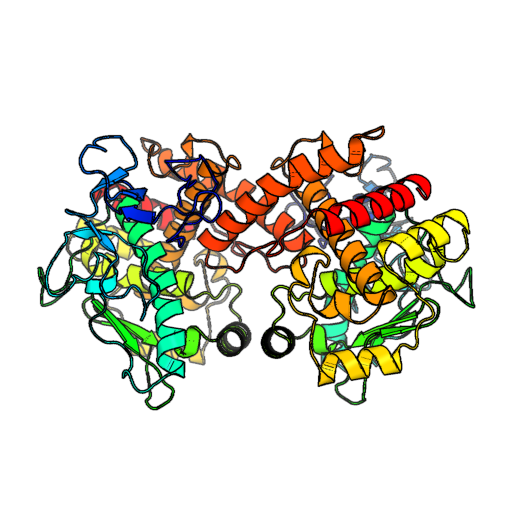THR B CA 1
ATOM 2722 C C . THR B 1 5 ? 20.859 -12.273 3.234 1 94.06 5 THR B C 1
ATOM 2724 O O . THR B 1 5 ? 20.906 -13.438 2.832 1 94.06 5 THR B O 1
ATOM 2727 N N . CYS B 1 6 ? 21.781 -11.367 3.033 1 96 6 CYS B N 1
ATOM 2728 C CA . CYS B 1 6 ? 23.016 -11.773 2.373 1 96 6 CYS B CA 1
ATOM 2729 C C . CYS B 1 6 ? 23.781 -12.781 3.221 1 96 6 CYS B C 1
ATOM 2731 O O . CYS B 1 6 ? 24.188 -12.477 4.344 1 96 6 CYS B O 1
ATOM 2733 N N . PRO B 1 7 ? 24.016 -13.898 2.682 1 94.31 7 PRO B N 1
ATOM 2734 C CA . PRO B 1 7 ? 24.703 -14.914 3.463 1 94.31 7 PRO B CA 1
ATOM 2735 C C . PRO B 1 7 ? 26.125 -14.492 3.859 1 94.31 7 PRO B C 1
ATOM 2737 O O . PRO B 1 7 ? 26.656 -14.977 4.855 1 94.31 7 PRO B O 1
ATOM 2740 N N . LYS B 1 8 ? 26.672 -13.625 3.17 1 93.62 8 LYS B N 1
ATOM 2741 C CA . LYS B 1 8 ? 28.062 -13.227 3.414 1 93.62 8 LYS B CA 1
ATOM 2742 C C . LYS B 1 8 ? 28.141 -12.141 4.48 1 93.62 8 LYS B C 1
ATOM 2744 O O . LYS B 1 8 ? 28.938 -12.227 5.414 1 93.62 8 LYS B O 1
ATOM 2749 N N . CYS B 1 9 ? 27.344 -11.125 4.414 1 96.31 9 CYS B N 1
ATOM 2750 C CA . CYS B 1 9 ? 27.578 -9.984 5.285 1 96.31 9 CYS B CA 1
ATOM 2751 C C . CYS B 1 9 ? 26.359 -9.703 6.16 1 96.31 9 CYS B C 1
ATOM 2753 O O . CYS B 1 9 ? 26.406 -8.828 7.027 1 96.31 9 CYS B O 1
ATOM 2755 N N . GLY B 1 10 ? 25.234 -10.328 5.863 1 94.38 10 GLY B N 1
ATOM 2756 C CA . GLY B 1 10 ? 24.078 -10.195 6.715 1 94.38 10 GLY B CA 1
ATOM 2757 C C . GLY B 1 10 ? 23.156 -9.07 6.293 1 94.38 10 GLY B C 1
ATOM 2758 O O . GLY B 1 10 ? 22.094 -8.859 6.898 1 94.38 10 GLY B O 1
ATOM 2759 N N . GLN B 1 11 ? 23.453 -8.391 5.23 1 94.25 11 GLN B N 1
ATOM 2760 C CA . GLN B 1 11 ? 22.625 -7.305 4.73 1 94.25 11 GLN B CA 1
ATOM 2761 C C . GLN B 1 11 ? 21.234 -7.801 4.375 1 94.25 11 GLN B C 1
ATOM 2763 O O . GLN B 1 11 ? 21.078 -8.867 3.779 1 94.25 11 GLN B O 1
ATOM 2768 N N . ARG B 1 12 ? 20.188 -7.031 4.742 1 93 12 ARG B N 1
ATOM 2769 C CA . ARG B 1 12 ? 18.828 -7.355 4.316 1 93 12 ARG B CA 1
ATOM 2770 C C . ARG B 1 12 ? 18.672 -7.199 2.807 1 93 12 ARG B C 1
ATOM 2772 O O . ARG B 1 12 ? 19.172 -6.23 2.225 1 93 12 ARG B O 1
ATOM 2779 N N . LEU B 1 13 ? 18.047 -8.164 2.166 1 94.56 13 LEU B N 1
ATOM 2780 C CA . LEU B 1 13 ? 17.859 -8.195 0.72 1 94.56 13 LEU B CA 1
ATOM 2781 C C . LEU B 1 13 ? 16.375 -8.297 0.364 1 94.56 13 LEU B C 1
ATOM 2783 O O . LEU B 1 13 ? 15.547 -8.594 1.226 1 94.56 13 LEU B O 1
ATOM 2787 N N . THR B 1 14 ? 16.094 -7.957 -0.84 1 93.81 14 THR B N 1
ATOM 2788 C CA . THR B 1 14 ? 14.773 -8.203 -1.401 1 93.81 14 THR B CA 1
ATOM 2789 C C . THR B 1 14 ? 14.812 -9.344 -2.414 1 93.81 14 THR B C 1
ATOM 2791 O O . THR B 1 14 ? 15.891 -9.742 -2.863 1 93.81 14 THR B O 1
ATOM 2794 N N . PHE B 1 15 ? 13.695 -9.82 -2.75 1 95 15 PHE B N 1
ATOM 2795 C CA . PHE B 1 15 ? 13.492 -10.984 -3.602 1 95 15 PHE B CA 1
ATOM 2796 C C . PHE B 1 15 ? 14.164 -10.797 -4.953 1 95 15 PHE B C 1
ATOM 2798 O O . PHE B 1 15 ? 14.633 -11.758 -5.562 1 95 15 PHE B O 1
ATOM 2805 N N . GLU B 1 16 ? 14.406 -9.531 -5.352 1 94.5 16 GLU B N 1
ATOM 2806 C CA . GLU B 1 16 ? 14.836 -9.234 -6.715 1 94.5 16 GLU B CA 1
ATOM 2807 C C . GLU B 1 16 ? 16.328 -8.945 -6.77 1 94.5 16 GLU B C 1
ATOM 2809 O O . GLU B 1 16 ? 16.891 -8.789 -7.855 1 94.5 16 GLU B O 1
ATOM 2814 N N . ASN B 1 17 ? 17 -8.93 -5.695 1 95.5 17 ASN B N 1
ATOM 2815 C CA . ASN B 1 17 ? 18.391 -8.531 -5.684 1 95.5 17 ASN B CA 1
ATOM 2816 C C . ASN B 1 17 ? 19.281 -9.562 -6.379 1 95.5 17 ASN B C 1
ATOM 2818 O O . ASN B 1 17 ? 19.109 -10.766 -6.18 1 95.5 17 ASN B O 1
ATOM 2822 N N . SER B 1 18 ? 20.172 -9.039 -7.188 1 97.12 18 SER B N 1
ATOM 2823 C CA . SER B 1 18 ? 21.156 -9.906 -7.816 1 97.12 18 SER B CA 1
ATOM 2824 C C . SER B 1 18 ? 22.562 -9.578 -7.324 1 97.12 18 SER B C 1
ATOM 2826 O O . SER B 1 18 ? 23.531 -10.266 -7.676 1 97.12 18 SER B O 1
ATOM 2828 N N . THR B 1 19 ? 22.703 -8.523 -6.598 1 96.88 19 THR B N 1
ATOM 2829 C CA . THR B 1 19 ? 23.969 -8.094 -5.996 1 96.88 19 THR B CA 1
ATOM 2830 C C . THR B 1 19 ? 23.734 -7.5 -4.609 1 96.88 19 THR B C 1
ATOM 2832 O O . THR B 1 19 ? 22.766 -6.77 -4.398 1 96.88 19 THR B O 1
ATOM 2835 N N . CYS B 1 20 ? 24.531 -7.863 -3.688 1 96.81 20 CYS B N 1
ATOM 2836 C CA . CYS B 1 20 ? 24.516 -7.223 -2.377 1 96.81 20 CYS B CA 1
ATOM 2837 C C . CYS B 1 20 ? 25.234 -5.887 -2.412 1 96.81 20 CYS B C 1
ATOM 2839 O O . CYS B 1 20 ? 26.453 -5.84 -2.641 1 96.81 20 CYS B O 1
ATOM 2841 N N . LEU B 1 21 ? 24.641 -4.875 -2.152 1 93.5 21 LEU B N 1
ATOM 2842 C CA . LEU B 1 21 ? 25.234 -3.547 -2.289 1 93.5 21 LEU B CA 1
ATOM 2843 C C . LEU B 1 21 ? 26.156 -3.24 -1.119 1 93.5 21 LEU B C 1
ATOM 2845 O O . LEU B 1 21 ? 26.969 -2.305 -1.185 1 93.5 21 LEU B O 1
ATOM 2849 N N . ASN B 1 22 ? 26 -4.023 -0.091 1 94.06 22 ASN B N 1
ATOM 2850 C CA . ASN B 1 22 ? 26.875 -3.824 1.062 1 94.06 22 ASN B CA 1
ATOM 2851 C C . ASN B 1 22 ? 28.234 -4.461 0.845 1 94.06 22 ASN B C 1
ATOM 2853 O O . ASN B 1 22 ? 29.266 -3.824 1.07 1 94.06 22 ASN B O 1
ATOM 2857 N N . CYS B 1 23 ? 28.359 -5.699 0.368 1 96.5 23 CYS B N 1
ATOM 2858 C CA . CYS B 1 23 ? 29.641 -6.395 0.273 1 96.5 23 CYS B CA 1
ATOM 2859 C C . CYS B 1 23 ? 30 -6.664 -1.182 1 96.5 23 CYS B C 1
ATOM 2861 O O . CYS B 1 23 ? 31.094 -7.164 -1.469 1 96.5 23 CYS B O 1
ATOM 2863 N N . GLY B 1 24 ? 29.062 -6.414 -2.059 1 96.12 24 GLY B N 1
ATOM 2864 C CA . GLY B 1 24 ? 29.359 -6.52 -3.479 1 96.12 24 GLY B CA 1
ATOM 2865 C C . GLY B 1 24 ? 29.188 -7.926 -4.02 1 96.12 24 GLY B C 1
ATOM 2866 O O . GLY B 1 24 ? 29.359 -8.156 -5.219 1 96.12 24 GLY B O 1
ATOM 2867 N N . SER B 1 25 ? 28.75 -8.836 -3.273 1 95.5 25 SER B N 1
ATOM 2868 C CA . SER B 1 25 ? 28.625 -10.234 -3.693 1 95.5 25 SER B CA 1
ATOM 2869 C C . SER B 1 25 ? 27.531 -10.398 -4.746 1 95.5 25 SER B C 1
ATOM 2871 O O . SER B 1 25 ? 26.5 -9.742 -4.68 1 95.5 25 SER B O 1
ATOM 2873 N N . ALA B 1 26 ? 27.875 -11.32 -5.703 1 97 26 ALA B N 1
ATOM 2874 C CA . ALA B 1 26 ? 26.844 -11.727 -6.66 1 97 26 ALA B CA 1
ATOM 2875 C C . ALA B 1 26 ? 25.828 -12.664 -6.008 1 97 26 ALA B C 1
ATOM 2877 O O . ALA B 1 26 ? 26.203 -13.602 -5.297 1 97 26 ALA B O 1
ATOM 2878 N N . LEU B 1 27 ? 24.562 -12.344 -6.199 1 97.62 27 LEU B N 1
ATOM 2879 C CA . LEU B 1 27 ? 23.484 -13.117 -5.574 1 97.62 27 LEU B CA 1
ATOM 2880 C C . LEU B 1 27 ? 22.594 -13.773 -6.629 1 97.62 27 LEU B C 1
ATOM 2882 O O . LEU B 1 27 ? 22.484 -13.266 -7.75 1 97.62 27 LEU B O 1
ATOM 2886 N N . GLY B 1 28 ? 22.047 -14.891 -6.293 1 98.19 28 GLY B N 1
ATOM 2887 C CA . GLY B 1 28 ? 21 -15.539 -7.066 1 98.19 28 GLY B CA 1
ATOM 2888 C C . GLY B 1 28 ? 19.938 -16.219 -6.207 1 98.19 28 GLY B C 1
ATOM 2889 O O . GLY B 1 28 ? 20.25 -16.703 -5.117 1 98.19 28 GLY B O 1
ATOM 2890 N N . PHE B 1 29 ? 18.75 -16.25 -6.68 1 98.06 29 PHE B N 1
ATOM 2891 C CA . PHE B 1 29 ? 17.656 -16.891 -5.945 1 98.06 29 PHE B CA 1
ATOM 2892 C C . PHE B 1 29 ? 17.578 -18.375 -6.281 1 98.06 29 PHE B C 1
ATOM 2894 O O . PHE B 1 29 ? 17.531 -18.75 -7.453 1 98.06 29 PHE B O 1
ATOM 2901 N N . SER B 1 30 ? 17.562 -19.141 -5.277 1 96.94 30 SER B N 1
ATOM 2902 C CA . SER B 1 30 ? 17.328 -20.562 -5.41 1 96.94 30 SER B CA 1
ATOM 2903 C C . SER B 1 30 ? 15.906 -20.938 -5.023 1 96.94 30 SER B C 1
ATOM 2905 O O . SER B 1 30 ? 15.539 -20.875 -3.85 1 96.94 30 SER B O 1
ATOM 2907 N N . ILE B 1 31 ? 15.141 -21.359 -5.98 1 96.25 31 ILE B N 1
ATOM 2908 C CA . ILE B 1 31 ? 13.758 -21.734 -5.699 1 96.25 31 ILE B CA 1
ATOM 2909 C C . ILE B 1 31 ? 13.727 -22.969 -4.797 1 96.25 31 ILE B C 1
ATOM 2911 O O . ILE B 1 31 ? 12.852 -23.094 -3.939 1 96.25 31 ILE B O 1
ATOM 2915 N N . GLU B 1 32 ? 14.719 -23.844 -4.887 1 93.88 32 GLU B N 1
ATOM 2916 C CA . GLU B 1 32 ? 14.789 -25.062 -4.07 1 93.88 32 GLU B CA 1
ATOM 2917 C C . GLU B 1 32 ? 15 -24.719 -2.598 1 93.88 32 GLU B C 1
ATOM 2919 O O . GLU B 1 32 ? 14.367 -25.297 -1.72 1 93.88 32 GLU B O 1
ATOM 2924 N N . GLN B 1 33 ? 15.867 -23.75 -2.438 1 93.06 33 GLN B N 1
ATOM 2925 C CA . GLN B 1 33 ? 16.188 -23.391 -1.062 1 93.06 33 GLN B CA 1
ATOM 2926 C C . GLN B 1 33 ? 15.344 -22.203 -0.604 1 93.06 33 GLN B C 1
ATOM 2928 O O . GLN B 1 33 ? 15.375 -21.828 0.57 1 93.06 33 GLN B O 1
ATOM 2933 N N . MET B 1 34 ? 14.586 -21.609 -1.501 1 94.06 34 MET B N 1
ATOM 2934 C CA . MET B 1 34 ? 13.797 -20.406 -1.235 1 94.06 34 MET B CA 1
ATOM 2935 C C . MET B 1 34 ? 14.641 -19.344 -0.534 1 94.06 34 MET B C 1
ATOM 2937 O O . MET B 1 34 ? 14.234 -18.797 0.491 1 94.06 34 MET B O 1
ATOM 2941 N N . ALA B 1 35 ? 15.82 -19.078 -1.113 1 95.25 35 ALA B N 1
ATOM 2942 C CA . ALA B 1 35 ? 16.766 -18.141 -0.522 1 95.25 35 ALA B CA 1
ATOM 2943 C C . ALA B 1 35 ? 17.641 -17.5 -1.594 1 95.25 35 ALA B C 1
ATOM 2945 O O . ALA B 1 35 ? 17.766 -18.031 -2.701 1 95.25 35 ALA B O 1
ATOM 2946 N N . LEU B 1 36 ? 18.125 -16.359 -1.29 1 97.12 36 LEU B N 1
ATOM 2947 C CA . LEU B 1 36 ? 19.203 -15.758 -2.09 1 97.12 36 LEU B CA 1
ATOM 2948 C C . LEU B 1 36 ? 20.562 -16.297 -1.663 1 97.12 36 LEU B C 1
ATOM 2950 O O . LEU B 1 36 ? 20.906 -16.266 -0.479 1 97.12 36 LEU B O 1
ATOM 2954 N N . LEU B 1 37 ? 21.312 -16.797 -2.596 1 96.81 37 LEU B N 1
ATOM 2955 C CA . LEU B 1 37 ? 22.609 -17.406 -2.334 1 96.81 37 LEU B CA 1
ATOM 2956 C C . LEU B 1 37 ? 23.719 -16.594 -2.992 1 96.81 37 LEU B C 1
ATOM 2958 O O . LEU B 1 37 ? 23.516 -15.984 -4.043 1 96.81 37 LEU B O 1
ATOM 2962 N N . VAL B 1 38 ? 24.844 -16.625 -2.371 1 96.69 38 VAL B N 1
ATOM 2963 C CA . VAL B 1 38 ? 26.016 -15.977 -2.938 1 96.69 38 VAL B CA 1
ATOM 2964 C C . VAL B 1 38 ? 26.641 -16.875 -3.998 1 96.69 38 VAL B C 1
ATOM 2966 O O . VAL B 1 38 ? 26.906 -18.062 -3.748 1 96.69 38 VAL B O 1
ATOM 2969 N N . ILE B 1 39 ? 26.828 -16.344 -5.176 1 96.38 39 ILE B N 1
ATOM 2970 C CA . ILE B 1 39 ? 27.578 -17.047 -6.211 1 96.38 39 ILE B CA 1
ATOM 2971 C C . ILE B 1 39 ? 29.062 -16.781 -6.035 1 96.38 39 ILE B C 1
ATOM 2973 O O . ILE B 1 39 ? 29.547 -15.688 -6.352 1 96.38 39 ILE B O 1
ATOM 2977 N N . SER B 1 40 ? 29.781 -17.719 -5.566 1 94.06 40 SER B N 1
ATOM 2978 C CA . SER B 1 40 ? 31.172 -17.531 -5.172 1 94.06 40 SER B CA 1
ATOM 2979 C C . SER B 1 40 ? 32.125 -18.125 -6.203 1 94.06 40 SER B C 1
ATOM 2981 O O . SER B 1 40 ? 31.859 -19.188 -6.766 1 94.06 40 SER B O 1
ATOM 2983 N N . GLU B 1 41 ? 33.219 -17.453 -6.402 1 89.19 41 GLU B N 1
ATOM 2984 C CA . GLU B 1 41 ? 34.281 -17.969 -7.27 1 89.19 41 GLU B CA 1
ATOM 2985 C C . GLU B 1 41 ? 35.094 -19.031 -6.555 1 89.19 41 GLU B C 1
ATOM 2987 O O . GLU B 1 41 ? 35.781 -19.844 -7.199 1 89.19 41 GLU B O 1
ATOM 2992 N N . ASP B 1 42 ? 35.156 -18.875 -5.227 1 76.56 42 ASP B N 1
ATOM 2993 C CA . ASP B 1 42 ? 35.938 -19.828 -4.461 1 76.56 42 ASP B CA 1
ATOM 2994 C C . ASP B 1 42 ? 35.219 -21.172 -4.332 1 76.56 42 ASP B C 1
ATOM 2996 O O . ASP B 1 42 ? 34.094 -21.234 -3.838 1 76.56 42 ASP B O 1
ATOM 3000 N N . GLU B 1 43 ? 35.656 -22.219 -5.035 1 64.75 43 GLU B N 1
ATOM 3001 C CA . GLU B 1 43 ? 35.094 -23.562 -5.105 1 64.75 43 GLU B CA 1
ATOM 3002 C C . GLU B 1 43 ? 34.938 -24.172 -3.713 1 64.75 43 GLU B C 1
ATOM 3004 O O . GLU B 1 43 ? 34.156 -25.109 -3.523 1 64.75 43 GLU B O 1
ATOM 3009 N N . THR B 1 44 ? 35.75 -23.812 -2.789 1 58.59 44 THR B N 1
ATOM 3010 C CA . THR B 1 44 ? 35.812 -24.453 -1.48 1 58.59 44 THR B CA 1
ATOM 3011 C C . THR B 1 44 ? 34.594 -24.062 -0.645 1 58.59 44 THR B C 1
ATOM 3013 O O . THR B 1 44 ? 34.469 -24.453 0.522 1 58.59 44 THR B O 1
ATOM 3016 N N . SER B 1 45 ? 33.688 -23.219 -1.164 1 57.69 45 SER B N 1
ATOM 3017 C CA . SER B 1 45 ? 32.688 -22.578 -0.323 1 57.69 45 SER B CA 1
ATOM 3018 C C . SER B 1 45 ? 31.453 -23.469 -0.15 1 57.69 45 SER B C 1
ATOM 3020 O O . SER B 1 45 ? 30.422 -23.234 -0.781 1 57.69 45 SER B O 1
ATOM 3022 N N . GLY B 1 46 ? 31.641 -24.703 0.154 1 63.06 46 GLY B N 1
ATOM 3023 C CA . GLY B 1 46 ? 30.578 -25.625 0.535 1 63.06 46 GLY B CA 1
ATOM 3024 C C . GLY B 1 46 ? 29.719 -25.094 1.673 1 63.06 46 GLY B C 1
ATOM 3025 O O . GLY B 1 46 ? 29.094 -25.875 2.393 1 63.06 46 GLY B O 1
ATOM 3026 N N . HIS B 1 47 ? 29.719 -23.812 1.949 1 77 47 HIS B N 1
ATOM 3027 C CA . HIS B 1 47 ? 28.984 -23.297 3.09 1 77 47 HIS B CA 1
ATOM 3028 C C . HIS B 1 47 ? 27.547 -22.969 2.709 1 77 47 HIS B C 1
ATOM 3030 O O . HIS B 1 47 ? 27.266 -22.578 1.572 1 77 47 HIS B O 1
ATOM 3036 N N . ALA B 1 48 ? 26.75 -23.391 3.666 1 85.56 48 ALA B N 1
ATOM 3037 C CA . ALA B 1 48 ? 25.359 -22.984 3.498 1 85.56 48 ALA B CA 1
ATOM 3038 C C . ALA B 1 48 ? 25.25 -21.516 3.115 1 85.56 48 ALA B C 1
ATOM 3040 O O . ALA B 1 48 ? 25.969 -20.672 3.658 1 85.56 48 ALA B O 1
ATOM 3041 N N . GLY B 1 49 ? 24.516 -21.203 1.97 1 92.81 49 GLY B N 1
ATOM 3042 C CA . GLY B 1 49 ? 24.328 -19.828 1.536 1 92.81 49 GLY B CA 1
ATOM 3043 C C . GLY B 1 49 ? 25.172 -19.469 0.337 1 92.81 49 GLY B C 1
ATOM 3044 O O . GLY B 1 49 ? 25.062 -18.359 -0.195 1 92.81 49 GLY B O 1
ATOM 3045 N N . PHE B 1 50 ? 26 -20.422 -0.034 1 94.19 50 PHE B N 1
ATOM 3046 C CA . PHE B 1 50 ? 26.875 -20.172 -1.162 1 94.19 50 PHE B CA 1
ATOM 3047 C C . PHE B 1 50 ? 26.734 -21.25 -2.225 1 94.19 50 PHE B C 1
ATOM 3049 O O . PHE B 1 50 ? 26.484 -22.406 -1.903 1 94.19 50 PHE B O 1
ATOM 3056 N N . VAL B 1 51 ? 26.859 -20.891 -3.504 1 94.88 51 VAL B N 1
ATOM 3057 C CA . VAL B 1 51 ? 26.984 -21.828 -4.613 1 94.88 51 VAL B CA 1
ATOM 3058 C C . VAL B 1 51 ? 28.188 -21.438 -5.477 1 94.88 51 VAL B C 1
ATOM 3060 O O . VAL B 1 51 ? 28.484 -20.266 -5.664 1 94.88 51 VAL B O 1
ATOM 3063 N N . PRO B 1 52 ? 28.938 -22.438 -5.906 1 94.62 52 PRO B N 1
ATOM 3064 C CA . PRO B 1 52 ? 30.109 -22.109 -6.723 1 94.62 52 PRO B CA 1
ATOM 3065 C C . PRO B 1 52 ? 29.734 -21.594 -8.109 1 94.62 52 PRO B C 1
ATOM 3067 O O . PRO B 1 52 ? 28.828 -22.125 -8.742 1 94.62 52 PRO B O 1
ATOM 3070 N N . ALA B 1 53 ? 30.406 -20.641 -8.547 1 94.94 53 ALA B N 1
ATOM 3071 C CA . ALA B 1 53 ? 30.203 -20.047 -9.867 1 94.94 53 ALA B CA 1
ATOM 3072 C C . ALA B 1 53 ? 30.453 -21.062 -10.969 1 94.94 53 ALA B C 1
ATOM 3074 O O . ALA B 1 53 ? 30.016 -20.875 -12.109 1 94.94 53 ALA B O 1
ATOM 3075 N N . SER B 1 54 ? 31.172 -22.141 -10.688 1 94.31 54 SER B N 1
ATOM 3076 C CA . SER B 1 54 ? 31.438 -23.203 -11.664 1 94.31 54 SER B CA 1
ATOM 3077 C C . SER B 1 54 ? 30.203 -24.078 -11.883 1 94.31 54 SER B C 1
ATOM 3079 O O . SER B 1 54 ? 30.125 -24.797 -12.883 1 94.31 54 SER B O 1
ATOM 3081 N N . GLU B 1 55 ? 29.281 -23.969 -11.008 1 94.56 55 GLU B N 1
ATOM 3082 C CA . GLU B 1 55 ? 28.141 -24.891 -11.07 1 94.56 55 GLU B CA 1
ATOM 3083 C C . GLU B 1 55 ? 26.828 -24.125 -11.289 1 94.56 55 GLU B C 1
ATOM 3085 O O . GLU B 1 55 ? 25.875 -24.672 -11.828 1 94.56 55 GLU B O 1
ATOM 3090 N N . TYR B 1 56 ? 26.812 -22.859 -10.852 1 96.31 56 TYR B N 1
ATOM 3091 C CA . TYR B 1 56 ? 25.562 -22.109 -10.93 1 96.31 56 TYR B CA 1
ATOM 3092 C C . TYR B 1 56 ? 25.781 -20.734 -11.531 1 96.31 56 TYR B C 1
ATOM 3094 O O . TYR B 1 56 ? 26.844 -20.141 -11.359 1 96.31 56 TYR B O 1
ATOM 3102 N N . GLN B 1 57 ? 24.812 -20.25 -12.195 1 97.31 57 GLN B N 1
ATOM 3103 C CA . GLN B 1 57 ? 24.75 -18.906 -12.773 1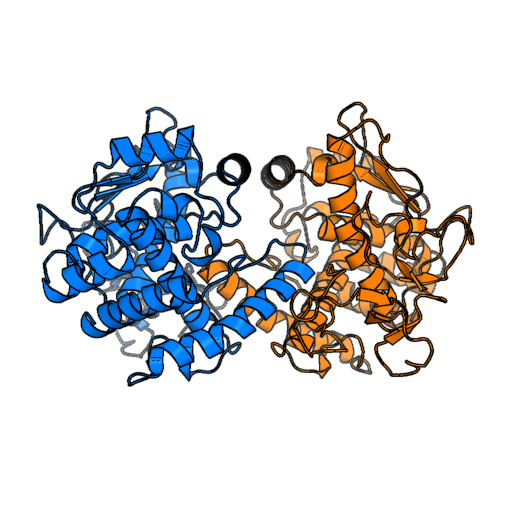 97.31 57 GLN B CA 1
ATOM 3104 C C . GLN B 1 57 ? 23.312 -18.391 -12.805 1 97.31 57 GLN B C 1
ATOM 3106 O O . GLN B 1 57 ? 22.391 -19.094 -12.43 1 97.31 57 GLN B O 1
ATOM 3111 N N . LEU B 1 58 ? 23.172 -17.125 -13.148 1 97.94 58 LEU B N 1
ATOM 3112 C CA . LEU B 1 58 ? 21.828 -16.547 -13.219 1 97.94 58 LEU B CA 1
ATOM 3113 C C . LEU B 1 58 ? 21.125 -16.953 -14.508 1 97.94 58 LEU B C 1
ATOM 3115 O O . LEU B 1 58 ? 21.781 -17.297 -15.5 1 97.94 58 LEU B O 1
ATOM 3119 N N . CYS B 1 59 ? 19.906 -16.938 -14.547 1 98.5 59 CYS B N 1
ATOM 3120 C CA . CYS B 1 59 ? 18.969 -17.281 -15.617 1 98.5 59 CYS B CA 1
ATOM 3121 C C . CYS B 1 59 ? 19.344 -16.547 -16.906 1 98.5 59 CYS B C 1
ATOM 3123 O O . CYS B 1 59 ? 19.828 -15.414 -16.859 1 98.5 59 CYS B O 1
ATOM 3125 N N . ALA B 1 60 ? 19.109 -17.172 -18.031 1 97.88 60 ALA B N 1
ATOM 3126 C CA . ALA B 1 60 ? 19.359 -16.578 -19.328 1 97.88 60 ALA B CA 1
ATOM 3127 C C . ALA B 1 60 ? 18.609 -15.25 -19.5 1 97.88 60 ALA B C 1
ATOM 3129 O O . ALA B 1 60 ? 19.016 -14.406 -20.297 1 97.88 60 ALA B O 1
ATOM 3130 N N . ASN B 1 61 ? 17.531 -15.07 -18.797 1 97.25 61 ASN B N 1
ATOM 3131 C CA . ASN B 1 61 ? 16.703 -13.859 -18.906 1 97.25 61 ASN B CA 1
ATOM 3132 C C . ASN B 1 61 ? 17.172 -12.789 -17.922 1 97.25 61 ASN B C 1
ATOM 3134 O O . ASN B 1 61 ? 16.406 -11.875 -17.594 1 97.25 61 ASN B O 1
ATOM 3138 N N . LEU B 1 62 ? 18.375 -12.898 -17.438 1 95.88 62 LEU B N 1
ATOM 3139 C CA . LEU B 1 62 ? 18.906 -11.945 -16.484 1 95.88 62 LEU B CA 1
ATOM 3140 C C . LEU B 1 62 ? 18.719 -10.516 -16.969 1 95.88 62 LEU B C 1
ATOM 3142 O O . LEU B 1 62 ? 18.344 -9.633 -16.188 1 95.88 62 LEU B O 1
ATOM 3146 N N . LEU B 1 63 ? 18.953 -10.242 -18.266 1 93.62 63 LEU B N 1
ATOM 3147 C CA . LEU B 1 63 ? 18.906 -8.875 -18.781 1 93.62 63 LEU B CA 1
ATOM 3148 C C . LEU B 1 63 ? 17.5 -8.555 -19.312 1 93.62 63 LEU B C 1
ATOM 3150 O O . LEU B 1 63 ? 16.922 -7.527 -18.953 1 93.62 63 LEU B O 1
ATOM 3154 N N . LEU B 1 64 ? 16.922 -9.477 -20.062 1 94.19 64 LEU B N 1
ATOM 3155 C CA . LEU B 1 64 ? 15.648 -9.227 -20.734 1 94.19 64 LEU B CA 1
ATOM 3156 C C . LEU B 1 64 ? 14.508 -9.141 -19.734 1 94.19 64 LEU B C 1
ATOM 3158 O O . LEU B 1 64 ? 13.609 -8.297 -19.875 1 94.19 64 LEU B O 1
ATOM 3162 N N . ALA B 1 65 ? 14.477 -10 -18.703 1 95.88 65 ALA B N 1
ATOM 3163 C CA . ALA B 1 65 ? 13.391 -10.07 -17.734 1 95.88 65 ALA B CA 1
ATOM 3164 C C . ALA B 1 65 ? 13.867 -9.695 -16.344 1 95.88 65 ALA B C 1
ATOM 3166 O O . ALA B 1 65 ? 13.141 -9.852 -15.359 1 95.88 65 ALA B O 1
ATOM 3167 N N . GLU B 1 66 ? 15.125 -9.273 -16.25 1 96.19 66 GLU B N 1
ATOM 3168 C CA . GLU B 1 66 ? 15.734 -8.93 -14.961 1 96.19 66 GLU B CA 1
ATOM 3169 C C . GLU B 1 66 ? 15.594 -10.078 -13.969 1 96.19 66 GLU B C 1
ATOM 3171 O O . GLU B 1 66 ? 15.203 -9.859 -12.812 1 96.19 66 GLU B O 1
ATOM 3176 N N . CYS B 1 67 ? 15.836 -11.258 -14.445 1 98.31 67 CYS B N 1
ATOM 3177 C CA . CYS B 1 67 ? 15.648 -12.453 -13.633 1 98.31 67 CYS B CA 1
ATOM 3178 C C . CYS B 1 67 ? 16.906 -12.789 -12.852 1 98.31 67 CYS B C 1
ATOM 3180 O O . CYS B 1 67 ? 17.984 -12.938 -13.43 1 98.31 67 CYS B O 1
ATOM 3182 N N . ASN B 1 68 ? 16.781 -12.938 -11.539 1 98.31 68 ASN B N 1
ATOM 3183 C CA . ASN B 1 68 ? 17.922 -13.234 -10.688 1 98.31 68 ASN B CA 1
ATOM 3184 C C . ASN B 1 68 ? 17.906 -14.68 -10.203 1 98.31 68 ASN B C 1
ATOM 3186 O O . ASN B 1 68 ? 18.547 -15.016 -9.211 1 98.31 68 ASN B O 1
ATOM 3190 N N . TRP B 1 69 ? 17.109 -15.539 -10.805 1 98.69 69 TRP B N 1
ATOM 3191 C CA . TRP B 1 69 ? 17.016 -16.922 -10.336 1 98.69 69 TRP B CA 1
ATOM 3192 C C . TRP B 1 69 ? 18.234 -17.734 -10.789 1 98.69 69 TRP B C 1
ATOM 3194 O O . TRP B 1 69 ? 18.734 -17.531 -11.898 1 98.69 69 TRP B O 1
ATOM 3204 N N . LEU B 1 70 ? 18.656 -18.656 -9.992 1 98.19 70 LEU B N 1
ATOM 3205 C CA . LEU B 1 70 ? 19.828 -19.484 -10.258 1 98.19 70 LEU B CA 1
ATOM 3206 C C . LEU B 1 70 ? 19.469 -20.625 -11.211 1 98.19 70 LEU B C 1
ATOM 3208 O O . LEU B 1 70 ? 18.391 -21.219 -11.102 1 98.19 70 LEU B O 1
ATOM 3212 N N . VAL B 1 71 ? 20.391 -20.938 -12.109 1 98.38 71 VAL B N 1
ATOM 3213 C CA . VAL B 1 71 ? 20.344 -22.125 -12.961 1 98.38 71 VAL B CA 1
ATOM 3214 C C . VAL B 1 71 ? 21.719 -22.781 -13.016 1 98.38 71 VAL B C 1
ATOM 3216 O O . VAL B 1 71 ? 22.734 -22.125 -12.789 1 98.38 71 VAL B O 1
ATOM 3219 N N . PRO B 1 72 ? 21.75 -24.078 -13.266 1 97.56 72 PRO B N 1
ATOM 3220 C CA . PRO B 1 72 ? 23.062 -24.703 -13.477 1 97.56 72 PRO B CA 1
ATOM 3221 C C . PRO B 1 72 ? 23.812 -24.109 -14.672 1 97.56 72 PRO B C 1
ATOM 3223 O O . PRO B 1 72 ? 23.203 -23.719 -15.664 1 97.56 72 PRO B O 1
ATOM 3226 N N . VAL B 1 73 ? 25.109 -24.094 -14.508 1 97.12 73 VAL B N 1
ATOM 3227 C CA . VAL B 1 73 ? 25.938 -23.641 -15.625 1 97.12 73 VAL B CA 1
ATOM 3228 C C . VAL B 1 73 ? 25.719 -24.531 -16.844 1 97.12 73 VAL B C 1
ATOM 3230 O O . VAL B 1 73 ? 25.766 -25.766 -16.719 1 97.12 73 VAL B O 1
ATOM 3233 N N . ASN B 1 74 ? 25.422 -23.875 -17.891 1 96.44 74 ASN B N 1
ATOM 3234 C CA . ASN B 1 74 ? 25.188 -24.547 -19.172 1 96.44 74 ASN B CA 1
ATOM 3235 C C . ASN B 1 74 ? 25.484 -23.625 -20.344 1 96.44 74 ASN B C 1
ATOM 3237 O O . ASN B 1 74 ? 25.516 -22.406 -20.188 1 96.44 74 ASN B O 1
ATOM 3241 N N . GLU B 1 75 ? 25.859 -24.234 -21.562 1 94.75 75 GLU B N 1
ATOM 3242 C CA . GLU B 1 75 ? 26.016 -23.5 -22.812 1 94.75 75 GLU B CA 1
ATOM 3243 C C . GLU B 1 75 ? 25.125 -24.094 -23.906 1 94.75 75 GLU B C 1
ATOM 3245 O O . GLU B 1 75 ? 25.344 -25.203 -24.375 1 94.75 75 GLU B O 1
ATOM 3250 N N . PRO B 1 76 ? 24.094 -23.375 -24.312 1 95.88 76 PRO B N 1
ATOM 3251 C CA . PRO B 1 76 ? 23.766 -22 -23.922 1 95.88 76 PRO B CA 1
ATOM 3252 C C . PRO B 1 76 ? 23.141 -21.922 -22.531 1 95.88 76 PRO B C 1
ATOM 3254 O O . PRO B 1 76 ? 22.703 -22.938 -21.984 1 95.88 76 PRO B O 1
ATOM 3257 N N . ARG B 1 77 ? 23.125 -20.734 -22.016 1 95.38 77 ARG B N 1
ATOM 3258 C CA . ARG B 1 77 ? 22.578 -20.5 -20.672 1 95.38 77 ARG B CA 1
ATOM 3259 C C . ARG B 1 77 ? 21.109 -20.938 -20.594 1 95.38 77 ARG B C 1
ATOM 3261 O O . ARG B 1 77 ? 20.328 -20.672 -21.516 1 95.38 77 ARG B O 1
ATOM 3268 N N . LEU B 1 78 ? 20.75 -21.469 -19.469 1 97.5 78 LEU B N 1
ATOM 3269 C CA . LEU B 1 78 ? 19.406 -22.031 -19.312 1 97.5 78 LEU B CA 1
ATOM 3270 C C . LEU B 1 78 ? 18.438 -20.984 -18.766 1 97.5 78 LEU B C 1
ATOM 3272 O O . LEU B 1 78 ? 18.859 -20 -18.156 1 97.5 78 LEU B O 1
ATOM 3276 N N . LEU B 1 79 ? 17.172 -21.172 -19.094 1 98 79 LEU B N 1
ATOM 3277 C CA . LEU B 1 79 ? 16.094 -20.438 -18.422 1 98 79 LEU B CA 1
ATOM 3278 C C . LEU B 1 79 ? 15.742 -21.094 -17.094 1 98 79 LEU B C 1
ATOM 3280 O O . LEU B 1 79 ? 15.828 -22.312 -16.938 1 98 79 LEU B O 1
ATOM 3284 N N . CYS B 1 80 ? 15.375 -20.25 -16.125 1 98.31 80 CYS B N 1
ATOM 3285 C CA . CYS B 1 80 ? 15.016 -20.766 -14.812 1 98.31 80 CYS B CA 1
ATOM 3286 C C . CYS B 1 80 ? 13.617 -21.391 -14.836 1 98.31 80 CYS B C 1
ATOM 3288 O O . CYS B 1 80 ? 12.93 -21.344 -15.852 1 98.31 80 CYS B O 1
ATOM 3290 N N . ALA B 1 81 ? 13.219 -21.922 -13.656 1 97.31 81 ALA B N 1
ATOM 3291 C CA . ALA B 1 81 ? 11.953 -22.656 -13.508 1 97.31 81 ALA B CA 1
ATOM 3292 C C . ALA B 1 81 ? 10.766 -21.75 -13.805 1 97.31 81 ALA B C 1
ATOM 3294 O O . ALA B 1 81 ? 9.688 -22.219 -14.18 1 97.31 81 ALA B O 1
ATOM 3295 N N . SER B 1 82 ? 10.867 -20.422 -13.609 1 98.25 82 SER B N 1
ATOM 3296 C CA . SER B 1 82 ? 9.789 -19.484 -13.922 1 98.25 82 SER B CA 1
ATOM 3297 C C . SER B 1 82 ? 9.82 -19.078 -15.391 1 98.25 82 SER B C 1
ATOM 3299 O O . SER B 1 82 ? 8.797 -19.156 -16.078 1 98.25 82 SER B O 1
ATOM 3301 N N . CYS B 1 83 ? 10.961 -18.734 -15.898 1 98.25 83 CYS B N 1
ATOM 3302 C CA . CYS B 1 83 ? 11.078 -18.156 -17.234 1 98.25 83 CYS B CA 1
ATOM 3303 C C . CYS B 1 83 ? 10.789 -19.188 -18.312 1 98.25 83 CYS B C 1
ATOM 3305 O O . CYS B 1 83 ? 10.297 -18.844 -19.391 1 98.25 83 CYS B O 1
ATOM 3307 N N . VAL B 1 84 ? 11.031 -20.453 -17.984 1 97.94 84 VAL B N 1
ATOM 3308 C CA . VAL B 1 84 ? 10.828 -21.5 -18.969 1 97.94 84 VAL B CA 1
ATOM 3309 C C . VAL B 1 84 ? 9.344 -21.641 -19.297 1 97.94 84 VAL B C 1
ATOM 3311 O O . VAL B 1 84 ? 8.977 -22.125 -20.375 1 97.94 84 VAL B O 1
ATOM 3314 N N . LEU B 1 85 ? 8.523 -21.125 -18.438 1 98.31 85 LEU B N 1
ATOM 3315 C CA . LEU B 1 85 ? 7.078 -21.266 -18.609 1 98.31 85 LEU B CA 1
ATOM 3316 C C . LEU B 1 85 ? 6.547 -20.219 -19.578 1 98.31 85 LEU B C 1
ATOM 3318 O O . LEU B 1 85 ? 5.41 -20.312 -20.047 1 98.31 85 LEU B O 1
ATOM 3322 N N . THR B 1 86 ? 7.293 -19.188 -19.859 1 97.94 86 THR B N 1
ATOM 3323 C CA . THR B 1 86 ? 6.891 -18.203 -20.844 1 97.94 86 THR B CA 1
ATOM 3324 C C . THR B 1 86 ? 7.234 -18.688 -22.25 1 97.94 86 THR B C 1
ATOM 3326 O O . THR B 1 86 ? 8.406 -18.734 -22.625 1 97.94 86 THR B O 1
ATOM 3329 N N . THR B 1 87 ? 6.234 -18.984 -23.016 1 96.44 87 THR B N 1
ATOM 3330 C CA . THR B 1 87 ? 6.461 -19.578 -24.312 1 96.44 87 THR B CA 1
ATOM 3331 C C . THR B 1 87 ? 6.414 -18.516 -25.422 1 96.44 87 THR B C 1
ATOM 3333 O O . THR B 1 87 ? 6.871 -18.75 -26.531 1 96.44 87 THR B O 1
ATOM 3336 N N . GLU B 1 88 ? 5.797 -17.438 -25.109 1 95.06 88 GLU B N 1
ATOM 3337 C CA . GLU B 1 88 ? 5.746 -16.328 -26.062 1 95.06 88 GLU B CA 1
ATOM 3338 C C . GLU B 1 88 ? 5.973 -14.984 -25.359 1 95.06 88 GLU B C 1
ATOM 3340 O O . GLU B 1 88 ? 5.402 -14.727 -24.297 1 95.06 88 GLU B O 1
ATOM 3345 N N . ARG B 1 89 ? 6.883 -14.195 -25.875 1 94.81 89 ARG B N 1
ATOM 3346 C CA . ARG B 1 89 ? 7.223 -12.867 -25.359 1 94.81 89 ARG B CA 1
ATOM 3347 C C . ARG B 1 89 ? 7.316 -11.852 -26.5 1 94.81 89 ARG B C 1
ATOM 3349 O O . ARG B 1 89 ? 7.273 -12.219 -27.672 1 94.81 89 ARG B O 1
ATOM 3356 N N . PRO B 1 90 ? 7.379 -10.547 -26.219 1 92.69 90 PRO B N 1
ATOM 3357 C CA . PRO B 1 90 ? 7.469 -9.539 -27.281 1 92.69 90 PRO B CA 1
ATOM 3358 C C . PRO B 1 90 ? 8.742 -9.68 -28.109 1 92.69 90 PRO B C 1
ATOM 3360 O O . PRO B 1 90 ? 9.734 -10.234 -27.641 1 92.69 90 PRO B O 1
ATOM 3363 N N . ASN B 1 91 ? 8.617 -9.125 -29.312 1 91.19 91 ASN B N 1
ATOM 3364 C CA . ASN B 1 91 ? 9.781 -9.062 -30.188 1 91.19 91 ASN B CA 1
ATOM 3365 C C . ASN B 1 91 ? 10.898 -8.219 -29.594 1 91.19 91 ASN B C 1
ATOM 3367 O O . ASN B 1 91 ? 10.641 -7.215 -28.922 1 91.19 91 ASN B O 1
ATOM 3371 N N . ASP B 1 92 ? 12.133 -8.602 -29.922 1 91.12 92 ASP B N 1
ATOM 3372 C CA . ASP B 1 92 ? 13.297 -7.922 -29.359 1 91.12 92 ASP B CA 1
ATOM 3373 C C . ASP B 1 92 ? 13.359 -6.465 -29.812 1 91.12 92 ASP B C 1
ATOM 3375 O O . ASP B 1 92 ? 14.023 -5.637 -29.188 1 91.12 92 ASP B O 1
ATOM 3379 N N . ALA B 1 93 ? 12.68 -6.117 -30.891 1 91.25 93 ALA B N 1
ATOM 3380 C CA . ALA B 1 93 ? 12.703 -4.754 -31.422 1 91.25 93 ALA B CA 1
ATOM 3381 C C . ALA B 1 93 ? 11.672 -3.873 -30.719 1 91.25 93 ALA B C 1
ATOM 3383 O O . ALA B 1 93 ? 11.688 -2.648 -30.875 1 91.25 93 ALA B O 1
ATOM 3384 N N . ASP B 1 94 ? 10.836 -4.496 -29.938 1 90.81 94 ASP B N 1
ATOM 3385 C CA . ASP B 1 94 ? 9.789 -3.766 -29.234 1 90.81 94 ASP B CA 1
ATOM 3386 C C . ASP B 1 94 ? 10.266 -3.32 -27.859 1 90.81 94 ASP B C 1
ATOM 3388 O O . ASP B 1 94 ? 9.945 -3.949 -26.844 1 90.81 94 ASP B O 1
ATOM 3392 N N . SER B 1 95 ? 10.859 -2.162 -27.766 1 89.25 95 SER B N 1
ATOM 3393 C CA . SER B 1 95 ? 11.484 -1.697 -26.531 1 89.25 95 SER B CA 1
ATOM 3394 C C . SER B 1 95 ? 10.445 -1.479 -25.438 1 89.25 95 SER B C 1
ATOM 3396 O O . SER B 1 95 ? 10.672 -1.829 -24.281 1 89.25 95 SER B O 1
ATOM 3398 N N . VAL B 1 96 ? 9.344 -0.923 -25.766 1 88 96 VAL B N 1
ATOM 3399 C CA . VAL B 1 96 ? 8.281 -0.681 -24.797 1 88 96 VAL B CA 1
ATOM 3400 C C . VAL B 1 96 ? 7.742 -2.012 -24.281 1 88 96 VAL B C 1
ATOM 3402 O O . VAL B 1 96 ? 7.59 -2.193 -23.062 1 88 96 VAL B O 1
ATOM 3405 N N . GLY B 1 97 ? 7.512 -2.9 -25.203 1 90.44 97 GLY B N 1
ATOM 3406 C CA . GLY B 1 97 ? 7.027 -4.219 -24.812 1 90.44 97 GLY B CA 1
ATOM 3407 C C . GLY B 1 97 ? 7.996 -4.973 -23.922 1 90.44 97 GLY B C 1
ATOM 3408 O O . GLY B 1 97 ? 7.574 -5.684 -23 1 90.44 97 GLY B O 1
ATOM 3409 N N . LEU B 1 98 ? 9.227 -4.781 -24.188 1 92.88 98 LEU B N 1
ATOM 3410 C CA . LEU B 1 98 ? 10.227 -5.512 -23.406 1 92.88 98 LEU B CA 1
ATOM 3411 C C . LEU B 1 98 ? 10.312 -4.973 -21.984 1 92.88 98 LEU B C 1
ATOM 3413 O O . LEU B 1 98 ? 10.562 -5.73 -21.047 1 92.88 98 LEU B O 1
ATOM 3417 N N . ALA B 1 99 ? 10.133 -3.707 -21.859 1 92.5 99 ALA B N 1
ATOM 3418 C CA . ALA B 1 99 ? 10.102 -3.146 -20.516 1 92.5 99 ALA B CA 1
ATOM 3419 C C . ALA B 1 99 ? 8.906 -3.688 -19.719 1 92.5 99 ALA B C 1
ATOM 3421 O O . ALA B 1 99 ? 9.039 -4.035 -18.547 1 92.5 99 ALA B O 1
ATOM 3422 N N . GLU B 1 100 ? 7.832 -3.707 -20.359 1 93.75 100 GLU B N 1
ATOM 3423 C CA . GLU B 1 100 ? 6.633 -4.246 -19.734 1 93.75 100 GLU B CA 1
ATOM 3424 C C . GLU B 1 100 ? 6.766 -5.746 -19.469 1 93.75 100 GLU B C 1
ATOM 3426 O O . GLU B 1 100 ? 6.246 -6.266 -18.484 1 93.75 100 GLU B O 1
ATOM 3431 N N . PHE B 1 101 ? 7.453 -6.41 -20.391 1 96.06 101 PHE B N 1
ATOM 3432 C CA . PHE B 1 101 ? 7.742 -7.832 -20.25 1 96.06 101 PHE B CA 1
ATOM 3433 C C . PHE B 1 101 ? 8.531 -8.094 -18.969 1 96.06 101 PHE B C 1
ATOM 3435 O O . PHE B 1 101 ? 8.211 -9.016 -18.219 1 96.06 101 PHE B O 1
ATOM 3442 N N . ALA B 1 102 ? 9.492 -7.281 -18.672 1 96.5 102 ALA B N 1
ATOM 3443 C CA . ALA B 1 102 ? 10.305 -7.426 -17.469 1 96.5 102 ALA B CA 1
ATOM 3444 C C . ALA B 1 102 ? 9.453 -7.281 -16.219 1 96.5 102 ALA B C 1
ATOM 3446 O O . ALA B 1 102 ? 9.609 -8.047 -15.258 1 96.5 102 ALA B O 1
ATOM 3447 N N . ARG B 1 103 ? 8.562 -6.344 -16.219 1 95.5 103 ARG B N 1
ATOM 3448 C CA . ARG B 1 103 ? 7.676 -6.129 -15.078 1 95.5 103 ARG B CA 1
ATOM 3449 C C . ARG B 1 103 ? 6.742 -7.32 -14.883 1 95.5 103 ARG B C 1
ATOM 3451 O O . ARG B 1 103 ? 6.512 -7.754 -13.75 1 95.5 103 ARG B O 1
ATOM 3458 N N . ALA B 1 104 ? 6.223 -7.785 -15.922 1 96.94 104 ALA B N 1
ATOM 3459 C CA . ALA B 1 104 ? 5.324 -8.93 -15.852 1 96.94 104 ALA B CA 1
ATOM 3460 C C . ALA B 1 104 ? 6.051 -10.172 -15.344 1 96.94 104 ALA B C 1
ATOM 3462 O O . ALA B 1 104 ? 5.52 -10.914 -14.516 1 96.94 104 ALA B O 1
ATOM 3463 N N . GLU B 1 105 ? 7.25 -10.367 -15.844 1 97.94 105 GLU B N 1
ATOM 3464 C CA . GLU B 1 105 ? 8.031 -11.523 -15.414 1 97.94 105 GLU B CA 1
ATOM 3465 C C . GLU B 1 105 ? 8.383 -11.438 -13.938 1 97.94 105 GLU B C 1
ATOM 3467 O O . GLU B 1 105 ? 8.453 -12.453 -13.242 1 97.94 105 GLU B O 1
ATOM 3472 N N . ALA B 1 106 ? 8.641 -10.266 -13.484 1 97.06 106 ALA B N 1
ATOM 3473 C CA . ALA B 1 106 ? 8.906 -10.078 -12.062 1 97.06 106 ALA B CA 1
ATOM 3474 C C . ALA B 1 106 ? 7.707 -10.508 -11.219 1 97.06 106 ALA B C 1
ATOM 3476 O O . ALA B 1 106 ? 7.855 -11.211 -10.219 1 97.06 106 ALA B O 1
ATOM 3477 N N . ALA B 1 107 ? 6.531 -10.055 -11.594 1 97.62 107 ALA B N 1
ATOM 3478 C CA . ALA B 1 107 ? 5.309 -10.453 -10.906 1 97.62 107 ALA B CA 1
ATOM 3479 C C . ALA B 1 107 ? 5.09 -11.961 -11 1 97.62 107 ALA B C 1
ATOM 3481 O O . ALA B 1 107 ? 4.688 -12.602 -10.023 1 97.62 107 ALA B O 1
ATOM 3482 N N . LYS B 1 108 ? 5.324 -12.484 -12.164 1 98.12 108 LYS B N 1
ATOM 3483 C CA . LYS B 1 108 ? 5.152 -13.922 -12.375 1 98.12 108 LYS B CA 1
ATOM 3484 C C . LYS B 1 108 ? 6.09 -14.719 -11.469 1 98.12 108 LYS B C 1
ATOM 3486 O O . LYS B 1 108 ? 5.707 -15.766 -10.938 1 98.12 108 LYS B O 1
ATOM 3491 N N . ARG B 1 109 ? 7.363 -14.297 -11.289 1 97.94 109 ARG B N 1
ATOM 3492 C CA . ARG B 1 109 ? 8.305 -15 -10.422 1 97.94 109 ARG B CA 1
ATOM 3493 C C . ARG B 1 109 ? 7.789 -15.055 -8.984 1 97.94 109 ARG B C 1
ATOM 3495 O O . ARG B 1 109 ? 7.977 -16.062 -8.289 1 97.94 109 ARG B O 1
ATOM 3502 N N . ARG B 1 110 ? 7.148 -14 -8.562 1 97.44 110 ARG B N 1
ATOM 3503 C CA . ARG B 1 110 ? 6.555 -14.023 -7.23 1 97.44 110 ARG B CA 1
ATOM 3504 C C . ARG B 1 110 ? 5.453 -15.07 -7.141 1 97.44 110 ARG B C 1
ATOM 3506 O O . ARG B 1 110 ? 5.34 -15.773 -6.137 1 97.44 110 ARG B O 1
ATOM 3513 N N . LEU B 1 111 ? 4.625 -15.117 -8.148 1 98.44 111 LEU B N 1
ATOM 3514 C CA . LEU B 1 111 ? 3.584 -16.141 -8.188 1 98.44 111 LEU B CA 1
ATOM 3515 C C . LEU B 1 111 ? 4.191 -17.531 -8.125 1 98.44 111 LEU B C 1
ATOM 3517 O O . LEU B 1 111 ? 3.781 -18.359 -7.297 1 98.44 111 LEU B O 1
ATOM 3521 N N . ILE B 1 112 ? 5.184 -17.797 -8.984 1 98.31 112 ILE B N 1
ATOM 3522 C CA . ILE B 1 112 ? 5.77 -19.125 -9.094 1 98.31 112 ILE B CA 1
ATOM 3523 C C . ILE B 1 112 ? 6.418 -19.516 -7.766 1 98.31 112 ILE B C 1
ATOM 3525 O O . ILE B 1 112 ? 6.297 -20.656 -7.316 1 98.31 112 ILE B O 1
ATOM 3529 N N . ALA B 1 113 ? 7.113 -18.562 -7.145 1 97.31 113 ALA B N 1
ATOM 3530 C CA . ALA B 1 113 ? 7.703 -18.828 -5.832 1 97.31 113 ALA B CA 1
ATOM 3531 C C . ALA B 1 113 ? 6.629 -19.203 -4.812 1 97.31 113 ALA B C 1
ATOM 3533 O O . ALA B 1 113 ? 6.816 -20.125 -4.02 1 97.31 113 ALA B O 1
ATOM 3534 N N . GLU B 1 114 ? 5.527 -18.516 -4.82 1 96.94 114 GLU B N 1
ATOM 3535 C CA . GLU B 1 114 ? 4.422 -18.797 -3.914 1 96.94 114 GLU B CA 1
ATOM 3536 C C . GLU B 1 114 ? 3.848 -20.188 -4.164 1 96.94 114 GLU B C 1
ATOM 3538 O O . GLU B 1 114 ? 3.607 -20.953 -3.221 1 96.94 114 GLU B O 1
ATOM 3543 N N . LEU B 1 115 ? 3.6 -20.516 -5.441 1 97.69 115 LEU B N 1
ATOM 3544 C CA . LEU B 1 115 ? 3.057 -21.828 -5.793 1 97.69 115 LEU B CA 1
ATOM 3545 C C . LEU B 1 115 ? 3.992 -22.938 -5.34 1 97.69 115 LEU B C 1
ATOM 3547 O O . LEU B 1 115 ? 3.539 -23.969 -4.836 1 97.69 115 LEU B O 1
ATOM 3551 N N . HIS B 1 116 ? 5.25 -22.688 -5.543 1 96.44 116 HIS B N 1
ATOM 3552 C CA . HIS B 1 116 ? 6.246 -23.656 -5.105 1 96.44 116 HIS B CA 1
ATOM 3553 C C . HIS B 1 116 ? 6.188 -23.875 -3.596 1 96.44 116 HIS B C 1
ATOM 3555 O O . HIS B 1 116 ? 6.242 -25 -3.119 1 96.44 116 HIS B O 1
ATOM 3561 N N . GLU B 1 117 ? 6.102 -22.812 -2.891 1 94 117 GLU B N 1
ATOM 3562 C CA . GLU B 1 117 ? 6.047 -22.906 -1.434 1 94 117 GLU B CA 1
ATOM 3563 C C . GLU B 1 117 ? 4.801 -23.656 -0.97 1 94 117 GLU B C 1
ATOM 3565 O O . GLU B 1 117 ? 4.832 -24.344 0.044 1 94 117 GLU B O 1
ATOM 3570 N N . LEU B 1 118 ? 3.75 -23.469 -1.672 1 95.06 118 LEU B N 1
ATOM 3571 C CA . LEU B 1 118 ? 2.494 -24.125 -1.346 1 95.06 118 LEU B CA 1
ATOM 3572 C C . LEU B 1 118 ? 2.512 -25.578 -1.811 1 95.06 118 LEU B C 1
ATOM 3574 O O . LEU B 1 118 ? 1.554 -26.328 -1.579 1 95.06 118 LEU B O 1
ATOM 3578 N N . ARG B 1 119 ? 3.553 -26.031 -2.514 1 95.12 119 ARG B N 1
ATOM 3579 C CA . ARG B 1 119 ? 3.756 -27.375 -3.039 1 95.12 119 ARG B CA 1
ATOM 3580 C C . ARG B 1 119 ? 2.672 -27.75 -4.047 1 95.12 119 ARG B C 1
ATOM 3582 O O . ARG B 1 119 ? 2.23 -28.891 -4.105 1 95.12 119 ARG B O 1
ATOM 3589 N N . LEU B 1 120 ? 2.23 -26.656 -4.715 1 97.12 120 LEU B N 1
ATOM 3590 C CA . LEU B 1 120 ? 1.292 -26.906 -5.805 1 97.12 120 LEU B CA 1
ATOM 3591 C C . LEU B 1 120 ? 2.021 -27.391 -7.051 1 97.12 120 LEU B C 1
ATOM 3593 O O . LEU B 1 120 ? 3.117 -26.922 -7.363 1 97.12 120 LEU B O 1
ATOM 3597 N N . PRO B 1 121 ? 1.448 -28.359 -7.723 1 96.44 121 PRO B N 1
ATOM 3598 C CA . PRO B 1 121 ? 2.125 -28.859 -8.922 1 96.44 121 PRO B CA 1
ATOM 3599 C C . PRO B 1 121 ? 2.256 -27.781 -10.008 1 96.44 121 PRO B C 1
ATOM 3601 O O . PRO B 1 121 ? 1.273 -27.125 -10.352 1 96.44 121 PRO B O 1
ATOM 3604 N N . ILE B 1 122 ? 3.402 -27.578 -10.477 1 97.38 122 ILE B N 1
ATOM 3605 C CA . ILE B 1 122 ? 3.689 -26.734 -11.633 1 97.38 122 ILE B CA 1
ATOM 3606 C C . ILE B 1 122 ? 4.188 -27.609 -12.781 1 97.38 122 ILE B C 1
ATOM 3608 O O . ILE B 1 122 ? 5.375 -27.938 -12.852 1 97.38 122 ILE B O 1
ATOM 3612 N N . VAL B 1 123 ? 3.318 -27.969 -13.648 1 96.88 123 VAL B N 1
ATOM 3613 C CA . VAL B 1 123 ? 3.617 -28.859 -14.766 1 96.88 123 VAL B CA 1
ATOM 3614 C C . VAL B 1 123 ? 3.645 -28.078 -16.078 1 96.88 123 VAL B C 1
ATOM 3616 O O . VAL B 1 123 ? 2.619 -27.547 -16.5 1 96.88 123 VAL B O 1
ATOM 3619 N N . GLY B 1 124 ? 4.773 -28.016 -16.641 1 95.75 124 GLY B N 1
ATOM 3620 C CA . GLY B 1 124 ? 4.91 -27.281 -17.891 1 95.75 124 GLY B CA 1
ATOM 3621 C C . GLY B 1 124 ? 4.434 -28.062 -19.094 1 95.75 124 GLY B C 1
ATOM 3622 O O . GLY B 1 124 ? 4.047 -29.234 -18.969 1 95.75 124 GLY B O 1
ATOM 3623 N N . ARG B 1 125 ? 4.5 -27.422 -20.234 1 94.88 125 ARG B N 1
ATOM 3624 C CA . ARG B 1 125 ? 4.016 -28.031 -21.469 1 94.88 125 ARG B CA 1
ATOM 3625 C C . ARG B 1 125 ? 4.992 -29.094 -21.969 1 94.88 125 ARG B C 1
ATOM 3627 O O . ARG B 1 125 ? 4.625 -29.953 -22.766 1 94.88 125 ARG B O 1
ATOM 3634 N N . ASP B 1 126 ? 6.176 -29.016 -21.516 1 93.06 126 ASP B N 1
ATOM 3635 C CA . ASP B 1 126 ? 7.16 -30.047 -21.844 1 93.06 126 ASP B CA 1
ATOM 3636 C C . ASP B 1 126 ? 6.738 -31.391 -21.281 1 93.06 126 ASP B C 1
ATOM 3638 O O . ASP B 1 126 ? 6.988 -32.438 -21.891 1 93.06 126 ASP B O 1
ATOM 3642 N N . GLN B 1 127 ? 6.125 -31.391 -20.172 1 94.62 127 GLN B N 1
ATOM 3643 C CA . GLN B 1 127 ? 5.672 -32.594 -19.516 1 94.62 127 GLN B CA 1
ATOM 3644 C C . GLN B 1 127 ? 4.246 -32.969 -19.922 1 94.62 127 GLN B C 1
ATOM 3646 O O . GLN B 1 127 ? 3.902 -34.125 -20.047 1 94.62 127 GLN B O 1
ATOM 3651 N N . ASP B 1 128 ? 3.453 -31.984 -20.078 1 95.5 128 ASP B N 1
ATOM 3652 C CA . ASP B 1 128 ? 2.066 -32.156 -20.5 1 95.5 128 ASP B CA 1
ATOM 3653 C C . ASP B 1 128 ? 1.734 -31.203 -21.656 1 95.5 128 ASP B C 1
ATOM 3655 O O . ASP B 1 128 ? 1.21 -30.109 -21.438 1 95.5 128 ASP B O 1
ATOM 3659 N N . PRO B 1 129 ? 1.913 -31.641 -22.828 1 94.06 129 PRO B N 1
ATOM 3660 C CA . PRO B 1 129 ? 1.775 -30.781 -24 1 94.06 129 PRO B CA 1
ATOM 3661 C C . PRO B 1 129 ? 0.353 -30.266 -24.188 1 94.06 129 PRO B C 1
ATOM 3663 O O . PRO B 1 129 ? 0.154 -29.203 -24.797 1 94.06 129 PRO B O 1
ATOM 3666 N N . ASP B 1 130 ? -0.603 -30.953 -23.688 1 92.25 130 ASP B N 1
ATOM 3667 C CA . ASP B 1 130 ? -1.995 -30.609 -23.953 1 92.25 130 ASP B CA 1
ATOM 3668 C C . ASP B 1 130 ? -2.518 -29.625 -22.906 1 92.25 130 ASP B C 1
ATOM 3670 O O . ASP B 1 130 ? -3.264 -28.688 -23.234 1 92.25 130 ASP B O 1
ATOM 3674 N N . TYR B 1 131 ? -2.068 -29.812 -21.578 1 92.81 131 TYR B N 1
ATOM 3675 C CA . TYR B 1 131 ? -2.705 -29.016 -20.531 1 92.81 131 TYR B CA 1
ATOM 3676 C C . TYR B 1 131 ? -1.664 -28.406 -19.594 1 92.81 131 TYR B C 1
ATOM 3678 O O . TYR B 1 131 ? -2.012 -27.797 -18.594 1 92.81 131 TYR B O 1
ATOM 3686 N N . GLY B 1 132 ? -0.418 -28.594 -19.969 1 96.25 132 GLY B N 1
ATOM 3687 C CA . GLY B 1 132 ? 0.631 -28.016 -19.141 1 96.25 132 GLY B CA 1
ATOM 3688 C C . GLY B 1 132 ? 0.597 -26.5 -19.109 1 96.25 132 GLY B C 1
ATOM 3689 O O . GLY B 1 132 ? 0.061 -25.859 -20.016 1 96.25 132 GLY B O 1
ATOM 3690 N N . LEU B 1 133 ? 1.139 -25.922 -18.047 1 98.06 133 LEU B N 1
ATOM 3691 C CA . LEU B 1 133 ? 1.144 -24.484 -17.797 1 98.06 133 LEU B CA 1
ATOM 3692 C C . LEU B 1 133 ? 2.09 -23.766 -18.75 1 98.06 133 LEU B C 1
ATOM 3694 O O . LEU B 1 133 ? 3.227 -24.203 -18.953 1 98.06 133 LEU B O 1
ATOM 3698 N N . ALA B 1 134 ? 1.627 -22.766 -19.359 1 98.19 134 ALA B N 1
ATOM 3699 C CA . ALA B 1 134 ? 2.443 -21.875 -20.172 1 98.19 134 ALA B CA 1
ATOM 3700 C C . ALA B 1 134 ? 1.902 -20.438 -20.109 1 98.19 134 ALA B C 1
ATOM 3702 O O . ALA B 1 134 ? 0.705 -20.234 -19.906 1 98.19 134 ALA B O 1
ATOM 3703 N N . PHE B 1 135 ? 2.787 -19.484 -20.281 1 98.06 135 PHE B N 1
ATOM 3704 C CA . PHE B 1 135 ? 2.408 -18.078 -20.297 1 98.06 135 PHE B CA 1
ATOM 3705 C C . PHE B 1 135 ? 2.74 -17.438 -21.641 1 98.06 135 PHE B C 1
ATOM 3707 O O . PHE B 1 135 ? 3.82 -17.656 -22.188 1 98.06 135 PHE B O 1
ATOM 3714 N N . ARG B 1 136 ? 1.824 -16.734 -22.188 1 96.56 136 ARG B N 1
ATOM 3715 C CA . ARG B 1 136 ? 2.037 -15.836 -23.312 1 96.56 136 ARG B CA 1
ATOM 3716 C C . ARG B 1 136 ? 1.937 -14.383 -22.859 1 96.56 136 ARG B C 1
ATOM 3718 O O . ARG B 1 136 ? 0.855 -13.906 -22.5 1 96.56 136 ARG B O 1
ATOM 3725 N N . LEU B 1 137 ? 3.021 -13.75 -22.828 1 96.44 137 LEU B N 1
ATOM 3726 C CA . LEU B 1 137 ? 3.09 -12.352 -22.422 1 96.44 137 LEU B CA 1
ATOM 3727 C C . LEU B 1 137 ? 3.25 -11.445 -23.641 1 96.44 137 LEU B C 1
ATOM 3729 O O . LEU B 1 137 ? 4.359 -11.289 -24.156 1 96.44 137 LEU B O 1
ATOM 3733 N N . LEU B 1 138 ? 2.174 -10.797 -24 1 93.12 138 LEU B N 1
ATOM 3734 C CA . LEU B 1 138 ? 2.133 -10.172 -25.328 1 93.12 138 LEU B CA 1
ATOM 3735 C C . LEU B 1 138 ? 1.818 -8.68 -25.203 1 93.12 138 LEU B C 1
ATOM 3737 O O . LEU B 1 138 ? 1.134 -8.258 -24.266 1 93.12 138 LEU B O 1
ATOM 3741 N N . SER B 1 139 ? 2.348 -7.902 -26.109 1 89.25 139 SER B N 1
ATOM 3742 C CA . SER B 1 139 ? 2.109 -6.465 -26.156 1 89.25 139 SER B CA 1
ATOM 3743 C C . SER B 1 139 ? 0.986 -6.125 -27.141 1 89.25 139 SER B C 1
ATOM 3745 O O . SER B 1 139 ? 1.01 -6.559 -28.297 1 89.25 139 SER B O 1
ATOM 3747 N N . SER B 1 140 ? 0.084 -5.359 -26.688 1 81 140 SER B N 1
ATOM 3748 C CA . SER B 1 140 ? -1.023 -4.961 -27.547 1 81 140 SER B CA 1
ATOM 3749 C C . SER B 1 140 ? -0.702 -3.676 -28.312 1 81 140 SER B C 1
ATOM 3751 O O . SER B 1 140 ? -1.583 -3.076 -28.922 1 81 140 SER B O 1
ATOM 3753 N N . ALA B 1 141 ? 0.513 -3.273 -28.203 1 73.88 141 ALA B N 1
ATOM 3754 C CA . ALA B 1 141 ? 0.907 -2.055 -28.906 1 73.88 141 ALA B CA 1
ATOM 3755 C C . ALA B 1 141 ? 0.649 -2.178 -30.391 1 73.88 141 ALA B C 1
ATOM 3757 O O . ALA B 1 141 ? 0.283 -1.2 -31.047 1 73.88 141 ALA B O 1
ATOM 3758 N N . HIS B 1 142 ? 0.787 -3.424 -30.875 1 70.5 142 HIS B N 1
ATOM 3759 C CA . HIS B 1 142 ? 0.683 -3.527 -32.344 1 70.5 142 HIS B CA 1
ATOM 3760 C C . HIS B 1 142 ? -0.362 -4.562 -32.719 1 70.5 142 HIS B C 1
ATOM 3762 O O . HIS B 1 142 ? -0.647 -4.73 -33.906 1 70.5 142 HIS B O 1
ATOM 3768 N N . GLU B 1 143 ? -0.82 -5.242 -31.734 1 76.06 143 GLU B N 1
ATOM 3769 C CA . GLU B 1 143 ? -1.857 -6.227 -32.031 1 76.06 143 GLU B CA 1
ATOM 3770 C C . GLU B 1 143 ? -2.871 -6.316 -30.891 1 76.06 143 GLU B C 1
ATOM 3772 O O . GLU B 1 143 ? -2.604 -5.855 -29.781 1 76.06 143 GLU B O 1
ATOM 3777 N N . ASN B 1 144 ? -3.955 -6.828 -31.281 1 81.56 144 ASN B N 1
ATOM 3778 C CA . ASN B 1 144 ? -4.973 -7.039 -30.266 1 81.56 144 ASN B CA 1
ATOM 3779 C C . ASN B 1 144 ? -4.641 -8.242 -29.391 1 81.56 144 ASN B C 1
ATOM 3781 O O . ASN B 1 144 ? -4.312 -9.32 -29.891 1 81.56 144 ASN B O 1
ATOM 3785 N N . VAL B 1 145 ? -4.504 -8.039 -28.125 1 85.5 145 VAL B N 1
ATOM 3786 C CA . VAL B 1 145 ? -4.23 -9.109 -27.172 1 85.5 145 VAL B CA 1
ATOM 3787 C C . VAL B 1 145 ? -5.391 -9.234 -26.188 1 85.5 145 VAL B C 1
ATOM 3789 O O . VAL B 1 145 ? -5.816 -8.25 -25.594 1 85.5 145 VAL B O 1
ATOM 3792 N N . LEU B 1 146 ? -5.98 -10.375 -26.125 1 81.38 146 LEU B N 1
ATOM 3793 C CA . LEU B 1 146 ? -7.004 -10.672 -25.125 1 81.38 146 LEU B CA 1
ATOM 3794 C C . LEU B 1 146 ? -6.422 -11.484 -23.969 1 81.38 146 LEU B C 1
ATOM 3796 O O . LEU B 1 146 ? -5.973 -12.609 -24.156 1 81.38 146 LEU B O 1
ATOM 3800 N N . THR B 1 147 ? -6.414 -10.875 -22.859 1 85.94 147 THR B N 1
ATOM 3801 C CA . THR B 1 147 ? -5.977 -11.594 -21.672 1 85.94 147 THR B CA 1
ATOM 3802 C C . THR B 1 147 ? -6.945 -12.719 -21.328 1 85.94 147 THR B C 1
ATOM 3804 O O . THR B 1 147 ? -8.164 -12.547 -21.438 1 85.94 147 THR B O 1
ATOM 3807 N N . GLY B 1 148 ? -6.371 -13.875 -21 1 89.31 148 GLY B N 1
ATOM 3808 C CA . GLY B 1 148 ? -7.238 -15 -20.688 1 89.31 148 GLY B CA 1
ATOM 3809 C C . GLY B 1 148 ? -6.48 -16.297 -20.469 1 89.31 148 GLY B C 1
ATOM 3810 O O . GLY B 1 148 ? -5.305 -16.281 -20.094 1 89.31 148 GLY B O 1
ATOM 3811 N N . HIS B 1 149 ? -7.242 -17.359 -20.469 1 90.94 149 HIS B N 1
ATOM 3812 C CA . HIS B 1 149 ? -6.699 -18.688 -20.219 1 90.94 149 HIS B CA 1
ATOM 3813 C C . HIS B 1 149 ? -7.352 -19.719 -21.141 1 90.94 149 HIS B C 1
ATOM 3815 O O . HIS B 1 149 ? -8.539 -19.609 -21.469 1 90.94 149 HIS B O 1
ATOM 3821 N N . GLN B 1 150 ? -6.465 -20.609 -21.656 1 90.75 150 GLN B N 1
ATOM 3822 C CA . GLN B 1 150 ? -6.977 -21.703 -22.469 1 90.75 150 GLN B CA 1
ATOM 3823 C C . GLN B 1 150 ? -6.094 -22.938 -22.328 1 90.75 150 GLN B C 1
ATOM 3825 O O . GLN B 1 150 ? -4.91 -22.906 -22.688 1 90.75 150 GLN B O 1
ATOM 3830 N N . ASN B 1 151 ? -6.633 -24.047 -21.812 1 91.06 151 ASN B N 1
ATOM 3831 C CA . ASN B 1 151 ? -5.977 -25.344 -21.734 1 91.06 151 ASN B CA 1
ATOM 3832 C C . ASN B 1 151 ? -4.598 -25.234 -21.094 1 91.06 151 ASN B C 1
ATOM 3834 O O . ASN B 1 151 ? -3.621 -25.766 -21.609 1 91.06 151 ASN B O 1
ATOM 3838 N N . GLY B 1 152 ? -4.523 -24.453 -20.094 1 93.06 152 GLY B N 1
ATOM 3839 C CA . GLY B 1 152 ? -3.281 -24.344 -19.359 1 93.06 152 GLY B CA 1
ATOM 3840 C C . GLY B 1 152 ? -2.439 -23.156 -19.766 1 93.06 152 GLY B C 1
ATOM 3841 O O . GLY B 1 152 ? -1.511 -22.75 -19.062 1 93.06 152 GLY B O 1
ATOM 3842 N N . VAL B 1 153 ? -2.811 -22.547 -20.859 1 96.25 153 VAL B N 1
ATOM 3843 C CA . VAL B 1 153 ? -2.055 -21.391 -21.359 1 96.25 153 VAL B CA 1
ATOM 3844 C C . VAL B 1 153 ? -2.68 -20.109 -20.844 1 96.25 153 VAL B C 1
ATOM 3846 O O . VAL B 1 153 ? -3.871 -19.859 -21.047 1 96.25 153 VAL B O 1
ATOM 3849 N N . ILE B 1 154 ? -1.888 -19.328 -20.188 1 96.88 154 ILE B N 1
ATOM 3850 C CA . ILE B 1 154 ? -2.309 -18.016 -19.688 1 96.88 154 ILE B CA 1
ATOM 3851 C C . ILE B 1 154 ? -1.729 -16.906 -20.562 1 96.88 154 ILE B C 1
ATOM 3853 O O . ILE B 1 154 ? -0.513 -16.828 -20.75 1 96.88 154 ILE B O 1
ATOM 3857 N N . THR B 1 155 ? -2.568 -16.125 -21.125 1 95.31 155 THR B N 1
ATOM 3858 C CA . THR B 1 155 ? -2.158 -14.984 -21.938 1 95.31 155 THR B CA 1
ATOM 3859 C C . THR B 1 155 ? -2.396 -13.68 -21.188 1 95.31 155 THR B C 1
ATOM 3861 O O . THR B 1 155 ? -3.48 -13.453 -20.641 1 95.31 155 THR B O 1
ATOM 3864 N N . LEU B 1 156 ? -1.404 -12.852 -21.109 1 94.44 156 LEU B N 1
ATOM 3865 C CA . LEU B 1 156 ? -1.53 -11.547 -20.469 1 94.44 156 LEU B CA 1
ATOM 3866 C C . LEU B 1 156 ? -1.127 -10.43 -21.406 1 94.44 156 LEU B C 1
ATOM 3868 O O . LEU B 1 156 ? -0.131 -10.547 -22.125 1 94.44 156 LEU B O 1
ATOM 3872 N N . ASP B 1 157 ? -1.938 -9.422 -21.484 1 93.25 157 ASP B N 1
ATOM 3873 C CA . ASP B 1 157 ? -1.562 -8.195 -22.188 1 93.25 157 ASP B CA 1
ATOM 3874 C C . ASP B 1 157 ? -0.589 -7.367 -21.359 1 93.25 157 ASP B C 1
ATOM 3876 O O . ASP B 1 157 ? -0.931 -6.91 -20.266 1 93.25 157 ASP B O 1
ATOM 3880 N N . LEU B 1 158 ? 0.511 -7.062 -21.922 1 93.19 158 LEU B N 1
ATOM 3881 C CA . LEU B 1 158 ? 1.583 -6.379 -21.219 1 93.19 158 LEU B CA 1
ATOM 3882 C C . LEU B 1 158 ? 1.213 -4.922 -20.938 1 93.19 158 LEU B C 1
ATOM 3884 O O . LEU B 1 158 ? 1.85 -4.258 -20.125 1 93.19 158 LEU B O 1
ATOM 3888 N N . ALA B 1 159 ? 0.189 -4.426 -21.641 1 87.31 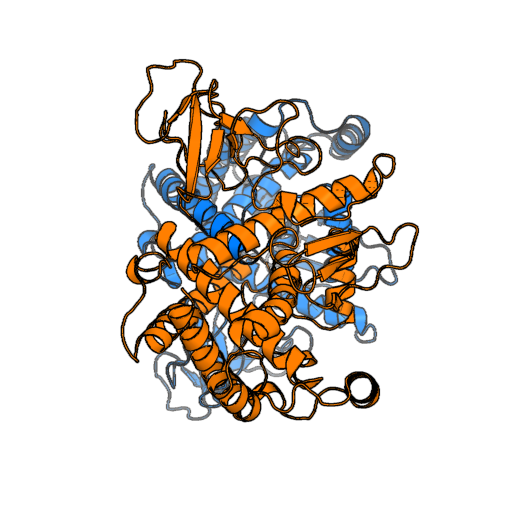159 ALA B N 1
ATOM 3889 C CA . ALA B 1 159 ? -0.277 -3.068 -21.375 1 87.31 159 ALA B CA 1
ATOM 3890 C C . ALA B 1 159 ? -0.662 -2.898 -19.906 1 87.31 159 ALA B C 1
ATOM 3892 O O . ALA B 1 159 ? -0.604 -1.792 -19.359 1 87.31 159 ALA B O 1
ATOM 3893 N N . GLU B 1 160 ? -1 -4 -19.25 1 85.12 160 GLU B N 1
ATOM 3894 C CA . GLU B 1 160 ? -1.331 -3.986 -17.828 1 85.12 160 GLU B CA 1
ATOM 3895 C C . GLU B 1 160 ? -0.122 -3.594 -16.984 1 85.12 160 GLU B C 1
ATOM 3897 O O . GLU B 1 160 ? -0.27 -3.195 -15.836 1 85.12 160 GLU B O 1
ATOM 3902 N N . GLY B 1 161 ? 1.019 -3.725 -17.578 1 86.38 161 GLY B N 1
ATOM 3903 C CA . GLY B 1 161 ? 2.232 -3.348 -16.875 1 86.38 161 GLY B CA 1
ATOM 3904 C C . GLY B 1 161 ? 2.451 -1.847 -16.812 1 86.38 161 GLY B C 1
ATOM 3905 O O . GLY B 1 161 ? 3.277 -1.362 -16.047 1 86.38 161 GLY B O 1
ATOM 3906 N N . ASP B 1 162 ? 1.716 -1.117 -17.609 1 88.75 162 ASP B N 1
ATOM 3907 C CA . ASP B 1 162 ? 1.764 0.342 -17.578 1 88.75 162 ASP B CA 1
ATOM 3908 C C . ASP B 1 162 ? 0.921 0.898 -16.438 1 88.75 162 ASP B C 1
ATOM 3910 O O . ASP B 1 162 ? -0.293 0.688 -16.391 1 88.75 162 ASP B O 1
ATOM 3914 N N . ASP B 1 163 ? 1.527 1.7 -15.648 1 89.62 163 ASP B N 1
ATOM 3915 C CA . ASP B 1 163 ? 0.877 2.168 -14.43 1 89.62 163 ASP B CA 1
ATOM 3916 C C . ASP B 1 163 ? -0.371 2.986 -14.75 1 89.62 163 ASP B C 1
ATOM 3918 O O . ASP B 1 163 ? -1.422 2.795 -14.133 1 89.62 163 ASP B O 1
ATOM 3922 N N . VAL B 1 164 ? -0.265 3.916 -15.633 1 90.81 164 VAL B N 1
ATOM 3923 C CA . VAL B 1 164 ? -1.373 4.805 -15.961 1 90.81 164 VAL B CA 1
ATOM 3924 C C . VAL B 1 164 ? -2.514 4 -16.578 1 90.81 164 VAL B C 1
ATOM 3926 O O . VAL B 1 164 ? -3.676 4.168 -16.203 1 90.81 164 VAL B O 1
ATOM 3929 N N . HIS B 1 165 ? -2.125 3.107 -17.469 1 89.44 165 HIS B N 1
ATOM 3930 C CA . HIS B 1 165 ? -3.129 2.264 -18.109 1 89.44 165 HIS B CA 1
ATOM 3931 C C . HIS B 1 165 ? -3.828 1.372 -17.094 1 89.44 165 HIS B C 1
ATOM 3933 O O . HIS B 1 165 ? -5.055 1.248 -17.109 1 89.44 165 HIS B O 1
ATOM 3939 N N . ARG B 1 166 ? -3.098 0.828 -16.297 1 89.19 166 ARG B N 1
ATOM 3940 C CA . ARG B 1 166 ? -3.65 -0.04 -15.266 1 89.19 166 ARG B CA 1
ATOM 3941 C C . ARG B 1 166 ? -4.625 0.722 -14.375 1 89.19 166 ARG B C 1
ATOM 3943 O O . ARG B 1 166 ? -5.711 0.23 -14.07 1 89.19 166 ARG B O 1
ATOM 3950 N N . GLU B 1 167 ? -4.227 1.911 -13.953 1 91.06 167 GLU B N 1
ATOM 3951 C CA . GLU B 1 167 ? -5.098 2.729 -13.117 1 91.06 167 GLU B CA 1
ATOM 3952 C C . GLU B 1 167 ? -6.363 3.135 -13.867 1 91.06 167 GLU B C 1
ATOM 3954 O O . GLU B 1 167 ? -7.449 3.18 -13.289 1 91.06 167 GLU B O 1
ATOM 3959 N N . GLN B 1 168 ? -6.223 3.408 -15.078 1 89.62 168 GLN B N 1
ATOM 3960 C CA . GLN B 1 168 ? -7.383 3.727 -15.906 1 89.62 168 GLN B CA 1
ATOM 3961 C C . GLN B 1 168 ? -8.375 2.564 -15.938 1 89.62 168 GLN B C 1
ATOM 3963 O O . GLN B 1 168 ? -9.578 2.764 -15.758 1 89.62 168 GLN B O 1
ATOM 3968 N N . LEU B 1 169 ? -7.82 1.378 -16.125 1 87.75 169 LEU B N 1
ATOM 3969 C CA . LEU B 1 169 ? -8.672 0.194 -16.156 1 87.75 169 LEU B CA 1
ATOM 3970 C C . LEU B 1 169 ? -9.312 -0.047 -14.789 1 87.75 169 LEU B C 1
ATOM 3972 O O . LEU B 1 169 ? -10.492 -0.394 -14.703 1 87.75 169 LEU B O 1
ATOM 3976 N N . ARG B 1 170 ? -8.547 0.13 -13.781 1 88.81 170 ARG B N 1
ATOM 3977 C CA . ARG B 1 170 ? -9.055 -0.056 -12.422 1 88.81 170 ARG B CA 1
ATOM 3978 C C . ARG B 1 170 ? -10.273 0.833 -12.164 1 88.81 170 ARG B C 1
ATOM 3980 O O . ARG B 1 170 ? -11.289 0.369 -11.648 1 88.81 170 ARG B O 1
ATOM 3987 N N . VAL B 1 171 ? -10.188 2.084 -12.547 1 87.38 171 VAL B N 1
ATOM 3988 C CA . VAL B 1 171 ? -11.258 3.049 -12.352 1 87.38 171 VAL B CA 1
ATOM 3989 C C . VAL B 1 171 ? -12.438 2.703 -13.258 1 87.38 171 VAL B C 1
ATOM 3991 O O . VAL B 1 171 ? -13.586 2.635 -12.805 1 87.38 171 VAL B O 1
ATOM 3994 N N . GLU B 1 172 ? -12.117 2.432 -14.516 1 84.69 172 GLU B N 1
ATOM 3995 C CA . GLU B 1 172 ? -13.156 2.141 -15.5 1 84.69 172 GLU B CA 1
ATOM 3996 C C . GLU B 1 172 ? -13.969 0.908 -15.102 1 84.69 172 GLU B C 1
ATOM 3998 O O . GLU B 1 172 ? -15.18 0.869 -15.289 1 84.69 172 GLU B O 1
ATOM 4003 N N . MET B 1 173 ? -13.289 -0.01 -14.484 1 83.5 173 MET B N 1
ATOM 4004 C CA . MET B 1 173 ? -13.938 -1.274 -14.148 1 83.5 173 MET B CA 1
ATOM 4005 C C . MET B 1 173 ? -14.43 -1.264 -12.703 1 83.5 173 MET B C 1
ATOM 4007 O O . MET B 1 173 ? -14.953 -2.266 -12.211 1 83.5 173 MET B O 1
ATOM 4011 N N . ASP B 1 174 ? -14.172 -0.203 -12.023 1 85.44 174 ASP B N 1
ATOM 4012 C CA . ASP B 1 174 ? -14.578 -0.025 -10.633 1 85.44 174 ASP B CA 1
ATOM 4013 C C . ASP B 1 174 ? -14.016 -1.141 -9.758 1 85.44 174 ASP B C 1
ATOM 4015 O O . ASP B 1 174 ? -14.766 -1.781 -9.008 1 85.44 174 ASP B O 1
ATOM 4019 N N . GLU B 1 175 ? -12.75 -1.385 -9.945 1 88.94 175 GLU B N 1
ATOM 4020 C CA . GLU B 1 175 ? -12.07 -2.412 -9.172 1 88.94 175 GLU B CA 1
ATOM 4021 C C . GLU B 1 175 ? -11.312 -1.801 -7.992 1 88.94 175 GLU B C 1
ATOM 4023 O O . GLU B 1 175 ? -10.562 -0.835 -8.164 1 88.94 175 GLU B O 1
ATOM 4028 N N . PRO B 1 176 ? -11.5 -2.373 -6.836 1 90.81 176 PRO B N 1
ATOM 4029 C CA . PRO B 1 176 ? -10.789 -1.818 -5.688 1 90.81 176 PRO B CA 1
ATOM 4030 C C . PRO B 1 176 ? -9.305 -2.191 -5.68 1 90.81 176 PRO B C 1
ATOM 4032 O O . PRO B 1 176 ? -8.516 -1.585 -4.949 1 90.81 176 PRO B O 1
ATOM 4035 N N . TYR B 1 177 ? -8.969 -3.146 -6.434 1 93.31 177 TYR B N 1
ATOM 4036 C CA . TYR B 1 177 ? -7.613 -3.689 -6.477 1 93.31 177 TYR B CA 1
ATOM 4037 C C . TYR B 1 177 ? -7.273 -4.199 -7.871 1 93.31 177 TYR B C 1
ATOM 4039 O O . TYR B 1 177 ? -7.992 -5.027 -8.43 1 93.31 177 TYR B O 1
ATOM 4047 N N . ARG B 1 178 ? -6.141 -3.68 -8.375 1 92.88 178 ARG B N 1
ATOM 4048 C CA . ARG B 1 178 ? -5.645 -4.168 -9.656 1 92.88 178 ARG B CA 1
ATOM 4049 C C . ARG B 1 178 ? -4.125 -4.086 -9.727 1 92.88 178 ARG B C 1
ATOM 4051 O O . ARG B 1 178 ? -3.553 -2.996 -9.641 1 92.88 178 ARG B O 1
ATOM 4058 N N . THR B 1 179 ? -3.455 -5.238 -9.773 1 95.94 179 THR B N 1
ATOM 4059 C CA . THR B 1 179 ? -2.012 -5.375 -9.93 1 95.94 179 THR B CA 1
ATOM 4060 C C . THR B 1 179 ? -1.676 -6.508 -10.891 1 95.94 179 THR B C 1
ATOM 4062 O O . THR B 1 179 ? -2.521 -7.359 -11.172 1 95.94 179 THR B O 1
ATOM 4065 N N . LEU B 1 180 ? -0.471 -6.516 -11.367 1 95.94 180 LEU B N 1
ATOM 4066 C CA . LEU B 1 180 ? -0.013 -7.605 -12.219 1 95.94 180 LEU B CA 1
ATOM 4067 C C . LEU B 1 180 ? -0.03 -8.93 -11.469 1 95.94 180 LEU B C 1
ATOM 4069 O O . LEU B 1 180 ? -0.518 -9.938 -11.984 1 95.94 180 LEU B O 1
ATOM 4073 N N . LEU B 1 181 ? 0.504 -8.922 -10.297 1 97.44 181 LEU B N 1
ATOM 4074 C CA . LEU B 1 181 ? 0.539 -10.133 -9.484 1 97.44 181 LEU B CA 1
ATOM 4075 C C . LEU B 1 181 ? -0.872 -10.648 -9.211 1 97.44 181 LEU B C 1
ATOM 4077 O O . LEU B 1 181 ? -1.129 -11.852 -9.305 1 97.44 181 LEU B O 1
ATOM 4081 N N . GLY B 1 182 ? -1.77 -9.711 -8.875 1 96.94 182 GLY B N 1
ATOM 4082 C CA . GLY B 1 182 ? -3.158 -10.086 -8.68 1 96.94 182 GLY B CA 1
ATOM 4083 C C . GLY B 1 182 ? -3.777 -10.734 -9.898 1 96.94 182 GLY B C 1
ATOM 4084 O O . GLY B 1 182 ? -4.535 -11.703 -9.781 1 96.94 182 GLY B O 1
ATOM 4085 N N . HIS B 1 183 ? -3.455 -10.195 -11.047 1 95.62 183 HIS B N 1
ATOM 4086 C CA . HIS B 1 183 ? -3.961 -10.766 -12.289 1 95.62 183 HIS B CA 1
ATOM 4087 C C . HIS B 1 183 ? -3.418 -12.172 -12.516 1 95.62 183 HIS B C 1
ATOM 4089 O O . HIS B 1 183 ? -4.16 -13.078 -12.906 1 95.62 183 HIS B O 1
ATOM 4095 N N . PHE B 1 184 ? -2.16 -12.344 -12.297 1 97.38 184 PHE B N 1
ATOM 4096 C CA . PHE B 1 184 ? -1.562 -13.664 -12.422 1 97.38 184 PHE B CA 1
ATOM 4097 C C . PHE B 1 184 ? -2.217 -14.656 -11.461 1 97.38 184 PHE B C 1
ATOM 4099 O O . PHE B 1 184 ? -2.467 -15.805 -11.828 1 97.38 184 PHE B O 1
ATOM 4106 N N . ARG B 1 185 ? -2.488 -14.172 -10.25 1 98.06 185 ARG B N 1
ATOM 4107 C CA . ARG B 1 185 ? -3.111 -15.039 -9.258 1 98.06 185 ARG B CA 1
ATOM 4108 C C . ARG B 1 185 ? -4.516 -15.445 -9.68 1 98.06 185 ARG B C 1
ATOM 4110 O O . ARG B 1 185 ? -4.953 -16.562 -9.422 1 98.06 185 ARG B O 1
ATOM 4117 N N . HIS B 1 186 ? -5.191 -14.539 -10.383 1 97.19 186 HIS B N 1
ATOM 4118 C CA . HIS B 1 186 ? -6.508 -14.859 -10.93 1 97.19 186 HIS B CA 1
ATOM 4119 C C . HIS B 1 186 ? -6.414 -15.898 -12.039 1 97.19 186 HIS B C 1
ATOM 4121 O O . HIS B 1 186 ? -7.094 -16.922 -11.992 1 97.19 186 HIS B O 1
ATOM 4127 N N . GLU B 1 187 ? -5.531 -15.648 -12.961 1 97.06 187 GLU B N 1
ATOM 4128 C CA . GLU B 1 187 ? -5.418 -16.516 -14.125 1 97.06 187 GLU B CA 1
ATOM 4129 C C . GLU B 1 187 ? -4.934 -17.906 -13.727 1 97.06 187 GLU B C 1
ATOM 4131 O O . GLU B 1 187 ? -5.34 -18.906 -14.32 1 97.06 187 GLU B O 1
ATOM 4136 N N . ILE B 1 188 ? -4.055 -17.984 -12.75 1 98 188 ILE B N 1
ATOM 4137 C CA . ILE B 1 188 ? -3.512 -19.281 -12.352 1 98 188 ILE B CA 1
ATOM 4138 C C . ILE B 1 188 ? -4.613 -20.141 -11.719 1 98 188 ILE B C 1
ATOM 4140 O O . ILE B 1 188 ? -4.516 -21.359 -11.688 1 98 188 ILE B O 1
ATOM 4144 N N . GLY B 1 189 ? -5.633 -19.422 -11.133 1 98.19 189 GLY B N 1
ATOM 4145 C CA . GLY B 1 189 ? -6.789 -20.141 -10.617 1 98.19 189 GLY B CA 1
ATOM 4146 C C . GLY B 1 189 ? -7.465 -21 -11.656 1 98.19 189 GLY B C 1
ATOM 4147 O O . GLY B 1 189 ? -7.867 -22.141 -11.367 1 98.19 189 GLY B O 1
ATOM 4148 N N . HIS B 1 190 ? -7.57 -20.516 -12.812 1 97.19 190 HIS B N 1
ATOM 4149 C CA . HIS B 1 190 ? -8.164 -21.281 -13.898 1 97.19 190 HIS B CA 1
ATOM 4150 C C . HIS B 1 190 ? -7.34 -22.531 -14.203 1 97.19 190 HIS B C 1
ATOM 4152 O O . HIS B 1 190 ? -7.895 -23.609 -14.438 1 97.19 190 HIS B O 1
ATOM 4158 N N . TYR B 1 191 ? -6.066 -22.438 -14.234 1 97.44 191 TYR B N 1
ATOM 4159 C CA . TYR B 1 191 ? -5.172 -23.578 -14.445 1 97.44 191 TYR B CA 1
ATOM 4160 C C . TYR B 1 191 ? -5.391 -24.641 -13.383 1 97.44 191 TYR B C 1
ATOM 4162 O O . TYR B 1 191 ? -5.477 -25.828 -13.703 1 97.44 191 TYR B O 1
ATOM 4170 N N . TYR B 1 192 ? -5.531 -24.234 -12.156 1 97.62 192 TYR B N 1
ATOM 4171 C CA . TYR B 1 192 ? -5.594 -25.203 -11.07 1 97.62 192 TYR B CA 1
ATOM 4172 C C . TYR B 1 192 ? -6.98 -25.828 -10.969 1 97.62 192 TYR B C 1
ATOM 4174 O O . TYR B 1 192 ? -7.16 -26.859 -10.32 1 97.62 192 TYR B O 1
ATOM 4182 N N . PHE B 1 193 ? -8.016 -25.172 -11.586 1 97 193 PHE B N 1
ATOM 4183 C CA . PHE B 1 193 ? -9.266 -25.906 -11.742 1 97 193 PHE B CA 1
ATOM 4184 C C . PHE B 1 193 ? -9.047 -27.172 -12.547 1 97 193 PHE B C 1
ATOM 4186 O O . PHE B 1 193 ? -9.5 -28.25 -12.156 1 97 193 PHE B O 1
ATOM 4193 N N . TYR B 1 194 ? -8.25 -27.062 -13.617 1 93.94 194 TYR B N 1
ATOM 4194 C CA . TYR B 1 194 ? -8.023 -28.188 -14.523 1 93.94 194 TYR B CA 1
ATOM 4195 C C . TYR B 1 194 ? -7.105 -29.219 -13.883 1 93.94 194 TYR B C 1
ATOM 4197 O O . TYR B 1 194 ? -7.215 -30.406 -14.164 1 93.94 194 TYR B O 1
ATOM 4205 N N . ARG B 1 195 ? -6.238 -28.734 -12.984 1 94.56 195 ARG B N 1
ATOM 4206 C CA . ARG B 1 195 ? -5.223 -29.609 -12.422 1 94.56 195 ARG B CA 1
ATOM 4207 C C . ARG B 1 195 ? -5.73 -30.281 -11.156 1 94.56 195 ARG B C 1
ATOM 4209 O O . ARG B 1 195 ? -5.43 -31.453 -10.906 1 94.56 195 ARG B O 1
ATOM 4216 N N . LEU B 1 196 ? -6.543 -29.547 -10.375 1 96.38 196 LEU B N 1
ATOM 4217 C CA . LEU B 1 196 ? -6.812 -30.016 -9.016 1 96.38 196 LEU B CA 1
ATOM 4218 C C . LEU B 1 196 ? -8.281 -30.375 -8.852 1 96.38 196 LEU B C 1
ATOM 4220 O O . LEU B 1 196 ? -8.648 -31.078 -7.906 1 96.38 196 LEU B O 1
ATOM 4224 N N . ILE B 1 197 ? -9.164 -29.906 -9.703 1 97.38 197 ILE B N 1
ATOM 4225 C CA . ILE B 1 197 ? -10.594 -30.078 -9.469 1 97.38 197 ILE B CA 1
ATOM 4226 C C . ILE B 1 197 ? -11.172 -31.031 -10.508 1 97.38 197 ILE B C 1
ATOM 4228 O O . ILE B 1 197 ? -11.648 -32.125 -10.172 1 97.38 197 ILE B O 1
ATOM 4232 N N . ALA B 1 198 ? -11.031 -30.766 -11.766 1 95.31 198 ALA B N 1
ATOM 4233 C CA . ALA B 1 198 ? -11.695 -31.438 -12.875 1 95.31 198 ALA B CA 1
ATOM 4234 C C . ALA B 1 198 ? -11.375 -32.938 -12.883 1 95.31 198 ALA B C 1
ATOM 4236 O O . ALA B 1 198 ? -12.25 -33.75 -13.133 1 95.31 198 ALA B O 1
ATOM 4237 N N . PRO B 1 199 ? -10.133 -33.312 -12.562 1 94.31 199 PRO B N 1
ATOM 4238 C CA . PRO B 1 199 ? -9.805 -34.75 -12.641 1 94.31 199 PRO B CA 1
ATOM 4239 C C . PRO B 1 199 ? -10.297 -35.531 -11.43 1 94.31 199 PRO B C 1
ATOM 4241 O O . PRO B 1 199 ? -10.211 -36.75 -11.414 1 94.31 199 PRO B O 1
ATOM 4244 N N . HIS B 1 200 ? -10.82 -34.906 -10.438 1 96.38 200 HIS B N 1
ATOM 4245 C CA . HIS B 1 200 ? -11.227 -35.562 -9.195 1 96.38 200 HIS B CA 1
ATOM 4246 C C . HIS B 1 200 ? -12.734 -35.438 -8.977 1 96.38 200 HIS B C 1
ATOM 4248 O O . HIS B 1 200 ? -13.211 -34.375 -8.547 1 96.38 200 HIS B O 1
ATOM 4254 N N . PRO B 1 201 ? -13.438 -36.469 -9.094 1 97.5 201 PRO B N 1
ATOM 4255 C CA . PRO B 1 201 ? -14.898 -36.406 -9.031 1 97.5 201 PRO B CA 1
ATOM 4256 C C . PRO B 1 201 ? -15.414 -35.844 -7.719 1 97.5 201 PRO B C 1
ATOM 4258 O O . PRO B 1 201 ? -16.391 -35.062 -7.719 1 97.5 201 PRO B O 1
ATOM 4261 N N . ASP B 1 202 ? -14.758 -36.156 -6.672 1 97.38 202 ASP B N 1
ATOM 4262 C CA . ASP B 1 202 ? -15.195 -35.625 -5.379 1 97.38 202 ASP B CA 1
ATOM 4263 C C . ASP B 1 202 ? -14.984 -34.125 -5.293 1 97.38 202 ASP B C 1
ATOM 4265 O O . ASP B 1 202 ? -15.836 -33.406 -4.77 1 97.38 202 ASP B O 1
ATOM 4269 N N . HIS B 1 203 ? -13.859 -33.656 -5.785 1 97.81 203 HIS B N 1
ATOM 4270 C CA . HIS B 1 203 ? -13.594 -32.25 -5.816 1 97.81 203 HIS B CA 1
ATOM 4271 C C . HIS B 1 203 ? -14.578 -31.516 -6.742 1 97.81 203 HIS B C 1
ATOM 4273 O O . HIS B 1 203 ? -15.062 -30.438 -6.418 1 97.81 203 HIS B O 1
ATOM 4279 N N . LEU B 1 204 ? -14.836 -32.125 -7.816 1 98.12 204 LEU B N 1
ATOM 4280 C CA . LEU B 1 204 ? -15.734 -31.531 -8.789 1 98.12 204 LEU B CA 1
ATOM 4281 C C . LEU B 1 204 ? -17.141 -31.391 -8.219 1 98.12 204 LEU B C 1
ATOM 4283 O O . LEU B 1 204 ? -17.812 -30.391 -8.438 1 98.12 204 LEU B O 1
ATOM 4287 N N . ARG B 1 205 ? -17.594 -32.406 -7.551 1 98.19 205 ARG B N 1
ATOM 4288 C CA . ARG B 1 205 ? -18.906 -32.344 -6.91 1 98.19 205 ARG B CA 1
ATOM 4289 C C . ARG B 1 205 ? -18.984 -31.203 -5.914 1 98.19 205 ARG B C 1
ATOM 4291 O O . ARG B 1 205 ? -19.953 -30.453 -5.91 1 98.19 205 ARG B O 1
ATOM 4298 N N . ARG B 1 206 ? -17.969 -31.125 -5.074 1 98.31 206 ARG B N 1
ATOM 4299 C CA . ARG B 1 206 ? -17.953 -30.062 -4.074 1 98.31 206 ARG B CA 1
ATOM 4300 C C . ARG B 1 206 ? -17.859 -28.703 -4.738 1 98.31 206 ARG B C 1
ATOM 4302 O O . ARG B 1 206 ? -18.469 -27.734 -4.281 1 98.31 206 ARG B O 1
ATOM 4309 N N . PHE B 1 207 ? -17.062 -28.609 -5.82 1 98.56 207 PHE B N 1
ATOM 4310 C CA . PHE B 1 207 ? -17 -27.375 -6.613 1 98.56 207 PHE B CA 1
ATOM 4311 C C . PHE B 1 207 ? -18.375 -26.984 -7.105 1 98.56 207 PHE B C 1
ATOM 4313 O O . PHE B 1 207 ? -18.781 -25.828 -6.965 1 98.56 207 PHE B O 1
ATOM 4320 N N . ASN B 1 208 ? -19.094 -27.953 -7.641 1 98.38 208 ASN B N 1
ATOM 4321 C CA . ASN B 1 208 ? -20.422 -27.688 -8.18 1 98.38 208 ASN B CA 1
ATOM 4322 C C . ASN B 1 208 ? -21.375 -27.188 -7.102 1 98.38 208 ASN B C 1
ATOM 4324 O O . ASN B 1 208 ? -22.219 -26.312 -7.355 1 98.38 208 ASN B O 1
ATOM 4328 N N . GLU B 1 209 ? -21.203 -27.656 -5.941 1 98.31 209 GLU B N 1
ATOM 4329 C CA . GLU B 1 209 ? -22.047 -27.25 -4.809 1 98.31 209 GLU B CA 1
ATOM 4330 C C . GLU B 1 209 ? -21.75 -25.812 -4.391 1 98.31 209 GLU B C 1
ATOM 4332 O O . GLU B 1 209 ? -22.672 -25.062 -4.055 1 98.31 209 GLU B O 1
ATOM 4337 N N . LEU B 1 210 ? -20.516 -25.438 -4.449 1 98.38 210 LEU B N 1
ATOM 4338 C CA . LEU B 1 210 ? -20.094 -24.172 -3.859 1 98.38 210 LEU B CA 1
ATOM 4339 C C . LEU B 1 210 ? -20.094 -23.062 -4.902 1 98.38 210 LEU B C 1
ATOM 4341 O O . LEU B 1 210 ? -20.438 -21.906 -4.598 1 98.38 210 LEU B O 1
ATOM 4345 N N . PHE B 1 211 ? -19.703 -23.391 -6.145 1 98.31 211 PHE B N 1
ATOM 4346 C CA . PHE B 1 211 ? -19.438 -22.359 -7.141 1 98.31 211 PHE B CA 1
ATOM 4347 C C . PHE B 1 211 ? -20.469 -22.406 -8.258 1 98.31 211 PHE B C 1
ATOM 4349 O O . PHE B 1 211 ? -20.719 -21.391 -8.922 1 98.31 211 PHE B O 1
ATOM 4356 N N . GLY B 1 212 ? -21 -23.562 -8.492 1 97.75 212 GLY B N 1
ATOM 4357 C CA . GLY B 1 212 ? -21.953 -23.734 -9.586 1 97.75 212 GLY B CA 1
ATOM 4358 C C . GLY B 1 212 ? -21.406 -24.531 -10.742 1 97.75 212 GLY B C 1
ATOM 4359 O O . GLY B 1 212 ? -20.5 -25.344 -10.562 1 97.75 212 GLY B O 1
ATOM 4360 N N . ASP B 1 213 ? -22.016 -24.438 -11.906 1 97.5 213 ASP B N 1
ATOM 4361 C CA . ASP B 1 213 ? -21.719 -25.281 -13.062 1 97.5 213 ASP B CA 1
ATOM 4362 C C . ASP B 1 213 ? -20.578 -24.688 -13.891 1 97.5 213 ASP B C 1
ATOM 4364 O O . ASP B 1 213 ? -20.766 -23.672 -14.57 1 97.5 213 ASP B O 1
ATOM 4368 N N . PRO B 1 214 ? -19.469 -25.359 -13.867 1 96 214 PRO B N 1
ATOM 4369 C CA . PRO B 1 214 ? -18.344 -24.828 -14.656 1 96 214 PRO B CA 1
ATOM 4370 C C . PRO B 1 214 ? -18.562 -24.969 -16.156 1 96 214 PRO B C 1
ATOM 4372 O O . PRO B 1 214 ? -17.859 -24.344 -16.953 1 96 214 PRO B O 1
ATOM 4375 N N . ASP B 1 215 ? -19.547 -25.781 -16.547 1 95.5 215 ASP B N 1
ATOM 4376 C CA . ASP B 1 215 ? -19.781 -26.062 -17.953 1 95.5 215 ASP B CA 1
ATOM 4377 C C . ASP B 1 215 ? -20.891 -25.172 -18.516 1 95.5 215 ASP B C 1
ATOM 4379 O O . ASP B 1 215 ? -21.266 -25.297 -19.688 1 95.5 215 ASP B O 1
ATOM 4383 N N . ALA B 1 216 ? -21.344 -24.297 -17.719 1 96.31 216 ALA B N 1
ATOM 4384 C CA . ALA B 1 216 ? -22.344 -23.344 -18.203 1 96.31 216 ALA B CA 1
ATOM 4385 C C . ALA B 1 216 ? -21.797 -22.516 -19.359 1 96.31 216 ALA B C 1
ATOM 4387 O O . ALA B 1 216 ? -20.578 -22.281 -19.453 1 96.31 216 ALA B O 1
ATOM 4388 N N . ASP B 1 217 ? -22.688 -22.078 -20.25 1 96.38 217 ASP B N 1
ATOM 4389 C CA . ASP B 1 217 ? -22.266 -21.297 -21.406 1 96.38 217 ASP B CA 1
ATOM 4390 C C . ASP B 1 217 ? -21.562 -20.016 -20.969 1 96.38 217 ASP B C 1
ATOM 4392 O O . ASP B 1 217 ? -22.203 -19.094 -20.453 1 96.38 217 ASP B O 1
ATOM 4396 N N . TYR B 1 218 ? -20.375 -19.969 -21.297 1 93.44 218 TYR B N 1
ATOM 4397 C CA . TYR B 1 218 ? -19.547 -18.859 -20.844 1 93.44 218 TYR B CA 1
ATOM 4398 C C . TYR B 1 218 ? -19.969 -17.547 -21.531 1 93.44 218 TYR B C 1
ATOM 4400 O O . TYR B 1 218 ? -20.062 -16.516 -20.875 1 93.44 218 TYR B O 1
ATOM 4408 N N . GLN B 1 219 ? -20.125 -17.609 -22.797 1 93.75 219 GLN B N 1
ATOM 4409 C CA . GLN B 1 219 ? -20.484 -16.422 -23.562 1 93.75 219 GLN B CA 1
ATOM 4410 C C . GLN B 1 219 ? -21.828 -15.859 -23.109 1 93.75 219 GLN B C 1
ATOM 4412 O O . GLN B 1 219 ? -21.984 -14.641 -22.984 1 93.75 219 GLN B O 1
ATOM 4417 N N . GLN B 1 220 ? -22.734 -16.719 -22.906 1 95.56 220 GLN B N 1
ATOM 4418 C CA . GLN B 1 220 ? -24.031 -16.266 -22.406 1 95.56 220 GLN B CA 1
ATOM 4419 C C . GLN B 1 220 ? -23.891 -15.602 -21.031 1 95.56 220 GLN B C 1
ATOM 4421 O O . GLN B 1 220 ? -24.531 -14.586 -20.766 1 95.56 220 GLN B O 1
ATOM 4426 N N . ALA B 1 221 ? -23.078 -16.188 -20.234 1 94.81 221 ALA B N 1
ATOM 4427 C CA . ALA B 1 221 ? -22.828 -15.625 -18.906 1 94.81 221 ALA B CA 1
ATOM 4428 C C . ALA B 1 221 ? -22.188 -14.242 -19 1 94.81 221 ALA B C 1
ATOM 4430 O O . ALA B 1 221 ? -22.547 -13.32 -18.266 1 94.81 221 ALA B O 1
ATOM 4431 N N . LEU B 1 222 ? -21.234 -14.125 -19.875 1 93.06 222 LEU B N 1
ATOM 4432 C CA . LEU B 1 222 ? -20.531 -12.867 -20.094 1 93.06 222 LEU B CA 1
ATOM 4433 C C . LEU B 1 222 ? -21.5 -11.789 -20.562 1 93.06 222 LEU B C 1
ATOM 4435 O O . LEU B 1 222 ? -21.484 -10.664 -20.062 1 93.06 222 LEU B O 1
ATOM 4439 N N . ASP B 1 223 ? -22.359 -12.117 -21.516 1 93.62 223 ASP B N 1
ATOM 4440 C CA . ASP B 1 223 ? -23.344 -11.188 -22.047 1 93.62 223 ASP B CA 1
ATOM 4441 C C . ASP B 1 223 ? -24.312 -10.727 -20.969 1 93.62 223 ASP B C 1
ATOM 4443 O O . ASP B 1 223 ? -24.625 -9.539 -20.875 1 93.62 223 ASP B O 1
ATOM 4447 N N . ARG B 1 224 ? -24.719 -11.617 -20.234 1 93.88 224 ARG B N 1
ATOM 4448 C CA . ARG B 1 224 ? -25.641 -11.289 -19.156 1 93.88 224 ARG B CA 1
ATOM 4449 C C . ARG B 1 224 ? -24.984 -10.336 -18.156 1 93.88 224 ARG B C 1
ATOM 4451 O O . ARG B 1 224 ? -25.609 -9.375 -17.703 1 93.88 224 ARG B O 1
ATOM 4458 N N . HIS B 1 225 ? -23.75 -10.617 -17.781 1 91 225 HIS B N 1
ATOM 4459 C CA . HIS B 1 225 ? -23.047 -9.805 -16.797 1 91 225 HIS B CA 1
ATOM 4460 C C . HIS B 1 225 ? -22.891 -8.367 -17.281 1 91 225 HIS B C 1
ATOM 4462 O O . HIS B 1 225 ? -23.047 -7.43 -16.484 1 91 225 HIS B O 1
ATOM 4468 N N . TYR B 1 226 ? -22.625 -8.164 -18.5 1 88.56 226 TYR B N 1
ATOM 4469 C CA . TYR B 1 226 ? -22.375 -6.816 -19 1 88.56 226 TYR B CA 1
ATOM 4470 C C . TYR B 1 226 ? -23.688 -6.094 -19.297 1 88.56 226 TYR B C 1
ATOM 4472 O O . TYR B 1 226 ? -23.75 -4.867 -19.234 1 88.56 226 TYR B O 1
ATOM 4480 N N . SER B 1 227 ? -24.75 -6.785 -19.594 1 92.75 227 SER B N 1
ATOM 4481 C CA . SER B 1 227 ? -26.047 -6.18 -19.891 1 92.75 227 SER B CA 1
ATOM 4482 C C . SER B 1 227 ? -26.828 -5.879 -18.609 1 92.75 227 SER B C 1
ATOM 4484 O O . SER B 1 227 ? -27.438 -4.812 -18.484 1 92.75 227 SER B O 1
ATOM 4486 N N . GLU B 1 228 ? -26.75 -6.816 -17.688 1 93.75 228 GLU B N 1
ATOM 4487 C CA . GLU B 1 228 ? -27.594 -6.707 -16.5 1 93.75 228 GLU B CA 1
ATOM 4488 C C . GLU B 1 228 ? -26.781 -6.297 -15.281 1 93.75 228 GLU B C 1
ATOM 4490 O O . GLU B 1 228 ? -27.344 -5.836 -14.281 1 93.75 228 GLU B O 1
ATOM 4495 N N . GLY B 1 229 ? -25.469 -6.445 -15.344 1 91.62 229 GLY B N 1
ATOM 4496 C CA . GLY B 1 229 ? -24.641 -6.207 -14.164 1 91.62 229 GLY B CA 1
ATOM 4497 C C . GLY B 1 229 ? -24.703 -7.34 -13.156 1 91.62 229 GLY B C 1
ATOM 4498 O O . GLY B 1 229 ? -25.344 -8.367 -13.406 1 91.62 229 GLY B O 1
ATOM 4499 N N . ALA B 1 230 ? -23.984 -7.137 -12.039 1 92.38 230 ALA B N 1
ATOM 4500 C CA . ALA B 1 230 ? -24 -8.148 -10.977 1 92.38 230 ALA B CA 1
ATOM 4501 C C . ALA B 1 230 ? -25.328 -8.156 -10.242 1 92.38 230 ALA B C 1
ATOM 4503 O O . ALA B 1 230 ? -25.984 -7.125 -10.117 1 92.38 230 ALA B O 1
ATOM 4504 N N . PRO B 1 231 ? -25.797 -9.312 -9.797 1 93.38 231 PRO B N 1
ATOM 4505 C CA . PRO B 1 231 ? -27.062 -9.398 -9.055 1 93.38 231 PRO B CA 1
ATOM 4506 C C . PRO B 1 231 ? -27.031 -8.586 -7.762 1 93.38 231 PRO B C 1
ATOM 4508 O O . PRO B 1 231 ? -25.984 -8.414 -7.152 1 93.38 231 PRO B O 1
ATOM 4511 N N . GLU B 1 232 ? -28.172 -8.117 -7.426 1 93.25 232 GLU B N 1
ATOM 4512 C CA . GLU B 1 232 ? -28.281 -7.398 -6.16 1 93.25 232 GLU B CA 1
ATOM 4513 C C . GLU B 1 232 ? -27.891 -8.281 -4.984 1 93.25 232 GLU B C 1
ATOM 4515 O O . GLU B 1 232 ? -28.266 -9.453 -4.926 1 93.25 232 GLU B O 1
ATOM 4520 N N . GLY B 1 233 ? -27.094 -7.797 -4.09 1 93.94 233 GLY B N 1
ATOM 4521 C CA . GLY B 1 233 ? -26.703 -8.531 -2.896 1 93.94 233 GLY B CA 1
ATOM 4522 C C . GLY B 1 233 ? -25.562 -9.5 -3.143 1 93.94 233 GLY B C 1
ATOM 4523 O O . GLY B 1 233 ? -25.25 -10.336 -2.285 1 93.94 233 GLY B O 1
ATOM 4524 N N . TRP B 1 234 ? -24.953 -9.414 -4.305 1 94.38 234 TRP B N 1
ATOM 4525 C CA . TRP B 1 234 ? -23.906 -10.359 -4.676 1 94.38 234 TRP B CA 1
ATOM 4526 C C . TRP B 1 234 ? -22.812 -10.398 -3.615 1 94.38 234 TRP B C 1
ATOM 4528 O O . TRP B 1 234 ? -22.141 -11.422 -3.445 1 94.38 234 TRP B O 1
ATOM 4538 N N . GLN B 1 235 ? -22.672 -9.359 -2.803 1 94.38 235 GLN B N 1
ATOM 4539 C CA . GLN B 1 235 ? -21.578 -9.219 -1.845 1 94.38 235 GLN B CA 1
ATOM 4540 C C . GLN B 1 235 ? -21.703 -10.234 -0.716 1 94.38 235 GLN B C 1
ATOM 4542 O O . GLN B 1 235 ? -20.75 -10.484 0.01 1 94.38 235 GLN B O 1
ATOM 4547 N N . GLU B 1 236 ? -22.766 -10.852 -0.57 1 95.31 236 GLU B N 1
ATOM 4548 C CA . GLU B 1 236 ? -22.984 -11.836 0.486 1 95.31 236 GLU B CA 1
ATOM 4549 C C . GLU B 1 236 ? -22.375 -13.188 0.114 1 95.31 236 GLU B C 1
ATOM 4551 O O . GLU B 1 236 ? -22.141 -14.023 0.984 1 95.31 236 GLU B O 1
ATOM 4556 N N . ASN B 1 237 ? -22.141 -13.32 -1.188 1 96.25 237 ASN B N 1
ATOM 4557 C CA . ASN B 1 237 ? -21.797 -14.68 -1.598 1 96.25 237 ASN B CA 1
ATOM 4558 C C . ASN B 1 237 ? -20.531 -14.703 -2.457 1 96.25 237 ASN B C 1
ATOM 4560 O O . ASN B 1 237 ? -19.984 -15.773 -2.725 1 96.25 237 ASN B O 1
ATOM 4564 N N . PHE B 1 238 ? -20.141 -13.516 -2.91 1 96.62 238 PHE B N 1
ATOM 4565 C CA . PHE B 1 238 ? -19.031 -13.469 -3.857 1 96.62 238 PHE B CA 1
ATOM 4566 C C . PHE B 1 238 ? -17.969 -12.477 -3.404 1 96.62 238 PHE B C 1
ATOM 4568 O O . PHE B 1 238 ? -18.281 -11.516 -2.693 1 96.62 238 PHE B O 1
ATOM 4575 N N . VAL B 1 239 ? -16.75 -12.695 -3.744 1 94.44 239 VAL B N 1
ATOM 4576 C CA . VAL B 1 239 ? -15.641 -11.852 -3.322 1 94.44 239 VAL B CA 1
ATOM 4577 C C . VAL B 1 239 ? -15.562 -10.609 -4.211 1 94.44 239 VAL B C 1
ATOM 4579 O O . VAL B 1 239 ? -14.992 -9.594 -3.816 1 94.44 239 VAL B O 1
ATOM 4582 N N . SER B 1 240 ? -16.141 -10.664 -5.418 1 93.5 240 SER B N 1
ATOM 4583 C CA . SER B 1 240 ? -16.203 -9.547 -6.359 1 93.5 240 SER B CA 1
ATOM 4584 C C . SER B 1 240 ? -17.438 -9.633 -7.246 1 93.5 240 SER B C 1
ATOM 4586 O O . SER B 1 240 ? -18.078 -10.688 -7.34 1 93.5 240 SER B O 1
ATOM 4588 N N . SER B 1 241 ? -17.781 -8.5 -7.871 1 92.69 241 SER B N 1
ATOM 4589 C CA . SER B 1 241 ? -18.891 -8.5 -8.805 1 92.69 241 SER B CA 1
ATOM 4590 C C . SER B 1 241 ? -18.625 -9.414 -10 1 92.69 241 SER B C 1
ATOM 4592 O O . SER B 1 241 ? -19.531 -10.094 -10.492 1 92.69 241 SER B O 1
ATOM 4594 N N . TYR B 1 242 ? -17.391 -9.477 -10.422 1 92.56 242 TYR B N 1
ATOM 4595 C CA . TYR B 1 242 ? -17.016 -10.281 -11.586 1 92.56 242 TYR B CA 1
ATOM 4596 C C . TYR B 1 242 ? -17.125 -11.773 -11.273 1 92.56 242 TYR B C 1
ATOM 4598 O O . TYR B 1 242 ? -17.391 -12.578 -12.172 1 92.56 242 TYR B O 1
ATOM 4606 N N . ALA B 1 243 ? -16.969 -12.141 -10.023 1 95.56 243 ALA B N 1
ATOM 4607 C CA . ALA B 1 243 ? -17.109 -13.531 -9.609 1 95.56 243 ALA B CA 1
ATOM 4608 C C . ALA B 1 243 ? -18.516 -14.047 -9.891 1 95.56 243 ALA B C 1
ATOM 4610 O O . ALA B 1 243 ? -18.719 -15.258 -10.039 1 95.56 243 ALA B O 1
ATOM 4611 N N . THR B 1 244 ? -19.469 -13.141 -9.977 1 96.06 244 THR B N 1
ATOM 4612 C CA . THR B 1 244 ? -20.859 -13.531 -10.211 1 96.06 244 THR B CA 1
ATOM 4613 C C . THR B 1 244 ? -21.062 -13.969 -11.656 1 96.06 244 THR B C 1
ATOM 4615 O O . THR B 1 244 ? -22.078 -14.57 -12 1 96.06 244 THR B O 1
ATOM 4618 N N . MET B 1 245 ? -20.172 -13.688 -12.5 1 95.81 245 MET B N 1
ATOM 4619 C CA . MET B 1 245 ? -20.328 -13.844 -13.938 1 95.81 245 MET B CA 1
ATOM 4620 C C . MET B 1 245 ? -20.438 -15.32 -14.32 1 95.81 245 MET B C 1
ATOM 4622 O O . MET B 1 245 ? -21.281 -15.695 -15.133 1 95.81 245 MET B O 1
ATOM 4626 N N . HIS B 1 246 ? -19.594 -16.156 -13.75 1 97 246 HIS B N 1
ATOM 4627 C CA . HIS B 1 246 ? -19.484 -17.578 -14.062 1 97 246 HIS B CA 1
ATOM 4628 C C . HIS B 1 246 ? -18.812 -18.344 -12.93 1 97 246 HIS B C 1
ATOM 4630 O O . HIS B 1 246 ? -17.969 -17.812 -12.219 1 97 246 HIS B O 1
ATOM 4636 N N . ALA B 1 247 ? -19.172 -19.641 -12.781 1 97.88 247 ALA B N 1
ATOM 4637 C CA . ALA B 1 247 ? -18.594 -20.469 -11.727 1 97.88 247 ALA B CA 1
ATOM 4638 C C . ALA B 1 247 ? -17.078 -20.5 -11.82 1 97.88 247 ALA B C 1
ATOM 4640 O O . ALA B 1 247 ? -16.391 -20.469 -10.797 1 97.88 247 ALA B O 1
ATOM 4641 N N . SER B 1 248 ? -16.562 -20.516 -13.023 1 97.06 248 SER B N 1
ATOM 4642 C CA . SER B 1 248 ? -15.109 -20.531 -13.234 1 97.06 248 SER B CA 1
ATOM 4643 C C . SER B 1 248 ? -14.461 -19.25 -12.75 1 97.06 248 SER B C 1
ATOM 4645 O O . SER B 1 248 ? -13.336 -19.266 -12.258 1 97.06 248 SER B O 1
ATOM 4647 N N . GLU B 1 249 ? -15.188 -18.141 -12.93 1 97.25 249 GLU B N 1
ATOM 4648 C CA . GLU B 1 249 ? -14.672 -16.844 -12.469 1 97.25 249 GLU B CA 1
ATOM 4649 C C . GLU B 1 249 ? -14.734 -16.734 -10.945 1 97.25 249 GLU B C 1
ATOM 4651 O O . GLU B 1 249 ? -13.836 -16.172 -10.32 1 97.25 249 GLU B O 1
ATOM 4656 N N . ASP B 1 250 ? -15.812 -17.234 -10.445 1 98.25 250 ASP B N 1
ATOM 4657 C CA . ASP B 1 250 ? -15.938 -17.281 -8.992 1 98.25 250 ASP B CA 1
ATOM 4658 C C . ASP B 1 250 ? -14.797 -18.062 -8.359 1 98.25 250 ASP B C 1
ATOM 4660 O O . ASP B 1 250 ? -14.188 -17.625 -7.383 1 98.25 250 ASP B O 1
ATOM 4664 N N . TRP B 1 251 ? -14.516 -19.203 -8.977 1 98.5 251 TRP B N 1
ATOM 4665 C CA . TRP B 1 251 ? -13.414 -20.031 -8.516 1 98.5 251 TRP B CA 1
ATOM 4666 C C . TRP B 1 251 ? -12.086 -19.281 -8.633 1 98.5 251 TRP B C 1
ATOM 4668 O O . TRP B 1 251 ? -11.328 -19.203 -7.66 1 98.5 251 TRP B O 1
ATOM 4678 N N . ALA B 1 252 ? -11.812 -18.703 -9.773 1 98.12 252 ALA B N 1
ATOM 4679 C CA . ALA B 1 252 ? -10.539 -18.031 -10.023 1 98.12 252 ALA B CA 1
ATOM 4680 C C . ALA B 1 252 ? -10.352 -16.828 -9.094 1 98.12 252 ALA B C 1
ATOM 4682 O O . ALA B 1 252 ? -9.258 -16.625 -8.547 1 98.12 252 ALA B O 1
ATOM 4683 N N . GLU B 1 253 ? -11.398 -16.062 -8.891 1 97.81 253 GLU B N 1
ATOM 4684 C CA . GLU B 1 253 ? -11.336 -14.93 -7.977 1 97.81 253 GLU B CA 1
ATOM 4685 C C . GLU B 1 253 ? -11.07 -15.383 -6.543 1 97.81 253 GLU B C 1
ATOM 4687 O O . GLU B 1 253 ? -10.25 -14.789 -5.84 1 97.81 253 GLU B O 1
ATOM 4692 N N . THR B 1 254 ? -11.773 -16.391 -6.117 1 98.62 254 THR B N 1
ATOM 4693 C CA . THR B 1 254 ? -11.625 -16.891 -4.758 1 98.62 254 THR B CA 1
ATOM 4694 C C . THR B 1 254 ? -10.234 -17.5 -4.555 1 98.62 254 THR B C 1
ATOM 4696 O O . THR B 1 254 ? -9.617 -17.312 -3.506 1 98.62 254 THR B O 1
ATOM 4699 N N . PHE B 1 255 ? -9.766 -18.234 -5.582 1 98.62 255 PHE B N 1
ATOM 4700 C CA . PHE B 1 255 ? -8.422 -18.812 -5.543 1 98.62 255 PHE B CA 1
ATOM 4701 C C . PHE B 1 255 ? -7.367 -17.719 -5.414 1 98.62 255 PHE B C 1
ATOM 4703 O O . PHE B 1 255 ? -6.422 -17.844 -4.637 1 98.62 255 PHE B O 1
ATOM 4710 N N . ALA B 1 256 ? -7.508 -16.672 -6.195 1 98.38 256 ALA B N 1
ATOM 4711 C CA . ALA B 1 256 ? -6.598 -15.539 -6.109 1 98.38 256 ALA B CA 1
ATOM 4712 C C . ALA B 1 256 ? -6.566 -14.961 -4.699 1 98.38 256 ALA B C 1
ATOM 4714 O O . ALA B 1 256 ? -5.496 -14.641 -4.176 1 98.38 256 ALA B O 1
ATOM 4715 N N . HIS B 1 257 ? -7.73 -14.844 -4.082 1 98.38 257 HIS B N 1
ATOM 4716 C CA . HIS B 1 257 ? -7.801 -14.305 -2.727 1 98.38 257 HIS B CA 1
ATOM 4717 C C . HIS B 1 257 ? -7.086 -15.219 -1.736 1 98.38 257 HIS B C 1
ATOM 4719 O O . HIS B 1 257 ? -6.426 -14.742 -0.81 1 98.38 257 HIS B O 1
ATOM 4725 N N . TYR B 1 258 ? -7.277 -16.516 -1.907 1 98.38 258 TYR B N 1
ATOM 4726 C CA . TYR B 1 258 ? -6.551 -17.469 -1.069 1 98.38 258 TYR B CA 1
ATOM 4727 C C . TYR B 1 258 ? -5.047 -17.234 -1.173 1 98.38 258 TYR B C 1
ATOM 4729 O O . TYR B 1 258 ? -4.344 -17.219 -0.158 1 98.38 258 TYR B O 1
ATOM 4737 N N . LEU B 1 259 ? -4.547 -17.031 -2.373 1 98.25 259 LEU B N 1
ATOM 4738 C CA . LEU B 1 259 ? -3.125 -16.781 -2.59 1 98.25 259 LEU B CA 1
ATOM 4739 C C . LEU B 1 259 ? -2.695 -15.461 -1.968 1 98.25 259 LEU B C 1
ATOM 4741 O O . LEU B 1 259 ? -1.622 -15.375 -1.367 1 98.25 259 LEU B O 1
ATOM 4745 N N . HIS B 1 260 ? -3.533 -14.375 -2.162 1 98.31 260 HIS B N 1
ATOM 4746 C CA . HIS B 1 260 ? -3.25 -13.094 -1.522 1 98.31 260 HIS B CA 1
ATOM 4747 C C . HIS B 1 260 ? -2.996 -13.273 -0.029 1 98.31 260 HIS B C 1
ATOM 4749 O O . HIS B 1 260 ? -1.981 -12.805 0.492 1 98.31 260 HIS B O 1
ATOM 4755 N N . ILE B 1 261 ? -3.924 -13.992 0.548 1 98 261 ILE B N 1
ATOM 4756 C CA . ILE B 1 261 ? -3.939 -14.117 2.002 1 98 261 ILE B CA 1
ATOM 4757 C C . ILE B 1 261 ? -2.736 -14.938 2.461 1 98 261 ILE B C 1
ATOM 4759 O O . ILE B 1 261 ? -1.999 -14.523 3.357 1 98 261 ILE B O 1
ATOM 4763 N N . ARG B 1 262 ? -2.502 -16.031 1.847 1 96.88 262 ARG B N 1
ATOM 4764 C CA . ARG B 1 262 ? -1.422 -16.922 2.262 1 96.88 262 ARG B CA 1
ATOM 4765 C C . ARG B 1 262 ? -0.065 -16.234 2.105 1 96.88 262 ARG B C 1
ATOM 4767 O O . ARG B 1 262 ? 0.771 -16.297 3.01 1 96.88 262 ARG B O 1
ATOM 4774 N N . ASP B 1 263 ? 0.135 -15.609 0.976 1 97.44 263 ASP B N 1
ATOM 4775 C CA . ASP B 1 263 ? 1.425 -14.984 0.705 1 97.44 263 ASP B CA 1
ATOM 4776 C C . ASP B 1 263 ? 1.668 -13.797 1.64 1 97.44 263 ASP B C 1
ATOM 4778 O O . ASP B 1 263 ? 2.771 -13.633 2.164 1 97.44 263 ASP B O 1
ATOM 4782 N N . THR B 1 264 ? 0.684 -12.984 1.789 1 97.94 264 THR B N 1
ATOM 4783 C CA . THR B 1 264 ? 0.837 -11.797 2.619 1 97.94 264 THR B CA 1
ATOM 4784 C C . THR B 1 264 ? 1.049 -12.18 4.082 1 97.94 264 THR B C 1
ATOM 4786 O O . THR B 1 264 ? 1.854 -11.562 4.781 1 97.94 264 THR B O 1
ATOM 4789 N N . LEU B 1 265 ? 0.322 -13.203 4.551 1 96.94 265 LEU B N 1
ATOM 4790 C CA . LEU B 1 265 ? 0.552 -13.719 5.898 1 96.94 265 LEU B CA 1
ATOM 4791 C C . LEU B 1 265 ? 1.974 -14.25 6.043 1 96.94 265 LEU B C 1
ATOM 4793 O O . L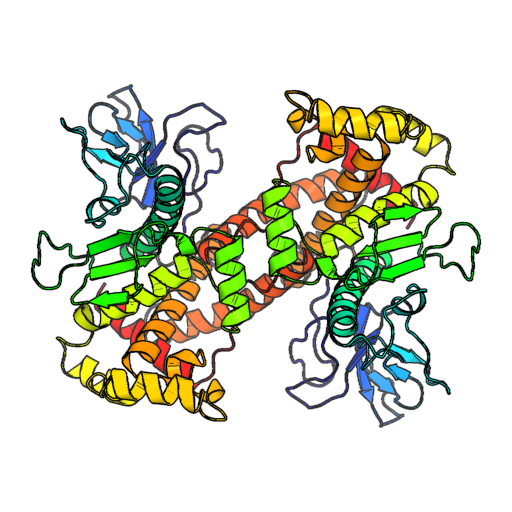EU B 1 265 ? 2.65 -13.969 7.035 1 96.94 265 LEU B O 1
ATOM 4797 N N . ASP B 1 266 ? 2.352 -14.977 5.066 1 96.69 266 ASP B N 1
ATOM 4798 C CA . ASP B 1 266 ? 3.703 -15.531 5.074 1 96.69 266 ASP B CA 1
ATOM 4799 C C . ASP B 1 266 ? 4.746 -14.422 5.184 1 96.69 266 ASP B C 1
ATOM 4801 O O . ASP B 1 266 ? 5.641 -14.484 6.031 1 96.69 266 ASP B O 1
ATOM 4805 N N . THR B 1 267 ? 4.652 -13.422 4.312 1 96.94 267 THR B N 1
ATOM 4806 C CA . THR B 1 267 ? 5.582 -12.297 4.309 1 96.94 267 THR B CA 1
ATOM 4807 C C . THR B 1 267 ? 5.543 -11.555 5.645 1 96.94 267 THR B C 1
ATOM 4809 O O . THR B 1 267 ? 6.59 -11.211 6.199 1 96.94 267 THR B O 1
ATOM 4812 N N . SER B 1 268 ? 4.336 -11.328 6.172 1 97.5 268 SER B N 1
ATOM 4813 C CA . SER B 1 268 ? 4.184 -10.633 7.445 1 97.5 268 SER B CA 1
ATOM 4814 C C . SER B 1 268 ? 4.871 -11.391 8.578 1 97.5 268 SER B C 1
ATOM 4816 O O . SER B 1 268 ? 5.496 -10.781 9.445 1 97.5 268 SER B O 1
ATOM 4818 N N . ALA B 1 269 ? 4.73 -12.688 8.57 1 96 269 ALA B N 1
ATOM 4819 C CA . ALA B 1 269 ? 5.363 -13.5 9.609 1 96 269 ALA B CA 1
ATOM 4820 C C . ALA B 1 269 ? 6.883 -13.43 9.516 1 96 269 ALA B C 1
ATOM 4822 O O . ALA B 1 269 ? 7.562 -13.234 10.523 1 96 269 ALA B O 1
ATOM 4823 N N . TRP B 1 270 ? 7.379 -13.531 8.336 1 93.94 270 TRP B N 1
ATOM 4824 C CA . TRP B 1 270 ? 8.82 -13.469 8.141 1 93.94 270 TRP B CA 1
ATOM 4825 C C . TRP B 1 270 ? 9.367 -12.102 8.539 1 93.94 270 TRP B C 1
ATOM 4827 O O . TRP B 1 270 ? 10.508 -11.984 8.992 1 93.94 270 TRP B O 1
ATOM 4837 N N . CYS B 1 271 ? 8.555 -11.125 8.438 1 94.75 271 CYS B N 1
ATOM 4838 C CA . CYS B 1 271 ? 8.969 -9.773 8.781 1 94.75 271 CYS B CA 1
ATOM 4839 C C . CYS B 1 271 ? 8.68 -9.469 10.25 1 94.75 271 CYS B C 1
ATOM 4841 O O . CYS B 1 271 ? 8.906 -8.352 10.711 1 94.75 271 CYS B O 1
ATOM 4843 N N . GLY B 1 272 ? 8.133 -10.391 10.969 1 93.56 272 GLY B N 1
ATOM 4844 C CA . GLY B 1 272 ? 7.879 -10.219 12.391 1 93.56 272 GLY B CA 1
ATOM 4845 C C . GLY B 1 272 ? 6.59 -9.469 12.68 1 93.56 272 GLY B C 1
ATOM 4846 O O . GLY B 1 272 ? 6.383 -8.984 13.789 1 93.56 272 GLY B O 1
ATOM 4847 N N . LEU B 1 273 ? 5.699 -9.336 11.711 1 96.06 273 LEU B N 1
ATOM 4848 C CA . LEU B 1 273 ? 4.445 -8.609 11.875 1 96.06 273 LEU B CA 1
ATOM 4849 C C . LEU B 1 273 ? 3.299 -9.578 12.164 1 96.06 273 LEU B C 1
ATOM 4851 O O . LEU B 1 273 ? 2.176 -9.148 12.445 1 96.06 273 LEU B O 1
ATOM 4855 N N . ALA B 1 274 ? 3.51 -10.828 12.031 1 95.31 274 ALA B N 1
ATOM 4856 C CA . ALA B 1 274 ? 2.605 -11.922 12.383 1 95.31 274 ALA B CA 1
ATOM 4857 C C . ALA B 1 274 ? 3.363 -13.07 13.039 1 95.31 274 ALA B C 1
ATOM 4859 O O . ALA B 1 274 ? 4.59 -13.141 12.953 1 95.31 274 ALA B O 1
ATOM 4860 N N . PRO B 1 275 ? 2.654 -13.906 13.773 1 93.12 275 PRO B N 1
ATOM 4861 C CA . PRO B 1 275 ? 3.338 -15.031 14.414 1 93.12 275 PRO B CA 1
ATOM 4862 C C . PRO B 1 275 ? 3.98 -15.984 13.406 1 93.12 275 PRO B C 1
ATOM 4864 O O . PRO B 1 275 ? 3.5 -16.109 12.273 1 93.12 275 PRO B O 1
ATOM 4867 N N . ALA B 1 276 ? 4.996 -16.625 13.859 1 90.56 276 ALA B N 1
ATOM 4868 C CA . ALA B 1 276 ? 5.73 -17.562 13.016 1 90.56 276 ALA B CA 1
ATOM 4869 C C . ALA B 1 276 ? 4.82 -18.688 12.508 1 90.56 276 ALA B C 1
ATOM 4871 O O . ALA B 1 276 ? 5.062 -19.266 11.453 1 90.56 276 ALA B O 1
ATOM 4872 N N . SER B 1 277 ? 3.77 -18.922 13.211 1 90.25 277 SER B N 1
ATOM 4873 C CA . SER B 1 277 ? 2.838 -19.969 12.836 1 90.25 277 SER B CA 1
ATOM 4874 C C . SER B 1 277 ? 2.059 -19.609 11.578 1 90.25 277 SER B C 1
ATOM 4876 O O . SER B 1 277 ? 1.39 -20.453 10.977 1 90.25 277 SER B O 1
ATOM 4878 N N . ALA B 1 278 ? 2.166 -18.328 11.109 1 92.81 278 ALA B N 1
ATOM 4879 C CA . ALA B 1 278 ? 1.446 -17.875 9.922 1 92.81 278 ALA B CA 1
ATOM 4880 C C . ALA B 1 278 ? 2.24 -18.172 8.656 1 92.81 278 ALA B C 1
ATOM 4882 O O . ALA B 1 278 ? 1.741 -17.969 7.543 1 92.81 278 ALA B O 1
ATOM 4883 N N . THR B 1 279 ? 3.467 -18.656 8.742 1 92.88 279 THR B N 1
ATOM 4884 C CA . THR B 1 279 ? 4.266 -18.969 7.559 1 92.88 279 THR B CA 1
ATOM 4885 C C . THR B 1 279 ? 3.717 -20.188 6.832 1 92.88 279 THR B C 1
ATOM 4887 O O . THR B 1 279 ? 3.057 -21.031 7.441 1 92.88 279 THR B O 1
ATOM 4890 N N . ILE B 1 280 ? 3.975 -20.281 5.578 1 92.25 280 ILE B N 1
ATOM 4891 C CA . ILE B 1 280 ? 3.549 -21.406 4.766 1 92.25 280 ILE B CA 1
ATOM 4892 C C . ILE B 1 280 ? 4.371 -22.641 5.129 1 92.25 280 ILE B C 1
ATOM 4894 O O . ILE B 1 280 ? 3.891 -23.781 5.008 1 92.25 280 ILE B O 1
ATOM 4898 N N . ASP B 1 281 ? 5.555 -22.438 5.746 1 84.62 281 ASP B N 1
ATOM 4899 C CA . ASP B 1 281 ? 6.496 -23.516 6.074 1 84.62 281 ASP B CA 1
ATOM 4900 C C . ASP B 1 281 ? 5.961 -24.375 7.211 1 84.62 281 ASP B C 1
ATOM 4902 O O . ASP B 1 281 ? 6.305 -25.562 7.309 1 84.62 281 ASP B O 1
ATOM 4906 N N . ARG B 1 282 ? 5.207 -23.844 8.133 1 83.31 282 ARG B N 1
ATOM 4907 C CA . ARG B 1 282 ? 4.648 -24.578 9.273 1 83.31 282 ARG B CA 1
ATOM 4908 C C . ARG B 1 282 ? 3.127 -24.469 9.289 1 83.31 282 ARG B C 1
ATOM 4910 O O . ARG B 1 282 ? 2.555 -23.75 10.102 1 83.31 282 ARG B O 1
ATOM 4917 N N . PRO B 1 283 ? 2.555 -25.203 8.422 1 78.25 283 PRO B N 1
ATOM 4918 C CA . PRO B 1 283 ? 1.102 -25.078 8.289 1 78.25 283 PRO B CA 1
ATOM 4919 C C . PRO B 1 283 ? 0.357 -25.562 9.539 1 78.25 283 PRO B C 1
ATOM 4921 O O . PRO B 1 283 ? 0.821 -26.484 10.219 1 78.25 283 PRO B O 1
ATOM 4924 N N . ALA B 1 284 ? -0.668 -24.812 9.781 1 80.75 284 ALA B N 1
ATOM 4925 C CA . ALA B 1 284 ? -1.576 -25.312 10.812 1 80.75 284 ALA B CA 1
ATOM 4926 C C . ALA B 1 284 ? -2.188 -26.641 10.398 1 80.75 284 ALA B C 1
ATOM 4928 O O . ALA B 1 284 ? -2.492 -26.859 9.227 1 80.75 284 ALA B O 1
ATOM 4929 N N . LEU B 1 285 ? -2.307 -27.453 11.391 1 84.5 285 LEU B N 1
ATOM 4930 C CA . LEU B 1 285 ? -2.803 -28.797 11.102 1 84.5 285 LEU B CA 1
ATOM 4931 C C . LEU B 1 285 ? -4.246 -28.953 11.578 1 84.5 285 LEU B C 1
ATOM 4933 O O . LEU B 1 285 ? -4.699 -28.219 12.453 1 84.5 285 LEU B O 1
ATOM 4937 N N . GLY B 1 286 ? -4.977 -29.891 10.867 1 85.19 286 GLY B N 1
ATOM 4938 C CA . GLY B 1 286 ? -6.305 -30.281 11.328 1 85.19 286 GLY B CA 1
ATOM 4939 C C . GLY B 1 286 ? -7.402 -29.391 10.789 1 85.19 286 GLY B C 1
ATOM 4940 O O . GLY B 1 286 ? -7.148 -28.5 9.969 1 85.19 286 GLY B O 1
ATOM 4941 N N . PRO B 1 287 ? -8.602 -29.594 11.219 1 87.25 287 PRO B N 1
ATOM 4942 C CA . PRO B 1 287 ? -9.781 -28.906 10.664 1 87.25 287 PRO B CA 1
ATOM 4943 C C . PRO B 1 287 ? -9.828 -27.422 11.008 1 87.25 287 PRO B C 1
ATOM 4945 O O . PRO B 1 287 ? -10.539 -26.656 10.352 1 87.25 287 PRO B O 1
ATOM 4948 N N . SER B 1 288 ? -9.062 -27.094 11.992 1 92.25 288 SER B N 1
ATOM 4949 C CA . SER B 1 288 ? -9.086 -25.688 12.414 1 92.25 288 SER B CA 1
ATOM 4950 C C . SER B 1 288 ? -8.07 -24.859 11.648 1 92.25 288 SER B C 1
ATOM 4952 O O . SER B 1 288 ? -7.984 -23.641 11.844 1 92.25 288 SER B O 1
ATOM 4954 N N . ALA B 1 289 ? -7.324 -25.5 10.82 1 93.44 289 ALA B N 1
ATOM 4955 C CA . ALA B 1 289 ? -6.199 -24.844 10.164 1 93.44 289 ALA B CA 1
ATOM 4956 C C . ALA B 1 289 ? -6.656 -23.609 9.406 1 93.44 289 ALA B C 1
ATOM 4958 O O . ALA B 1 289 ? -6.109 -22.516 9.594 1 93.44 289 ALA B O 1
ATOM 4959 N N . PHE B 1 290 ? -7.668 -23.812 8.648 1 96.25 290 PHE B N 1
ATOM 4960 C CA . PHE B 1 290 ? -8.133 -22.703 7.832 1 96.25 290 PHE B CA 1
ATOM 4961 C C . PHE B 1 290 ? -8.688 -21.578 8.711 1 96.25 290 PHE B C 1
ATOM 4963 O O . PHE B 1 290 ? -8.438 -20.406 8.453 1 96.25 290 PHE B O 1
ATOM 4970 N N . GLN B 1 291 ? -9.43 -21.922 9.68 1 95.94 291 GLN B N 1
ATOM 4971 C CA . GLN B 1 291 ? -9.977 -20.906 10.586 1 95.94 291 GLN B CA 1
ATOM 4972 C C . GLN B 1 291 ? -8.859 -20.125 11.266 1 95.94 291 GLN B C 1
ATOM 4974 O O . GLN B 1 291 ? -8.984 -18.922 11.469 1 95.94 291 GLN B O 1
ATOM 4979 N N . THR B 1 292 ? -7.832 -20.797 11.648 1 95.38 292 THR B N 1
ATOM 4980 C CA . THR B 1 292 ? -6.688 -20.141 12.266 1 95.38 292 THR B CA 1
ATOM 4981 C C . THR B 1 292 ? -6.07 -19.109 11.32 1 95.38 292 THR B C 1
ATOM 4983 O O . THR B 1 292 ? -5.691 -18.016 11.742 1 95.38 292 THR B O 1
ATOM 4986 N N . ILE B 1 293 ? -5.969 -19.5 10.07 1 96.38 293 ILE B N 1
ATOM 4987 C CA . ILE B 1 293 ? -5.441 -18.594 9.055 1 96.38 293 ILE B CA 1
ATOM 4988 C C . ILE B 1 293 ? -6.305 -17.328 8.984 1 96.38 293 ILE B C 1
ATOM 4990 O O . ILE B 1 293 ? -5.785 -16.219 9.031 1 96.38 293 ILE B O 1
ATOM 4994 N N . ILE B 1 294 ? -7.605 -17.516 8.969 1 97.31 294 ILE B N 1
ATOM 4995 C CA . ILE B 1 294 ? -8.539 -16.406 8.805 1 97.31 294 ILE B CA 1
ATOM 4996 C C . ILE B 1 294 ? -8.531 -15.539 10.062 1 97.31 294 ILE B C 1
ATOM 4998 O O . ILE B 1 294 ? -8.562 -14.305 9.969 1 97.31 294 ILE B O 1
ATOM 5002 N N . ASP B 1 295 ? -8.43 -16.188 11.219 1 96.31 295 ASP B N 1
ATOM 5003 C CA . ASP B 1 295 ? -8.406 -15.469 12.484 1 96.31 295 ASP B CA 1
ATOM 5004 C C . ASP B 1 295 ? -7.172 -14.578 12.586 1 96.31 295 ASP B C 1
ATOM 5006 O O . ASP B 1 295 ? -7.211 -13.523 13.219 1 96.31 295 ASP B O 1
ATOM 5010 N N . THR B 1 296 ? -6.129 -14.984 12 1 96.25 296 THR B N 1
ATOM 5011 C CA . THR B 1 296 ? -4.898 -14.203 11.992 1 96.25 296 THR B CA 1
ATOM 5012 C C . THR B 1 296 ? -4.953 -13.117 10.914 1 96.25 296 THR B C 1
ATOM 5014 O O . THR B 1 296 ? -4.516 -11.992 11.141 1 96.25 296 THR B O 1
ATOM 5017 N N . TRP B 1 297 ? -5.531 -13.414 9.812 1 97.69 297 TRP B N 1
ATOM 5018 C CA . TRP B 1 297 ? -5.512 -12.562 8.633 1 97.69 297 TRP B CA 1
ATOM 5019 C C . TRP B 1 297 ? -6.387 -11.328 8.836 1 97.69 297 TRP B C 1
ATOM 5021 O O . TRP B 1 297 ? -5.977 -10.211 8.516 1 97.69 297 TRP B O 1
ATOM 5031 N N . LEU B 1 298 ? -7.562 -11.516 9.32 1 96.44 298 LEU B N 1
ATOM 5032 C CA . LEU B 1 298 ? -8.562 -10.453 9.289 1 96.44 298 LEU B CA 1
ATOM 5033 C C . LEU B 1 298 ? -8.109 -9.266 10.133 1 96.44 298 LEU B C 1
ATOM 5035 O O . LEU B 1 298 ? -8.062 -8.133 9.641 1 96.44 298 LEU B O 1
ATOM 5039 N N . PRO B 1 299 ? -7.676 -9.484 11.391 1 95.19 299 PRO B N 1
ATOM 5040 C CA . PRO B 1 299 ? -7.164 -8.328 12.133 1 95.19 299 PRO B CA 1
ATOM 5041 C C . PRO B 1 299 ? -5.898 -7.738 11.516 1 95.19 299 PRO B C 1
ATOM 5043 O O . PRO B 1 299 ? -5.715 -6.52 11.523 1 95.19 299 PRO B O 1
ATOM 5046 N N . LEU B 1 300 ? -5.055 -8.555 10.969 1 97.38 300 LEU B N 1
ATOM 5047 C CA . LEU B 1 300 ? -3.812 -8.078 10.367 1 97.38 300 LEU B CA 1
ATOM 5048 C C . LEU B 1 300 ? -4.098 -7.223 9.133 1 97.38 300 LEU B C 1
ATOM 5050 O O . LEU B 1 300 ? -3.514 -6.148 8.969 1 97.38 300 LEU B O 1
ATOM 5054 N N . SER B 1 301 ? -4.977 -7.777 8.266 1 97.31 301 SER B N 1
ATOM 5055 C CA . SER B 1 301 ? -5.301 -7.031 7.051 1 97.31 301 SER B CA 1
ATOM 5056 C C . SER B 1 301 ? -5.906 -5.672 7.383 1 97.31 301 SER B C 1
ATOM 5058 O O . SER B 1 301 ? -5.625 -4.68 6.707 1 97.31 301 SER B O 1
ATOM 5060 N N . TRP B 1 302 ? -6.727 -5.609 8.367 1 95.31 302 TRP B N 1
ATOM 5061 C CA . TRP B 1 302 ? -7.273 -4.332 8.82 1 95.31 302 TRP B CA 1
ATOM 5062 C C . TRP B 1 302 ? -6.156 -3.381 9.234 1 95.31 302 TRP B C 1
ATOM 5064 O O . TRP B 1 302 ? -6.125 -2.223 8.805 1 95.31 302 TRP B O 1
ATOM 5074 N N . SER B 1 303 ? -5.277 -3.855 10.086 1 96.69 303 SER B N 1
ATOM 5075 C CA . SER B 1 303 ? -4.152 -3.057 10.562 1 96.69 303 SER B CA 1
ATOM 5076 C C . SER B 1 303 ? -3.312 -2.541 9.398 1 96.69 303 SER B C 1
ATOM 5078 O O . SER B 1 303 ? -2.936 -1.367 9.367 1 96.69 303 SER B O 1
ATOM 5080 N N . LEU B 1 304 ? -3.016 -3.434 8.453 1 97.81 304 LEU B N 1
ATOM 5081 C CA . LEU B 1 304 ? -2.197 -3.061 7.301 1 97.81 304 LEU B CA 1
ATOM 5082 C C . LEU B 1 304 ? -2.91 -2.02 6.445 1 97.81 304 LEU B C 1
ATOM 5084 O O . LEU B 1 304 ? -2.268 -1.139 5.867 1 97.81 304 LEU B O 1
ATOM 5088 N N . ASN B 1 305 ? -4.23 -2.127 6.355 1 97.19 305 ASN B N 1
ATOM 5089 C CA . ASN B 1 305 ? -5 -1.089 5.676 1 97.19 305 ASN B CA 1
ATOM 5090 C C . ASN B 1 305 ? -4.836 0.266 6.359 1 97.19 305 ASN B C 1
ATOM 5092 O O . ASN B 1 305 ? -4.641 1.283 5.691 1 97.19 305 ASN B O 1
ATOM 5096 N N . MET B 1 306 ? -4.961 0.293 7.703 1 96.81 306 MET B N 1
ATOM 5097 C CA . MET B 1 306 ? -4.801 1.538 8.445 1 96.81 306 MET B CA 1
ATOM 5098 C C . MET B 1 306 ? -3.414 2.131 8.227 1 96.81 306 MET B C 1
ATOM 5100 O O . MET B 1 306 ? -3.27 3.344 8.062 1 96.81 306 MET B O 1
ATOM 5104 N N . VAL B 1 307 ? -2.424 1.286 8.195 1 97.5 307 VAL B N 1
ATOM 5105 C CA . VAL B 1 307 ? -1.052 1.742 8 1 97.5 307 VAL B CA 1
ATOM 5106 C C . VAL B 1 307 ? -0.903 2.348 6.605 1 97.5 307 VAL B C 1
ATOM 5108 O O . VAL B 1 307 ? -0.286 3.402 6.441 1 97.5 307 VAL B O 1
ATOM 5111 N N . ASN B 1 308 ? -1.429 1.669 5.574 1 97.69 308 ASN B N 1
ATOM 5112 C CA . ASN B 1 308 ? -1.399 2.238 4.234 1 97.69 308 ASN B CA 1
ATOM 5113 C C . ASN B 1 308 ? -2.066 3.609 4.191 1 97.69 308 ASN B C 1
ATOM 5115 O O . ASN B 1 308 ? -1.542 4.543 3.578 1 97.69 308 ASN B O 1
ATOM 5119 N N . ARG B 1 309 ? -3.145 3.768 4.898 1 96.38 309 ARG B N 1
ATOM 5120 C CA . ARG B 1 309 ? -3.885 5.023 4.918 1 96.38 309 ARG B CA 1
ATOM 5121 C C . ARG B 1 309 ? -3.076 6.129 5.59 1 96.38 309 ARG B C 1
ATOM 5123 O O . ARG B 1 309 ? -3.203 7.301 5.238 1 96.38 309 ARG B O 1
ATOM 5130 N N . SER B 1 310 ? -2.277 5.75 6.516 1 96.62 310 SER B N 1
ATOM 5131 C CA . SER B 1 310 ? -1.456 6.738 7.211 1 96.62 310 SER B CA 1
ATOM 5132 C C . SER B 1 310 ? -0.465 7.398 6.258 1 96.62 310 SER B C 1
ATOM 5134 O O . SER B 1 310 ? 0.026 8.492 6.527 1 96.62 310 SER B O 1
ATOM 5136 N N . MET B 1 311 ? -0.172 6.73 5.168 1 97.06 311 MET B N 1
ATOM 5137 C CA . MET B 1 311 ? 0.707 7.293 4.145 1 97.06 311 MET B CA 1
ATOM 5138 C C . MET B 1 311 ? -0.104 7.883 2.996 1 97.06 311 MET B C 1
ATOM 5140 O O . MET B 1 311 ? 0.462 8.344 2.002 1 97.06 311 MET B O 1
ATOM 5144 N N . GLY B 1 312 ? -1.46 7.832 3.121 1 96.06 312 GLY B N 1
ATOM 5145 C CA . GLY B 1 312 ? -2.334 8.359 2.084 1 96.06 312 GLY B CA 1
ATOM 5146 C C . GLY B 1 312 ? -2.596 7.371 0.965 1 96.06 312 GLY B C 1
ATOM 5147 O O . GLY B 1 312 ? -3.191 7.723 -0.055 1 96.06 312 GLY B O 1
ATOM 5148 N N . HIS B 1 313 ? -2.123 6.113 1.119 1 96.06 313 HIS B N 1
ATOM 5149 C CA . HIS B 1 313 ? -2.346 5.074 0.121 1 96.06 313 HIS B CA 1
ATOM 5150 C C . HIS B 1 313 ? -3.729 4.449 0.274 1 96.06 313 HIS B C 1
ATOM 5152 O O . HIS B 1 313 ? -4.34 4.539 1.341 1 96.06 313 HIS B O 1
ATOM 5158 N N . ASP B 1 314 ? -4.164 3.859 -0.836 1 94.25 314 ASP B N 1
ATOM 5159 C CA . ASP B 1 314 ? -5.348 3.01 -0.757 1 94.25 314 ASP B CA 1
ATOM 5160 C C . ASP B 1 314 ? -5.078 1.771 0.093 1 94.25 314 ASP B C 1
ATOM 5162 O O . ASP B 1 314 ? -3.922 1.445 0.377 1 94.25 314 ASP B O 1
ATOM 5166 N N . ASP B 1 315 ? -6.129 1.13 0.477 1 96.19 315 ASP B N 1
ATOM 5167 C CA . ASP B 1 315 ? -6.051 -0.067 1.309 1 96.19 315 ASP B CA 1
ATOM 5168 C C . ASP B 1 315 ? -5.219 -1.152 0.63 1 96.19 315 ASP B C 1
ATOM 5170 O O . ASP B 1 315 ? -5.305 -1.34 -0.585 1 96.19 315 ASP B O 1
ATOM 5174 N N . LEU B 1 316 ? -4.434 -1.861 1.464 1 97.62 316 LEU B N 1
ATOM 5175 C CA . LEU B 1 316 ? -3.678 -3.014 0.984 1 97.62 316 LEU B CA 1
ATOM 5176 C C . LEU B 1 316 ? -4.617 -4.125 0.523 1 97.62 316 LEU B C 1
ATOM 5178 O O . LEU B 1 316 ? -4.457 -4.664 -0.573 1 97.62 316 LEU B O 1
ATOM 5182 N N . TYR B 1 317 ? -5.531 -4.438 1.295 1 97.69 317 TYR B N 1
ATOM 5183 C CA . TYR B 1 317 ? -6.539 -5.465 1.053 1 97.69 317 TYR B CA 1
ATOM 5184 C C . TYR B 1 317 ? -7.941 -4.914 1.279 1 97.69 317 TYR B C 1
ATOM 5186 O O . TYR B 1 317 ? -8.531 -5.109 2.346 1 97.69 317 TYR B O 1
ATOM 5194 N N . PRO B 1 318 ? -8.555 -4.344 0.232 1 95.62 318 PRO B N 1
ATOM 5195 C CA . PRO B 1 318 ? -9.828 -3.633 0.361 1 95.62 318 PRO B CA 1
ATOM 5196 C C . PRO B 1 318 ? -11.031 -4.551 0.208 1 95.62 318 PRO B C 1
ATOM 5198 O O . PRO B 1 318 ? -12.039 -4.164 -0.397 1 95.62 318 PRO B O 1
ATOM 5201 N N . PHE B 1 319 ? -10.984 -5.801 0.723 1 94.75 319 PHE B N 1
ATOM 5202 C CA . PHE B 1 319 ? -12.055 -6.762 0.471 1 94.75 319 PHE B CA 1
ATOM 5203 C C . PHE B 1 319 ? -12.703 -7.203 1.776 1 94.75 319 PHE B C 1
ATOM 5205 O O . PHE B 1 319 ? -12.039 -7.273 2.814 1 94.75 319 PHE B O 1
ATOM 5212 N N . VAL B 1 320 ? -13.922 -7.422 1.724 1 91.44 320 VAL B N 1
ATOM 5213 C CA . VAL B 1 320 ? -14.688 -8.047 2.793 1 91.44 320 VAL B CA 1
ATOM 5214 C C . VAL B 1 320 ? -14.977 -9.508 2.436 1 91.44 320 VAL B C 1
ATOM 5216 O O . VAL B 1 320 ? -15.328 -9.812 1.297 1 91.44 320 VAL B O 1
ATOM 5219 N N . LEU B 1 321 ? -14.773 -10.391 3.336 1 96.56 321 LEU B N 1
ATOM 5220 C CA . LEU B 1 321 ? -14.961 -11.82 3.1 1 96.56 321 LEU B CA 1
ATOM 5221 C C . LEU B 1 321 ? -16.172 -12.344 3.859 1 96.56 321 LEU B C 1
ATOM 5223 O O . LEU B 1 321 ? -16.078 -12.68 5.043 1 96.56 321 LEU B O 1
ATOM 5227 N N . PRO B 1 322 ? -17.297 -12.453 3.16 1 96.31 322 PRO B N 1
ATOM 5228 C CA . PRO B 1 322 ? -18.469 -13 3.834 1 96.31 322 PRO B CA 1
ATOM 5229 C C . PRO B 1 322 ? -18.375 -14.5 4.082 1 96.31 322 PRO B C 1
ATOM 5231 O O . PRO B 1 322 ? -17.469 -15.156 3.555 1 96.31 322 PRO B O 1
ATOM 5234 N N . ALA B 1 323 ? -19.312 -15.031 4.828 1 96.94 323 ALA B N 1
ATOM 5235 C CA . ALA B 1 323 ? -19.281 -16.422 5.266 1 96.94 323 ALA B CA 1
ATOM 5236 C C . ALA B 1 323 ? -19.234 -17.375 4.074 1 96.94 323 ALA B C 1
ATOM 5238 O O . ALA B 1 323 ? -18.516 -18.375 4.09 1 96.94 323 ALA B O 1
ATOM 5239 N N . ALA B 1 324 ? -20 -17.078 3.064 1 97.81 324 ALA B N 1
ATOM 5240 C CA . ALA B 1 324 ? -20.062 -17.953 1.893 1 97.81 324 ALA B CA 1
ATOM 5241 C C . ALA B 1 324 ? -18.719 -18.016 1.189 1 97.81 324 ALA B C 1
ATOM 5243 O O . ALA B 1 324 ? -18.312 -19.078 0.703 1 97.81 324 ALA B O 1
ATOM 5244 N N . VAL B 1 325 ? -18.062 -16.906 1.094 1 98.12 325 VAL B N 1
ATOM 5245 C CA . VAL B 1 325 ? -16.75 -16.859 0.457 1 98.12 325 VAL B CA 1
ATOM 5246 C C . VAL B 1 325 ? -15.734 -17.609 1.301 1 98.12 325 VAL B C 1
ATOM 5248 O O . VAL B 1 325 ? -14.875 -18.312 0.763 1 98.12 325 VAL B O 1
ATOM 5251 N N . LEU B 1 326 ? -15.844 -17.5 2.623 1 98.38 326 LEU B N 1
ATOM 5252 C CA . LEU B 1 326 ? -14.938 -18.219 3.516 1 98.38 326 LEU B CA 1
ATOM 5253 C C . LEU B 1 326 ? -15.117 -19.719 3.377 1 98.38 326 LEU B C 1
ATOM 5255 O O . LEU B 1 326 ? -14.148 -20.484 3.455 1 98.38 326 LEU B O 1
ATOM 5259 N N . GLU B 1 327 ? -16.312 -20.125 3.182 1 98.25 327 GLU B N 1
ATOM 5260 C CA . GLU B 1 327 ? -16.562 -21.547 2.949 1 98.25 327 GLU B CA 1
ATOM 5261 C C . GLU B 1 327 ? -15.891 -22.016 1.662 1 98.25 327 GLU B C 1
ATOM 5263 O O . GLU B 1 327 ? -15.289 -23.094 1.626 1 98.25 327 GLU B O 1
ATOM 5268 N N . LYS B 1 328 ? -16.062 -21.219 0.63 1 98.56 328 LYS B N 1
ATOM 5269 C CA . LYS B 1 328 ? -15.391 -21.531 -0.633 1 98.56 328 LYS B CA 1
ATOM 5270 C C . LYS B 1 328 ? -13.875 -21.594 -0.455 1 98.56 328 LYS B C 1
ATOM 5272 O O . LYS B 1 328 ? -13.227 -22.5 -0.973 1 98.56 328 LYS B O 1
ATOM 5277 N N . MET B 1 329 ? -13.352 -20.656 0.249 1 98.31 329 MET B N 1
ATOM 5278 C CA . MET B 1 329 ? -11.906 -20.594 0.457 1 98.31 329 MET B CA 1
ATOM 5279 C C . MET B 1 329 ? -11.43 -21.766 1.303 1 98.31 329 MET B C 1
ATOM 5281 O O . MET B 1 329 ? -10.312 -22.25 1.119 1 98.31 329 MET B O 1
ATOM 5285 N N . GLN B 1 330 ? -12.242 -22.172 2.246 1 97.81 330 GLN B N 1
ATOM 5286 C CA . GLN B 1 330 ? -11.922 -23.344 3.039 1 97.81 330 GLN B CA 1
ATOM 5287 C C . GLN B 1 330 ? -11.781 -24.578 2.156 1 97.81 330 GLN B C 1
ATOM 5289 O O . GLN B 1 330 ? -10.891 -25.406 2.365 1 97.81 330 GLN B O 1
ATOM 5294 N N . PHE B 1 331 ? -12.719 -24.75 1.241 1 98.12 331 PHE B N 1
ATOM 5295 C CA . PHE B 1 331 ? -12.625 -25.844 0.273 1 98.12 331 PHE B CA 1
ATOM 5296 C C . PHE B 1 331 ? -11.32 -25.766 -0.514 1 98.12 331 PHE B C 1
ATOM 5298 O O . PHE B 1 331 ? -10.625 -26.766 -0.674 1 98.12 331 PHE B O 1
ATOM 5305 N N . ILE B 1 332 ? -10.922 -24.516 -0.958 1 98.19 332 ILE B N 1
ATOM 5306 C CA . ILE B 1 332 ? -9.68 -24.312 -1.696 1 98.19 332 ILE B CA 1
ATOM 5307 C C . ILE B 1 332 ? -8.484 -24.703 -0.826 1 98.19 332 ILE B C 1
ATOM 5309 O O . ILE B 1 332 ? -7.566 -25.375 -1.289 1 98.19 332 ILE B O 1
ATOM 5313 N N . HIS B 1 333 ? -8.531 -24.281 0.381 1 97.19 333 HIS B N 1
ATOM 5314 C CA . HIS B 1 333 ? -7.469 -24.609 1.319 1 97.19 333 HIS B CA 1
ATOM 5315 C C . HIS B 1 333 ? -7.297 -26.125 1.427 1 97.19 333 HIS B C 1
ATOM 5317 O O . HIS B 1 333 ? -6.168 -26.625 1.429 1 97.19 333 HIS B O 1
ATOM 5323 N N . ALA B 1 334 ? -8.398 -26.812 1.532 1 95.81 334 ALA B N 1
ATOM 5324 C CA . ALA B 1 334 ? -8.352 -28.266 1.649 1 95.81 334 ALA B CA 1
ATOM 5325 C C . ALA B 1 334 ? -7.75 -28.906 0.398 1 95.81 334 ALA B C 1
ATOM 5327 O O . ALA B 1 334 ? -6.941 -29.828 0.491 1 95.81 334 ALA B O 1
ATOM 5328 N N . VAL B 1 335 ? -8.172 -28.422 -0.708 1 96.62 335 VAL B N 1
ATOM 5329 C CA . VAL B 1 335 ? -7.684 -28.953 -1.981 1 96.62 335 VAL B CA 1
ATOM 5330 C C . VAL B 1 335 ? -6.184 -28.703 -2.102 1 96.62 335 VAL B C 1
ATOM 5332 O O . VAL B 1 335 ? -5.426 -29.594 -2.482 1 96.62 335 VAL B O 1
ATOM 5335 N N . VAL B 1 336 ? -5.738 -27.469 -1.768 1 95.12 336 VAL B N 1
ATOM 5336 C CA . VAL B 1 336 ? -4.336 -27.062 -1.873 1 95.12 336 VAL B CA 1
ATOM 5337 C C . VAL B 1 336 ? -3.494 -27.891 -0.898 1 95.12 336 VAL B C 1
ATOM 5339 O O . VAL B 1 336 ? -2.42 -28.375 -1.255 1 95.12 336 VAL B O 1
ATOM 5342 N N . ASP B 1 337 ? -3.998 -28.062 0.302 1 90.94 337 ASP B N 1
ATOM 5343 C CA . ASP B 1 337 ? -3.295 -28.828 1.326 1 90.94 337 ASP B CA 1
ATOM 5344 C C . ASP B 1 337 ? -3.154 -30.297 0.917 1 90.94 337 ASP B C 1
ATOM 5346 O O . ASP B 1 337 ? -2.154 -30.953 1.235 1 90.94 337 ASP B O 1
ATOM 5350 N N . GLY B 1 338 ? -4.172 -30.812 0.296 1 89.12 338 GLY B N 1
ATOM 5351 C CA . GLY B 1 338 ? -4.148 -32.219 -0.142 1 89.12 338 GLY B CA 1
ATOM 5352 C C . GLY B 1 338 ? -3.242 -32.438 -1.337 1 89.12 338 GLY B C 1
ATOM 5353 O O . GLY B 1 338 ? -2.764 -33.562 -1.554 1 89.12 338 GLY B O 1
ATOM 5354 N N . ALA B 1 339 ? -3.104 -31.453 -2.141 1 84.38 339 ALA B N 1
ATOM 5355 C CA . ALA B 1 339 ? -2.283 -31.562 -3.344 1 84.38 339 ALA B CA 1
ATOM 5356 C C . ALA B 1 339 ? -0.797 -31.5 -3.002 1 84.38 339 ALA B C 1
ATOM 5358 O O . ALA B 1 339 ? 0.038 -32.031 -3.746 1 84.38 339 ALA B O 1
ATOM 5359 N N . GLY B 1 340 ? -0.492 -30.734 -2.039 1 74 340 GLY B N 1
ATOM 5360 C CA . GLY B 1 340 ? 0.9 -30.594 -1.642 1 74 340 GLY B CA 1
ATOM 5361 C C . GLY B 1 340 ? 1.397 -31.75 -0.803 1 74 340 GLY B C 1
ATOM 5362 O O . GLY B 1 340 ? 2.34 -32.438 -1.191 1 74 340 GLY B O 1
#

Secondary structure (DSSP, 8-state):
----B-TTT--B--TT-SB-TTT--BEEEETTTTEEEEEES-TT--STTEEETTTEEE-TTTTTS---BEEE--SSPPP-TTGGGEEE---TT-HHHHHHHHHHHHHHHHHHHHHHHTT----BTTT-TTT-BEEEEE-TTSS----EEETTEEEEEGGGGSHHHHHHHHHHTT-S---HHHHHHHHHHHHHIIIIITT-HHHHHHHHHHT--TTS-HHHHHHHHHHH-SPTTGGGT-SSSGGGS-HHHHHHHHHHHHHHHHHHHHHHHHTTSS-GGGSTTS---STTHHHHHHHHHHHHHHHHHHHHHHTTPPPSS-----HHHHHHHHHHHHHHHHH-/----B-TTT--B--TT-SB-TTT--BEEEETTTTEEEEEES-TT--STTEEETTTEEE-TTTTTS---BEEE--SSPPP-TTGGGEEE---TT-HHHHHHHHHHHHHHHHHHHHHHHTT----BTTT-TTT-BEEEEE-TTSS----EEETTEEEEEGGGGSHHHHHHHHHHTT-S---HHHHHHHHHHHHHIIIIITT-HHHHHHHHHHT--TTS-HHHHHHHHHHH-SPTTGGGT-SSSGGGS-HHHHHHHHHHHHHHHHHHHHHHHHTTSS-GGGSTTS---STTHHHHHHHHHHHHHHHHHHHHHHTTPPPSS-----HHHHHHHHHHHHHHHHH-

pLDDT: mean 93.88, std 5.91, range [57.47, 98.69]

InterPro domains:
  IPR011201 Zinc-ribbon domain, bacteria [PF10005] (4-92)
  IPR031321 Uncharacterised conserved protein UCP012641, putative zinc-binding metallo-peptidase [PF15887] (99-334)
  IPR031321 Uncharacterised conserved protein UCP012641, putative zinc-binding metallo-peptidase [PIRSF012641] (1-338)

Organism: Mycolicibacterium paratuberculosis (strain ATCC BAA-968 / K-10) (NCBI:txid262316)

Nearest PDB structures (foldseek):
  9f7k-assembly1_B  TM=1.767E-01  e=1.767E+00  Drosophila melanogaster American nodavirus (ANV) SW-2009a
  8rhn-assembly1_D  TM=1.972E-01  e=8.942E+00  Homo sapiens
  9f7k-assembly1_B  TM=1.768E-01  e=2.752E+00  Drosophila melanogaster American nodavirus (ANV) SW-2009a

Foldseek 3Di:
DFQAAQPPPGHTDDPLDQADPVPGFGWAAELVVRYIAGADCPCVCPDDRYDHVQFKDAAPCCPQQVGRHIDTDDVVGHHDPQRVQEPAADDPVPPVRSVLNNQLSVLSVLVVSLCVLLVHDQAHCVRPVQQHAHEHEDECPPHDFDAADDSRYGYDHSVCSDPVSVVVVCVVVVPLDDDSNLSVLLRVLLSVCVVQAVVDPVSVVVLCVQQNDQPPDLVVLVVCCVVPNADPPCLQAAFDSVSRSHSSNRRSNLSSVLSVLLSVQQVCCNVVNFPVQSHSNNFDDDLCRLVVSVVRRPVSQVVQQVVCVVVPHHRPDPTDQHPSSSVSNSSVVVSSNVND/DFQAAQPPPGHTDDPLDQADPVPGFGWAAELVVRYIAGADCPPVCPDPRYDHVQFKDFAPCCPQQVGRHIDTDDVVGHHDPQVVQEPAADDPVPPVRSVLNNQLSVLSVLVVSLCVLLVHDQAACVRPVQQHAHEHEDECPPHDFDAADDSRYGYDHSVCSDPVSVVVVCVVVVPLDDDSNLSVLLRVLLSVCVVQAVVDPVSVVVLCVQQNDQPPDLVVLVVCCVVPNADPPCLQAAFDSVSRSHSSNRRSNLSSVLSVLLVVQQVCCNVVNFPVQSHSNNFDDDLCRLVVSVVRRPVSQVVQQVVCVVVPHHRPDPTDQHPSSSVSNSSVVVSSNVND